Protein AF-A0A413FL90-F1 (afdb_monomer)

Mean predicted aligned error: 11.98 Å

Foldseek 3Di:
DPPVVVVLVVVVVLVPPDDDDDDDDDDDDDDDDDDDDDDPDDDDDDDDDDDDDDDAPDDDDQAQDPQGDTWADDHPPFPKTKDKAKAWFDPLCVVQVVCVPPPNLVVLVVVLCVLQPPQWPDKDWDWAAAADQGIWTKMWTWGDDDPWIKIWIWTWTRGPTIIMIMIIIGRPDNVVNCCVHVVCVRCCVVVPRNVNHDPDQDQQAQPNVVDSRRRYHPSSSVVVVVCCVVPNDPDDPVVVVVKDFQDDPFPLVVVLVCVQLVNPDDTDILRSLAPFQEWAWADPPPQWIWIDTDHDIDIGGCVPHDDADPLSVLSNLNHAEYHYHDPNHADPLSLLSVLNYQYYHDADDLPDEEDVSCQSNLNHQYYHYHYPHHHQYADPVSLLSNLNHQEYAGEHAAYQEPLSLLNRLRHQYDHYEYHPNHDCPSVVPRPNHNFDHYNNDTPD

Secondary structure (DSSP, 8-state):
---HHHHHHHHHHTTS--S-------------PPPP--TT-------SS--SS---SS----EE-TTSSEE---BTTB--EEEEEEEE--STTHHHHHTIIIIIHHHHHHHHHHHHGGGEEEEEEEEE--SSS-PEEEEEEEEEETTEEEEEEEEEEE-SSEEEEEEEEESS-HHHHHHHHHHHHHHTTTTTGGGG--S---SS-TT-TT-S-TTS--HHHHHHHHHHHHSPPPPPHHHHHT--B---S-HHHHHHHHHHTT--SSPPBGGGGTT--EEEEE-SSSSEEEEEETTEEEEEE-TT------GGGGG-TT--EEEEE-TT----GGGGG-TT-SEEEEE--TT----GGGTT-TT--EEEEE-SS-------GGGGG-TT--EEEEE-TT--B-HHHHT-TT--EEEEE--TT-B-HHHHH-TT--EEEETTEE--

Sequence (444 aa):
MVNFKFMALLAGLMISGIYSADGTGGNDPGSQAEPSQNPQTAYYDLLDDGAYGLNIEGLWTIGPGPDAIPWAIWFEDSEAFLLADVQPTDGDSGGFHDTWESGTSSLLRQLAEENLGEELAAFTPFTENSGAGGPIYGMEYTYRRGDTTFYVTVCYRFCDAYTLELISIDPDSQARSRRVAVNTADSFTDLGGPRHITTARPEVMLGGENWPWKYLHNPFAVSAYYMDIESPPPPSEERRLTDYEIRWIDAGMEILVRAVIDKPEGTVMSSDLDRIEEFAVIGWLGDFYRVRTNDRTVELPREGITVRSIEDLLEFQNLRALDVELTELEDVRPIASMTGLESLSLMVSPELKDLEFLRPLERLKTLMMWGGAYPNVTDISVFQNLTQLKSVMIILPEIRDLSVFAALPNLEQLWINCHEDVNLDAVIQAEQIQDLMVNAQTIR

Radius of gyration: 26.99 Å; Cα contacts (8 Å, |Δi|>4): 782; chains: 1; bounding box: 59×62×69 Å

Organism: NCBI:txid333367

InterPro domains:
  IPR032675 Leucine-rich repeat domain superfamily [G3DSA:3.80.10.10] (245-440)

Nearest PDB structures (foldseek):
  4fho-assembly1_A  TM=6.331E-01  e=6.295E-08  Listeria monocytogenes serotype 4b str. F2365
  2wqu-assembly1_A  TM=7.026E-01  e=2.545E-07  Listeria monocytogenes EGD-e
  1oto-assembly1_A  TM=6.710E-01  e=1.945E-07  Listeria monocytogenes
  1d0b-assembly1_A  TM=6.855E-01  e=1.209E-06  Listeria monocytogenes
  2omz-assembly1_A  TM=5.981E-01  e=1.409E-07  Listeria monocytogenes EGD-e

Solvent-accessible surface area (backbone atoms only — not comparable to full-atom values): 25546 Å² total; per-residue (Å²): 133,81,69,62,74,63,58,54,52,54,64,59,55,70,75,64,81,80,79,85,86,88,79,90,84,87,83,89,87,80,92,77,83,85,82,90,80,76,100,80,75,87,80,89,82,90,87,86,85,90,72,94,70,84,86,55,75,68,74,88,62,77,40,67,43,104,75,65,49,72,27,50,45,50,45,76,93,44,84,35,40,33,42,63,50,38,37,65,52,56,76,80,60,48,57,52,67,80,28,32,93,82,43,42,55,61,48,52,50,52,50,42,46,71,69,45,44,91,29,52,75,45,77,47,71,48,76,45,88,46,66,91,49,52,53,36,44,30,38,36,37,31,36,46,52,95,92,51,46,39,17,34,16,36,33,37,30,74,36,94,63,25,30,38,41,26,44,11,43,8,68,85,36,55,70,56,14,38,49,57,23,52,53,49,62,41,48,36,55,85,76,49,42,67,79,63,45,58,93,69,83,72,94,69,45,60,50,49,79,94,43,92,50,79,92,52,71,31,65,60,47,54,49,50,52,52,44,44,70,80,48,58,74,77,72,50,79,72,52,54,76,75,48,46,75,65,80,74,79,34,72,25,43,46,54,55,50,28,62,68,67,74,44,92,67,83,85,56,40,44,65,78,36,60,82,37,36,30,44,35,41,39,41,74,87,56,72,33,34,41,35,36,36,75,92,48,73,44,78,43,69,34,81,96,50,60,62,67,56,59,61,64,59,71,63,38,83,49,35,29,33,43,34,43,33,38,88,69,43,77,69,65,61,60,58,36,75,49,46,62,23,32,32,42,36,34,38,46,43,47,80,43,70,67,54,69,45,56,47,56,30,46,52,24,27,35,43,38,41,45,64,99,46,62,22,76,33,72,70,64,72,48,57,69,58,32,51,48,25,29,36,41,36,39,53,31,57,63,33,45,74,44,53,59,61,40,68,35,79,48,28,31,32,41,37,39,36,44,30,91,84,41,52,53,67,46,51,73,66,25,82,57,45,60,42,35,30,51,68,93,37,78,77,78

Structure (mmCIF, N/CA/C/O backbone):
data_AF-A0A413FL90-F1
#
_entry.id   AF-A0A413FL90-F1
#
loop_
_atom_site.group_PDB
_atom_site.id
_atom_site.type_symbol
_atom_site.label_atom_id
_atom_site.label_alt_id
_atom_site.label_comp_id
_atom_site.label_asym_id
_atom_site.label_entity_id
_atom_site.label_seq_id
_atom_site.pdbx_PDB_ins_code
_atom_site.Cartn_x
_atom_site.Cartn_y
_atom_site.Cartn_z
_atom_site.occupancy
_atom_site.B_iso_or_equiv
_atom_site.auth_seq_id
_atom_site.auth_comp_id
_atom_site.auth_asym_id
_atom_site.auth_atom_id
_atom_site.pdbx_PDB_model_num
ATOM 1 N N . MET A 1 1 ? 9.623 -1.660 4.134 1.00 24.17 1 MET A N 1
ATOM 2 C CA . MET A 1 1 ? 11.008 -1.891 3.658 1.00 24.17 1 MET A CA 1
ATOM 3 C C . MET A 1 1 ? 11.051 -3.301 3.076 1.00 24.17 1 MET A C 1
ATOM 5 O O . MET A 1 1 ? 11.156 -4.264 3.823 1.00 24.17 1 MET A O 1
ATOM 9 N N . VAL A 1 2 ? 10.802 -3.437 1.771 1.00 23.81 2 VAL A N 1
ATOM 10 C CA . VAL A 1 2 ? 10.728 -4.744 1.094 1.00 23.81 2 VAL A CA 1
ATOM 11 C C . VAL A 1 2 ? 12.111 -5.392 1.145 1.00 23.81 2 VAL A C 1
ATOM 13 O O . VAL A 1 2 ? 13.112 -4.754 0.824 1.00 23.81 2 VAL A O 1
ATOM 16 N N . ASN A 1 3 ? 12.195 -6.634 1.616 1.00 25.75 3 ASN A N 1
ATOM 17 C CA . ASN A 1 3 ? 13.462 -7.333 1.812 1.00 25.75 3 ASN A CA 1
ATOM 18 C C . ASN A 1 3 ? 14.003 -7.841 0.459 1.00 25.75 3 ASN A C 1
ATOM 20 O O . ASN A 1 3 ? 13.850 -9.009 0.103 1.00 25.75 3 ASN A O 1
ATOM 24 N N . PHE A 1 4 ? 14.631 -6.940 -0.304 1.00 36.12 4 PHE A N 1
ATOM 25 C CA . PHE A 1 4 ? 15.180 -7.168 -1.651 1.00 36.12 4 PHE A CA 1
ATOM 26 C C . PHE A 1 4 ? 16.180 -8.339 -1.744 1.00 36.12 4 PHE A C 1
ATOM 28 O O . PHE A 1 4 ? 16.342 -8.930 -2.813 1.00 36.12 4 PHE A O 1
ATOM 35 N N . LYS A 1 5 ? 16.794 -8.761 -0.626 1.00 27.73 5 LYS A N 1
ATOM 36 C CA . LYS A 1 5 ? 17.667 -9.951 -0.591 1.00 27.73 5 LYS A CA 1
ATOM 37 C C . LYS A 1 5 ? 16.935 -11.250 -0.950 1.00 27.73 5 LYS A C 1
ATOM 39 O O . LYS A 1 5 ? 17.574 -12.167 -1.459 1.00 27.73 5 LYS A O 1
ATOM 44 N N . PHE A 1 6 ? 15.622 -11.336 -0.722 1.00 26.36 6 PHE A N 1
ATOM 45 C CA . PHE A 1 6 ? 14.845 -12.548 -1.008 1.00 26.36 6 PHE A CA 1
ATOM 46 C C . PHE A 1 6 ? 14.509 -12.694 -2.506 1.00 26.36 6 PHE A C 1
ATOM 48 O O . PHE A 1 6 ? 14.558 -13.801 -3.038 1.00 26.36 6 PHE A O 1
ATOM 55 N N . MET A 1 7 ? 14.270 -11.585 -3.221 1.00 34.38 7 MET A N 1
ATOM 56 C CA . MET A 1 7 ? 14.060 -11.603 -4.680 1.00 34.38 7 MET A CA 1
ATOM 57 C C . MET A 1 7 ? 15.363 -11.778 -5.468 1.00 34.38 7 MET A C 1
ATOM 59 O O . MET A 1 7 ? 15.359 -12.404 -6.530 1.00 34.38 7 MET A O 1
ATOM 63 N N . ALA A 1 8 ? 16.500 -11.333 -4.920 1.00 31.31 8 ALA A N 1
ATOM 64 C CA . ALA A 1 8 ? 17.789 -11.560 -5.562 1.00 31.31 8 ALA A CA 1
ATOM 65 C C . ALA A 1 8 ? 18.153 -13.052 -5.688 1.00 31.31 8 ALA A C 1
ATOM 67 O O . ALA A 1 8 ? 18.766 -13.482 -6.668 1.00 31.31 8 ALA A O 1
ATOM 68 N N . LEU A 1 9 ? 17.709 -13.853 -4.715 1.00 27.92 9 LEU A N 1
ATOM 69 C CA . LEU A 1 9 ? 17.879 -15.302 -4.703 1.00 27.92 9 LEU A CA 1
ATOM 70 C C . LEU A 1 9 ? 17.071 -15.991 -5.822 1.00 27.92 9 LEU A C 1
ATOM 72 O O . LEU A 1 9 ? 17.554 -16.947 -6.427 1.00 27.92 9 LEU A O 1
ATOM 76 N N . LEU A 1 10 ? 15.871 -15.482 -6.133 1.00 27.89 10 LEU A N 1
ATOM 77 C CA . LEU A 1 10 ? 14.984 -16.007 -7.182 1.00 27.89 10 LEU A CA 1
ATOM 78 C C . LEU A 1 10 ? 15.553 -15.783 -8.591 1.00 27.89 10 LEU A C 1
ATOM 80 O O . LEU A 1 10 ? 15.544 -16.708 -9.403 1.00 27.89 10 LEU A O 1
ATOM 84 N N . ALA A 1 11 ? 16.134 -14.610 -8.864 1.00 31.78 11 ALA A N 1
ATOM 85 C CA . ALA A 1 11 ? 16.800 -14.342 -10.142 1.00 31.78 11 ALA A CA 1
ATOM 86 C C . ALA A 1 11 ? 18.068 -15.202 -10.337 1.00 31.78 11 ALA A C 1
ATOM 88 O O . ALA A 1 11 ? 18.347 -15.657 -11.446 1.00 31.78 11 ALA A O 1
ATOM 89 N N . GLY A 1 12 ? 18.811 -15.484 -9.258 1.00 28.34 12 GLY A N 1
ATOM 90 C CA . GLY A 1 12 ? 19.988 -16.363 -9.295 1.00 28.34 12 GLY A CA 1
ATOM 91 C C . GLY A 1 12 ? 19.657 -17.848 -9.500 1.00 28.34 12 GLY A C 1
ATOM 92 O O . GLY A 1 12 ? 20.384 -18.552 -10.201 1.00 28.34 12 GLY A O 1
ATOM 93 N N . LEU A 1 13 ? 18.544 -18.334 -8.940 1.00 28.48 13 LEU A N 1
ATOM 94 C CA . LEU A 1 13 ? 18.123 -19.736 -9.059 1.00 28.48 13 LEU A CA 1
ATOM 95 C C . LEU A 1 13 ? 17.664 -20.101 -10.483 1.00 28.48 13 LEU A C 1
ATOM 97 O O . LEU A 1 13 ? 17.949 -21.208 -10.948 1.00 28.48 13 LEU A O 1
ATOM 101 N N . MET A 1 14 ? 17.051 -19.164 -11.214 1.00 30.81 14 MET A N 1
ATOM 102 C CA . MET A 1 14 ? 16.485 -19.401 -12.554 1.00 30.81 14 MET A CA 1
ATOM 103 C C . MET A 1 14 ? 17.536 -19.583 -13.667 1.00 30.81 14 MET A C 1
ATOM 105 O O . MET A 1 14 ? 17.223 -20.141 -14.715 1.00 30.81 14 MET A O 1
ATOM 109 N N . ILE A 1 15 ? 18.798 -19.197 -13.438 1.00 35.22 15 ILE A N 1
ATOM 110 C CA . ILE A 1 15 ? 19.902 -19.383 -14.404 1.00 35.22 15 ILE A CA 1
ATOM 111 C C . ILE A 1 15 ? 20.577 -20.765 -14.240 1.00 35.22 15 ILE A C 1
ATOM 113 O O . ILE A 1 15 ? 21.275 -21.238 -15.135 1.00 35.22 15 ILE A O 1
ATOM 117 N N . SER A 1 16 ? 20.332 -21.472 -13.129 1.00 26.41 16 SER A N 1
ATOM 118 C CA . SER A 1 16 ? 20.993 -22.755 -12.817 1.00 26.41 16 SER A CA 1
ATOM 119 C C . SER A 1 16 ? 20.237 -24.019 -13.270 1.00 26.41 16 SER A C 1
ATOM 121 O O . SER A 1 16 ? 20.733 -25.134 -13.118 1.00 26.41 16 SER A O 1
ATOM 123 N N . GLY A 1 17 ? 19.056 -23.872 -13.876 1.00 26.80 17 GLY A N 1
ATOM 124 C CA . GLY A 1 17 ? 18.147 -24.972 -14.220 1.00 26.80 17 GLY A CA 1
ATOM 125 C C . GLY A 1 17 ? 18.423 -25.690 -15.546 1.00 26.80 17 GLY A C 1
ATOM 126 O O . GLY A 1 17 ? 17.499 -25.888 -16.328 1.00 26.80 17 GLY A O 1
ATOM 127 N N . ILE A 1 18 ? 19.661 -26.107 -15.815 1.00 29.75 18 ILE A N 1
ATOM 128 C CA . ILE A 1 18 ? 19.960 -27.112 -16.850 1.00 29.75 18 ILE A CA 1
ATOM 129 C C . ILE A 1 18 ? 20.909 -28.137 -16.229 1.00 29.75 18 ILE A C 1
ATOM 131 O O . ILE A 1 18 ? 22.109 -27.930 -16.283 1.00 29.75 18 ILE A O 1
ATOM 135 N N . TYR A 1 19 ? 20.383 -29.209 -15.620 1.00 24.67 19 TYR A N 1
ATOM 136 C CA . TYR A 1 19 ? 20.929 -30.579 -15.682 1.00 24.67 19 TYR A CA 1
ATOM 137 C C . TYR A 1 19 ? 20.028 -31.589 -14.932 1.00 24.67 19 TYR A C 1
ATOM 139 O O . TYR A 1 19 ? 19.870 -31.523 -13.721 1.00 24.67 19 TYR A O 1
ATOM 147 N N . SER A 1 20 ? 19.488 -32.529 -15.720 1.00 24.22 20 SER A N 1
ATOM 148 C CA . SER A 1 20 ? 19.121 -33.939 -15.459 1.00 24.22 20 SER A CA 1
ATOM 149 C C . SER A 1 20 ? 18.270 -34.387 -14.256 1.00 24.22 20 SER A C 1
ATOM 151 O O . SER A 1 20 ? 18.542 -34.102 -13.097 1.00 24.22 20 SER A O 1
ATOM 153 N N . ALA A 1 21 ? 17.311 -35.244 -14.621 1.00 25.27 21 ALA A N 1
ATOM 154 C CA . ALA A 1 21 ? 16.402 -36.060 -13.828 1.00 25.27 21 ALA A CA 1
ATOM 155 C C . ALA A 1 21 ? 17.045 -37.285 -13.126 1.00 25.27 21 ALA A C 1
ATOM 157 O O . ALA A 1 21 ? 18.234 -37.553 -13.291 1.00 25.27 21 ALA A O 1
ATOM 158 N N . ASP A 1 22 ? 16.160 -38.044 -12.456 1.00 23.55 22 ASP A N 1
ATOM 159 C CA . ASP A 1 22 ? 16.289 -39.316 -11.709 1.00 23.55 22 ASP A CA 1
ATOM 160 C C . ASP A 1 22 ? 16.588 -39.146 -10.201 1.00 23.55 22 ASP A C 1
ATOM 162 O O . ASP A 1 22 ? 17.525 -38.462 -9.822 1.00 23.55 22 ASP A O 1
ATOM 166 N N . GLY A 1 23 ? 15.883 -39.737 -9.228 1.00 23.00 23 GLY A N 1
ATOM 167 C CA . GLY A 1 23 ? 14.743 -40.655 -9.176 1.00 23.00 23 GLY A CA 1
ATOM 168 C C . GLY A 1 23 ? 14.681 -41.318 -7.777 1.00 23.00 23 GLY A C 1
ATOM 169 O O . GLY A 1 23 ? 15.725 -41.536 -7.170 1.00 23.00 23 GLY A O 1
ATOM 170 N N . THR A 1 24 ? 13.475 -41.704 -7.315 1.00 24.59 24 THR A N 1
ATOM 171 C CA . THR A 1 24 ? 13.158 -42.606 -6.159 1.00 24.59 24 THR A CA 1
ATOM 172 C C . THR A 1 24 ? 13.502 -42.068 -4.748 1.00 24.59 24 THR A C 1
ATOM 174 O O . THR A 1 24 ? 14.514 -41.415 -4.577 1.00 24.59 24 THR A O 1
ATOM 177 N N . GLY A 1 25 ? 12.774 -42.254 -3.642 1.00 22.70 25 GLY A N 1
ATOM 178 C CA . GLY A 1 25 ? 11.634 -43.077 -3.234 1.00 22.70 25 GLY A CA 1
ATOM 179 C C . GLY A 1 25 ? 11.822 -43.441 -1.742 1.00 22.70 25 GLY A C 1
ATOM 180 O O . GLY A 1 25 ? 12.914 -43.861 -1.375 1.00 22.70 25 GLY A O 1
ATOM 181 N N . GLY A 1 26 ? 10.783 -43.329 -0.899 1.00 22.55 26 GLY A N 1
ATOM 182 C CA . GLY A 1 26 ? 10.660 -44.143 0.328 1.00 22.55 26 GLY A CA 1
ATOM 183 C C . GLY A 1 26 ? 10.578 -43.454 1.707 1.00 22.55 26 GLY A C 1
ATOM 184 O O . GLY A 1 26 ? 11.582 -43.008 2.244 1.00 22.55 26 GLY A O 1
ATOM 185 N N . ASN A 1 27 ? 9.384 -43.591 2.299 1.00 26.30 27 ASN A N 1
ATOM 186 C CA . ASN A 1 27 ? 9.047 -43.959 3.689 1.00 26.30 27 ASN A CA 1
ATOM 187 C C . ASN A 1 27 ? 9.242 -43.004 4.886 1.00 26.30 27 ASN A C 1
ATOM 189 O O . ASN A 1 27 ? 10.327 -42.833 5.434 1.00 26.30 27 ASN A O 1
ATOM 193 N N . ASP A 1 28 ? 8.070 -42.594 5.378 1.00 34.12 28 ASP A N 1
ATOM 194 C CA . ASP A 1 28 ? 7.662 -42.307 6.758 1.00 34.12 28 ASP A CA 1
ATOM 195 C C . ASP A 1 28 ? 7.919 -43.492 7.720 1.00 34.12 28 ASP A C 1
ATOM 197 O O . ASP A 1 28 ? 7.711 -44.658 7.347 1.00 34.12 28 ASP A O 1
ATOM 201 N N . PRO A 1 29 ? 8.395 -43.224 8.949 1.00 25.81 29 PRO A N 1
ATOM 202 C CA . PRO A 1 29 ? 7.734 -43.834 10.105 1.00 25.81 29 PRO A CA 1
ATOM 203 C C . PRO A 1 29 ? 7.727 -42.939 11.360 1.00 25.81 29 PRO A C 1
ATOM 205 O O . PRO A 1 29 ? 8.786 -42.521 11.833 1.00 25.81 29 PRO A O 1
ATOM 208 N N . GLY A 1 30 ? 6.572 -42.784 12.023 1.00 26.23 30 GLY A N 1
ATOM 209 C CA . GLY A 1 30 ? 6.593 -42.211 13.374 1.00 26.23 30 GLY A CA 1
ATOM 210 C C . GLY A 1 30 ? 5.286 -41.932 14.110 1.00 26.23 30 GLY A C 1
ATOM 211 O O . GLY A 1 30 ? 5.246 -40.975 14.871 1.00 26.23 30 GLY A O 1
ATOM 212 N N . SER A 1 31 ? 4.231 -42.736 13.955 1.00 28.58 31 SER A N 1
ATOM 213 C CA . SER A 1 31 ? 3.029 -42.632 14.798 1.00 28.58 31 SER A CA 1
ATOM 214 C C . SER A 1 31 ? 3.336 -42.941 16.274 1.00 28.58 31 SER A C 1
ATOM 216 O O . SER A 1 31 ? 3.695 -44.080 16.594 1.00 28.58 31 SER A O 1
ATOM 218 N N . GLN A 1 32 ? 3.107 -41.989 17.183 1.00 26.25 32 GLN A N 1
ATOM 219 C CA . GLN A 1 32 ? 2.857 -42.276 18.599 1.00 26.25 32 GLN A CA 1
ATOM 220 C C . GLN A 1 32 ? 1.638 -41.508 19.114 1.00 26.25 32 GLN A C 1
ATOM 222 O O . GLN A 1 32 ? 1.380 -40.377 18.724 1.00 26.25 32 GLN A O 1
ATOM 227 N N . ALA A 1 33 ? 0.864 -42.213 19.937 1.00 25.22 33 ALA A N 1
ATOM 228 C CA . ALA A 1 33 ? -0.476 -41.875 20.387 1.00 25.22 33 ALA A CA 1
ATOM 229 C C . ALA A 1 33 ? -0.507 -40.746 21.429 1.00 25.22 33 ALA A C 1
ATOM 231 O O . ALA A 1 33 ? 0.315 -40.715 22.345 1.00 25.22 33 ALA A O 1
ATOM 232 N N . GLU A 1 34 ? -1.523 -39.890 21.326 1.00 24.20 34 GLU A N 1
ATOM 233 C CA . GLU A 1 34 ? -1.849 -38.857 22.311 1.00 24.20 34 GLU A CA 1
ATOM 234 C C . GLU A 1 34 ? -2.423 -39.455 23.609 1.00 24.20 34 GLU A C 1
ATOM 236 O O . GLU A 1 34 ? -3.282 -40.346 23.558 1.00 24.20 34 GLU A O 1
ATOM 241 N N . PRO A 1 35 ? -2.022 -38.957 24.794 1.00 25.77 35 PRO A N 1
ATOM 242 C CA . PRO A 1 35 ? -2.732 -39.232 26.028 1.00 25.77 35 PRO A CA 1
ATOM 243 C C . PRO A 1 35 ? -3.891 -38.243 26.217 1.00 25.77 35 PRO A C 1
ATOM 245 O O . PRO A 1 35 ? -3.715 -37.029 26.225 1.00 25.77 35 PRO A O 1
ATOM 248 N N . SER A 1 36 ? -5.078 -38.803 26.445 1.00 33.47 36 SER A N 1
ATOM 249 C CA . SER A 1 36 ? -6.316 -38.107 26.801 1.00 33.47 36 SER A CA 1
ATOM 250 C C . SER A 1 36 ? -6.130 -37.091 27.936 1.00 33.47 36 SER A C 1
ATOM 252 O O . SER A 1 36 ? -5.760 -37.484 29.048 1.00 33.47 36 SER A O 1
ATOM 254 N N . GLN A 1 37 ? -6.481 -35.824 27.698 1.00 29.30 37 GLN A N 1
ATOM 255 C CA . GLN A 1 37 ? -6.633 -34.814 28.747 1.00 29.30 37 GLN A CA 1
ATOM 256 C C . GLN A 1 37 ? -8.085 -34.331 28.881 1.00 29.30 37 GLN A C 1
ATOM 258 O O . GLN A 1 37 ? -8.891 -34.360 27.958 1.00 29.30 37 GLN A O 1
ATOM 263 N N . ASN A 1 38 ? -8.418 -34.002 30.123 1.00 26.06 38 ASN A N 1
ATOM 264 C CA . ASN A 1 38 ? -9.743 -33.894 30.720 1.00 26.06 38 ASN A CA 1
ATOM 265 C C . ASN A 1 38 ? -10.352 -32.483 30.489 1.00 26.06 38 ASN A C 1
ATOM 267 O O . ASN A 1 38 ? -9.627 -31.510 30.688 1.00 26.06 38 ASN A O 1
ATOM 271 N N . PRO A 1 39 ? -11.647 -32.299 30.151 1.00 28.20 39 PRO A N 1
ATOM 272 C CA . PRO A 1 39 ? -12.150 -31.036 29.576 1.00 28.20 39 PRO A CA 1
ATOM 273 C C . PRO A 1 39 ? -12.405 -29.851 30.537 1.00 28.20 39 PRO A C 1
ATOM 275 O O . PRO A 1 39 ? -13.257 -29.024 30.225 1.00 28.20 39 PRO A O 1
ATOM 278 N N . GLN A 1 40 ? -11.780 -29.748 31.720 1.00 29.38 40 GLN A N 1
ATOM 279 C CA . GLN A 1 40 ? -12.249 -28.779 32.739 1.00 29.38 40 GLN A CA 1
ATOM 280 C C . GLN A 1 40 ? -11.245 -27.847 33.430 1.00 29.38 40 GLN A C 1
ATOM 282 O O . GLN A 1 40 ? -11.663 -27.094 34.303 1.00 29.38 40 GLN A O 1
ATOM 287 N N . THR A 1 41 ? -9.984 -27.759 33.017 1.00 28.53 41 THR A N 1
ATOM 288 C CA . THR A 1 41 ? -9.080 -26.710 33.539 1.00 28.53 41 THR A CA 1
ATOM 289 C C . THR A 1 41 ? -7.965 -26.425 32.538 1.00 28.53 41 THR A C 1
ATOM 291 O O . THR A 1 41 ? -6.964 -27.137 32.541 1.00 28.53 41 THR A O 1
ATOM 294 N N . ALA A 1 42 ? -8.120 -25.405 31.693 1.00 24.41 42 ALA A N 1
ATOM 295 C CA . ALA A 1 42 ? -7.015 -24.873 30.899 1.00 24.41 42 ALA A CA 1
ATOM 296 C C . ALA A 1 42 ? -6.375 -23.713 31.677 1.00 24.41 42 ALA A C 1
ATOM 298 O O . ALA A 1 42 ? -6.956 -22.637 31.798 1.00 24.41 42 ALA A O 1
ATOM 299 N N . TYR A 1 43 ? -5.212 -23.978 32.272 1.00 23.28 43 TYR A N 1
ATOM 300 C CA . TYR A 1 43 ? -4.281 -22.948 32.724 1.00 23.28 43 TYR A CA 1
ATOM 301 C C . TYR A 1 43 ? -3.493 -22.479 31.496 1.00 23.28 43 TYR A C 1
ATOM 303 O O . TYR A 1 43 ? -2.909 -23.310 30.806 1.00 23.28 43 TYR A O 1
ATOM 311 N N . TYR A 1 44 ? -3.503 -21.175 31.217 1.00 27.73 44 TYR A N 1
ATOM 312 C CA . TYR A 1 44 ? -2.664 -20.571 30.183 1.00 27.73 44 TYR A CA 1
ATOM 313 C C . TYR A 1 44 ? -1.251 -20.396 30.750 1.00 27.73 44 TYR A C 1
ATOM 315 O O . TYR A 1 44 ? -1.070 -19.655 31.716 1.00 27.73 44 TYR A O 1
ATOM 323 N N . ASP A 1 45 ? -0.282 -21.116 30.185 1.00 25.16 45 ASP A N 1
ATOM 324 C CA . ASP A 1 45 ? 1.136 -21.038 30.544 1.00 25.16 45 ASP A CA 1
ATOM 325 C C . ASP A 1 45 ? 1.910 -20.441 29.361 1.00 25.16 45 ASP A C 1
ATOM 327 O O . ASP A 1 45 ? 1.789 -20.902 28.225 1.00 25.16 45 ASP A O 1
ATOM 331 N N . LEU A 1 46 ? 2.647 -19.367 29.632 1.00 33.47 46 LEU A N 1
ATOM 332 C CA . LEU A 1 46 ? 3.383 -18.561 28.666 1.00 33.47 46 LEU A CA 1
ATOM 333 C C . LEU A 1 46 ? 4.862 -18.645 29.041 1.00 33.47 46 LEU A C 1
ATOM 335 O O . LEU A 1 46 ? 5.242 -18.077 30.065 1.00 33.47 46 LEU A O 1
ATOM 339 N N . LEU A 1 47 ? 5.655 -19.342 28.211 1.00 26.91 47 LEU A N 1
ATOM 340 C CA . LEU A 1 47 ? 7.025 -19.022 27.754 1.00 26.91 47 LEU A CA 1
ATOM 341 C C . LEU A 1 47 ? 7.826 -20.295 27.399 1.00 26.91 47 LEU A C 1
ATOM 343 O O . LEU A 1 47 ? 8.011 -21.161 28.248 1.00 26.91 47 LEU A O 1
ATOM 347 N N . ASP A 1 48 ? 8.421 -20.322 26.199 1.00 25.86 48 ASP A N 1
ATOM 348 C CA . ASP A 1 48 ? 9.861 -20.595 26.071 1.00 25.86 48 ASP A CA 1
ATOM 349 C C . ASP A 1 48 ? 10.438 -19.898 24.818 1.00 25.86 48 ASP A C 1
ATOM 351 O O . ASP A 1 48 ? 9.859 -19.936 23.734 1.00 25.86 48 ASP A O 1
ATOM 355 N N . ASP A 1 49 ? 11.570 -19.223 25.030 1.00 25.52 49 ASP A N 1
ATOM 356 C CA . ASP A 1 49 ? 12.498 -18.605 24.071 1.00 25.52 49 ASP A CA 1
ATOM 357 C C . ASP A 1 49 ? 12.045 -17.420 23.184 1.00 25.52 49 ASP A C 1
ATOM 359 O O . ASP A 1 49 ? 11.998 -17.473 21.959 1.00 25.52 49 ASP A O 1
ATOM 363 N N . GLY A 1 50 ? 11.909 -16.257 23.835 1.00 30.66 50 GLY A N 1
ATOM 364 C CA . GLY A 1 50 ? 12.564 -15.020 23.382 1.00 30.66 50 GLY A CA 1
ATOM 365 C C . GLY A 1 50 ? 12.106 -14.361 22.072 1.00 30.66 50 GLY A C 1
ATOM 366 O O . GLY A 1 50 ? 12.889 -14.302 21.131 1.00 30.66 50 GLY A O 1
ATOM 367 N N . ALA A 1 51 ? 10.930 -13.720 22.066 1.00 24.09 51 ALA A N 1
ATOM 368 C CA . ALA A 1 51 ? 10.636 -12.495 21.302 1.00 24.09 51 ALA A CA 1
ATOM 369 C C . ALA A 1 51 ? 9.307 -11.855 21.757 1.00 24.09 51 ALA A C 1
ATOM 371 O O . ALA A 1 51 ? 8.437 -12.528 22.300 1.00 24.09 51 ALA A O 1
ATOM 372 N N . TYR A 1 52 ? 9.179 -10.544 21.527 1.00 37.75 52 TYR A N 1
ATOM 373 C CA . TYR A 1 52 ? 7.960 -9.749 21.689 1.00 37.75 52 TYR A CA 1
ATOM 374 C C . TYR A 1 52 ? 6.864 -10.233 20.726 1.00 37.75 52 TYR A C 1
ATOM 376 O O . TYR A 1 52 ? 7.137 -10.465 19.550 1.00 37.75 52 TY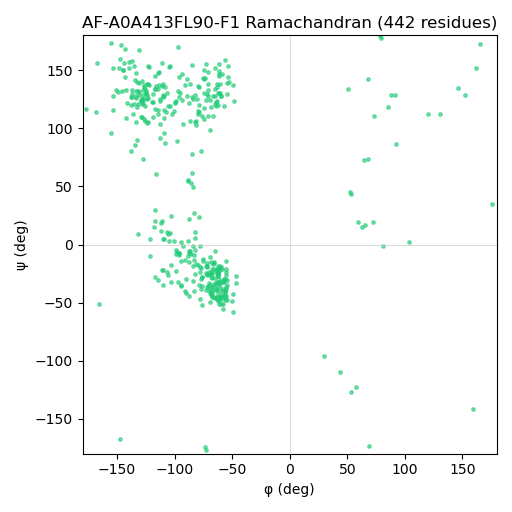R A O 1
ATOM 384 N N . GLY A 1 53 ? 5.638 -10.353 21.238 1.00 29.44 53 GLY A N 1
ATOM 385 C CA . GLY A 1 53 ? 4.491 -10.950 20.551 1.00 29.44 53 GLY A CA 1
ATOM 386 C C . GLY A 1 53 ? 3.819 -11.966 21.469 1.00 29.44 53 GLY A C 1
ATOM 387 O O . GLY A 1 53 ? 4.417 -12.977 21.824 1.00 29.44 53 GLY A O 1
ATOM 388 N N . LEU A 1 54 ? 2.599 -11.672 21.918 1.00 33.53 54 LEU A N 1
ATOM 389 C CA . LEU A 1 54 ? 1.803 -12.612 22.706 1.00 33.53 54 LEU A CA 1
ATOM 390 C C . LEU A 1 54 ? 1.447 -13.804 21.799 1.00 33.53 54 LEU A C 1
ATOM 392 O O . LEU A 1 54 ? 0.714 -13.646 20.828 1.00 33.53 54 LEU A O 1
ATOM 396 N N . ASN A 1 55 ? 2.034 -14.968 22.086 1.00 28.72 55 ASN A N 1
ATOM 397 C CA . ASN A 1 55 ? 1.855 -16.214 21.342 1.00 28.72 55 ASN A CA 1
ATOM 398 C C . ASN A 1 55 ? 0.475 -16.821 21.645 1.00 28.72 55 ASN A C 1
ATOM 400 O O . ASN A 1 55 ? 0.192 -17.180 22.790 1.00 28.72 55 ASN A O 1
ATOM 404 N N . ILE A 1 56 ? -0.359 -16.931 20.616 1.00 30.25 56 ILE A N 1
ATOM 405 C CA . ILE A 1 56 ? -1.549 -17.781 20.559 1.00 30.25 56 ILE A CA 1
ATOM 406 C C . ILE A 1 56 ? -1.333 -18.641 19.316 1.00 30.25 56 ILE A C 1
ATOM 408 O O . ILE A 1 56 ? -0.919 -18.118 18.280 1.00 30.25 56 ILE A O 1
ATOM 412 N N . GLU A 1 57 ? -1.497 -19.956 19.450 1.00 27.38 57 GLU A N 1
ATOM 413 C CA . GLU A 1 57 ? -1.283 -20.898 18.352 1.00 27.38 57 GLU A CA 1
ATOM 414 C C . GLU A 1 57 ? -2.102 -20.479 17.117 1.00 27.38 57 GLU A C 1
ATOM 416 O O . GLU A 1 57 ? -3.218 -19.985 17.250 1.00 27.38 57 GLU A O 1
ATOM 421 N N . GLY A 1 58 ? -1.493 -20.624 15.933 1.00 29.81 58 GLY A N 1
ATOM 422 C CA . GLY A 1 58 ? -2.175 -20.536 14.639 1.00 29.81 58 GLY A CA 1
ATOM 423 C C . GLY A 1 58 ? -2.216 -19.159 13.957 1.00 29.81 58 GLY A C 1
ATOM 424 O O . GLY A 1 58 ? -3.238 -18.489 13.976 1.00 29.81 58 GLY A O 1
ATOM 425 N N . LEU A 1 59 ? -1.152 -18.858 13.191 1.00 28.23 59 LEU A N 1
ATOM 426 C CA . LEU A 1 59 ? -1.017 -17.828 12.131 1.00 28.23 59 LEU A CA 1
ATOM 427 C C . LEU A 1 59 ? -0.580 -16.406 12.560 1.00 28.23 59 LEU A C 1
ATOM 429 O O . LEU A 1 59 ? -1.118 -15.766 13.453 1.00 28.23 59 LEU A O 1
ATOM 433 N N . TRP A 1 60 ? 0.458 -15.921 11.871 1.00 35.72 60 TRP A N 1
ATOM 434 C CA . TRP A 1 60 ? 1.204 -14.684 12.128 1.00 35.72 60 TRP A CA 1
ATOM 435 C C . TRP A 1 60 ? 0.676 -13.486 11.327 1.00 35.72 60 TRP A C 1
ATOM 437 O O . TRP A 1 60 ? 0.407 -13.662 10.145 1.00 35.72 60 TRP A O 1
ATOM 447 N N . THR A 1 61 ? 0.751 -12.276 11.910 1.00 36.56 61 THR A N 1
ATOM 448 C CA . THR A 1 61 ? 1.560 -11.130 11.413 1.00 36.56 61 THR A CA 1
ATOM 449 C C . THR A 1 61 ? 1.632 -10.031 12.484 1.00 36.56 61 THR A C 1
ATOM 451 O O . THR A 1 61 ? 0.619 -9.398 12.753 1.00 36.56 61 THR A O 1
ATOM 454 N N . ILE A 1 62 ? 2.818 -9.753 13.044 1.00 39.25 62 ILE A N 1
ATOM 455 C CA . ILE A 1 62 ? 3.093 -8.466 13.706 1.00 39.25 62 ILE A CA 1
ATOM 456 C C . ILE A 1 62 ? 3.456 -7.484 12.588 1.00 39.25 62 ILE A C 1
ATOM 458 O O . ILE A 1 62 ? 4.530 -7.603 11.994 1.00 39.25 62 ILE A O 1
ATOM 462 N N . GLY A 1 63 ? 2.548 -6.575 12.245 1.00 38.25 63 GLY A N 1
ATOM 463 C CA . GLY A 1 63 ? 2.766 -5.543 11.224 1.00 38.25 63 GLY A CA 1
ATOM 464 C C . GLY A 1 63 ? 2.997 -4.171 11.860 1.00 38.25 63 GLY A C 1
ATOM 465 O O . GLY A 1 63 ? 2.514 -3.948 12.970 1.00 38.25 63 GLY A O 1
ATOM 466 N N . PRO A 1 64 ? 3.725 -3.241 11.214 1.00 42.09 64 PRO A N 1
ATOM 467 C CA . PRO A 1 64 ? 3.662 -1.846 11.624 1.00 42.09 64 PRO A CA 1
ATOM 468 C C . PRO A 1 64 ? 2.228 -1.357 11.408 1.00 42.09 64 PRO A C 1
ATOM 470 O O . PRO A 1 64 ? 1.710 -1.454 10.297 1.00 42.09 64 PRO A O 1
ATOM 473 N N . GLY A 1 65 ? 1.582 -0.849 12.452 1.00 46.06 65 GLY A N 1
ATOM 474 C CA . GLY A 1 65 ? 0.344 -0.105 12.257 1.00 46.06 65 GLY A CA 1
ATOM 475 C C . GLY A 1 65 ? 0.592 1.280 11.657 1.00 46.06 65 GLY A C 1
ATOM 476 O O . GLY A 1 65 ? 1.731 1.613 11.315 1.00 46.06 65 GLY A O 1
ATOM 477 N N . PRO A 1 66 ? -0.452 2.116 11.542 1.00 47.72 66 PRO A N 1
ATOM 478 C CA . PRO A 1 66 ? -0.384 3.451 10.935 1.00 47.72 66 PRO A CA 1
ATOM 479 C C . PRO A 1 66 ? 0.671 4.406 11.538 1.00 47.72 66 PRO A C 1
ATOM 481 O O . PRO A 1 66 ? 1.010 5.407 10.913 1.00 47.72 66 PRO A O 1
ATOM 484 N N . ASP A 1 67 ? 1.228 4.100 12.711 1.00 53.28 67 ASP A N 1
ATOM 485 C CA . ASP A 1 67 ? 2.295 4.842 13.397 1.00 53.28 67 ASP A CA 1
ATOM 486 C C . ASP A 1 67 ? 3.598 4.038 13.607 1.00 53.28 67 ASP A C 1
ATOM 488 O O . ASP A 1 67 ? 4.474 4.444 14.372 1.00 53.28 67 ASP A O 1
ATOM 492 N N . ALA A 1 68 ? 3.756 2.912 12.904 1.00 50.00 68 ALA A N 1
ATOM 493 C CA . ALA A 1 68 ? 4.909 2.011 12.975 1.00 50.00 68 ALA A CA 1
ATOM 494 C C . ALA A 1 68 ? 5.159 1.334 14.342 1.00 50.00 68 ALA A C 1
ATOM 496 O O . ALA A 1 68 ? 6.224 0.743 14.548 1.00 50.00 68 ALA A O 1
ATOM 497 N N . ILE A 1 69 ? 4.181 1.355 15.253 1.00 51.59 69 ILE A N 1
ATOM 498 C CA . ILE A 1 69 ? 4.159 0.497 16.450 1.00 51.59 69 ILE A CA 1
ATOM 499 C C . ILE A 1 69 ? 3.849 -0.956 16.010 1.00 51.59 69 ILE A C 1
ATOM 501 O O . ILE A 1 69 ? 3.291 -1.138 14.926 1.00 51.59 69 ILE A O 1
ATOM 505 N N . PRO A 1 70 ? 4.232 -2.015 16.756 1.00 46.81 70 PRO A N 1
ATOM 506 C CA . PRO A 1 70 ? 3.849 -3.401 16.453 1.00 46.81 70 PRO A CA 1
ATOM 507 C C . PRO A 1 70 ? 2.350 -3.660 16.684 1.00 46.81 70 PRO A C 1
ATOM 509 O O . PRO A 1 70 ? 1.846 -3.408 17.775 1.00 46.81 70 PRO A O 1
ATOM 512 N N . TRP A 1 71 ? 1.636 -4.151 15.668 1.00 48.19 71 TRP A N 1
ATOM 513 C CA . TRP A 1 71 ? 0.188 -4.397 15.693 1.00 48.19 71 TRP A CA 1
ATOM 514 C C . TRP A 1 71 ? -0.134 -5.868 15.395 1.00 48.19 71 TRP A C 1
ATOM 516 O O . TRP A 1 71 ? 0.585 -6.520 14.641 1.00 48.19 71 TRP A O 1
ATOM 526 N N . ALA A 1 72 ? -1.276 -6.312 15.931 1.00 46.97 72 ALA A N 1
ATOM 527 C CA . ALA A 1 72 ? -2.002 -7.561 15.690 1.00 46.97 72 ALA A CA 1
ATOM 528 C C . ALA A 1 72 ? -1.581 -8.806 16.498 1.00 46.97 72 ALA A C 1
ATOM 530 O O . ALA A 1 72 ? -0.489 -9.358 16.372 1.00 46.97 72 ALA A O 1
ATOM 531 N N . ILE A 1 73 ? -2.551 -9.283 17.285 1.00 46.72 73 ILE A N 1
ATOM 532 C CA . ILE A 1 73 ? -2.673 -10.653 17.787 1.00 46.72 73 ILE A CA 1
ATOM 533 C C . ILE A 1 73 ? -3.940 -11.205 17.141 1.00 46.72 73 ILE A C 1
ATOM 535 O O . ILE A 1 73 ? -5.025 -10.672 17.377 1.00 46.72 73 ILE A O 1
ATOM 539 N N . TRP A 1 74 ? -3.785 -12.231 16.310 1.00 42.72 74 TRP A N 1
ATOM 540 C CA . TRP A 1 74 ? -4.896 -13.001 15.761 1.00 42.72 74 TRP A CA 1
ATOM 541 C C . TRP A 1 74 ? -5.208 -14.149 16.720 1.00 42.72 74 TRP A C 1
ATOM 543 O O . TRP A 1 74 ? -4.300 -14.718 17.327 1.00 42.72 74 TRP A O 1
ATOM 553 N N . PHE A 1 75 ? -6.488 -14.471 16.891 1.00 50.38 75 PHE A N 1
ATOM 554 C CA . PHE A 1 75 ? -6.908 -15.634 17.673 1.00 50.38 75 PHE A CA 1
ATOM 555 C C . PHE A 1 75 ? -7.467 -16.670 16.697 1.00 50.38 75 PHE A C 1
ATOM 557 O O . PHE A 1 75 ? -8.223 -16.296 15.807 1.00 50.38 75 PHE A O 1
ATOM 564 N N . GLU A 1 76 ? -7.144 -17.951 16.893 1.00 46.31 76 GLU A N 1
ATOM 565 C CA . GLU A 1 76 ? -7.493 -19.078 16.000 1.00 46.31 76 GLU A CA 1
ATOM 566 C C . GLU A 1 76 ? -8.967 -19.114 15.529 1.00 46.31 76 GLU A C 1
ATOM 568 O O . GLU A 1 76 ? -9.248 -19.578 14.428 1.00 46.31 76 GLU A O 1
ATOM 573 N N . ASP A 1 77 ? -9.895 -18.556 16.318 1.00 55.84 77 ASP A N 1
ATOM 574 C CA . ASP A 1 77 ? -11.339 -18.490 16.035 1.00 55.84 77 ASP A CA 1
ATOM 575 C C . ASP A 1 77 ? -11.879 -17.044 15.890 1.00 55.84 77 ASP A C 1
ATOM 577 O O . ASP A 1 77 ? -13.013 -16.735 16.300 1.00 55.84 77 ASP A O 1
ATOM 581 N N . SER A 1 78 ? -11.052 -16.103 15.426 1.00 53.97 78 SER A N 1
ATOM 582 C CA . SER A 1 78 ? -11.376 -14.676 15.478 1.00 53.97 78 SER A CA 1
ATOM 583 C C . SER A 1 78 ? -10.698 -13.840 14.398 1.00 53.97 78 SER A C 1
ATOM 585 O O . SER A 1 78 ? -9.474 -13.784 14.335 1.00 53.97 78 SER A O 1
ATOM 587 N N . GLU A 1 79 ? -11.496 -13.054 13.673 1.00 60.75 79 GLU A N 1
ATOM 588 C CA . GLU A 1 79 ? -10.990 -11.915 12.893 1.00 60.75 79 GLU A CA 1
ATOM 589 C C . GLU A 1 79 ? -10.799 -10.649 13.743 1.00 60.75 79 GLU A C 1
ATOM 591 O O . GLU A 1 79 ? -10.474 -9.581 13.230 1.00 60.75 79 GLU A O 1
ATOM 596 N N . ALA A 1 80 ? -10.994 -10.747 15.065 1.00 63.94 80 ALA A N 1
ATOM 597 C CA . ALA A 1 80 ? -10.662 -9.652 15.964 1.00 63.94 80 ALA A CA 1
ATOM 598 C C . ALA A 1 80 ? -9.175 -9.316 15.894 1.00 63.94 80 ALA A C 1
ATOM 600 O O . ALA A 1 80 ? -8.311 -10.168 16.106 1.00 63.94 80 ALA A O 1
ATOM 601 N N . PHE A 1 81 ? -8.916 -8.033 15.720 1.00 71.06 81 PHE A N 1
ATOM 602 C CA . PHE A 1 81 ? -7.608 -7.432 15.848 1.00 71.06 81 PHE A CA 1
ATOM 603 C C . PHE A 1 81 ? -7.456 -6.845 17.264 1.00 71.06 81 PHE A C 1
ATOM 605 O O . PHE A 1 81 ? -8.416 -6.330 17.846 1.00 71.06 81 PHE A O 1
ATOM 612 N N . LEU A 1 82 ? -6.248 -6.925 17.831 1.00 75.25 82 LEU A N 1
ATOM 613 C CA . LEU A 1 82 ? -5.879 -6.294 19.100 1.00 75.25 82 LEU A CA 1
ATOM 614 C C . LEU A 1 82 ? -4.632 -5.420 18.920 1.00 75.25 82 LEU A C 1
ATOM 616 O O . LEU A 1 82 ? -3.553 -5.921 18.595 1.00 75.25 82 LEU A O 1
ATOM 620 N N . LEU A 1 83 ? -4.783 -4.126 19.195 1.00 77.75 83 LEU A N 1
ATOM 621 C CA . LEU A 1 83 ? -3.678 -3.220 19.488 1.00 77.75 83 LEU A CA 1
ATOM 622 C C . LEU A 1 83 ? -3.236 -3.430 20.929 1.00 77.75 83 LEU A C 1
ATOM 624 O O . LEU A 1 83 ? -4.089 -3.449 21.817 1.00 77.75 83 LEU A O 1
ATOM 628 N N . ALA A 1 84 ? -1.930 -3.501 21.165 1.00 78.88 84 ALA A N 1
ATOM 629 C CA . ALA A 1 84 ? -1.361 -3.427 22.502 1.00 78.88 84 ALA A CA 1
ATOM 630 C C . ALA A 1 84 ? -0.208 -2.424 22.520 1.00 78.88 84 ALA A C 1
ATOM 632 O O . ALA A 1 84 ? 0.774 -2.611 21.805 1.00 78.88 84 ALA A O 1
ATOM 633 N N . ASP A 1 85 ? -0.316 -1.394 23.357 1.00 79.69 85 ASP A N 1
ATOM 634 C CA . ASP A 1 85 ? 0.774 -0.457 23.615 1.00 79.69 85 ASP A CA 1
ATOM 635 C C . ASP A 1 85 ? 1.107 -0.405 25.107 1.00 79.69 85 ASP A C 1
ATOM 637 O O . ASP A 1 85 ? 0.237 -0.432 25.982 1.00 79.69 85 ASP A O 1
ATOM 641 N N . VAL A 1 86 ? 2.405 -0.381 25.392 1.00 80.69 86 VAL A N 1
ATOM 642 C CA . VAL A 1 86 ? 2.961 -0.471 26.738 1.00 80.69 86 VAL A CA 1
ATOM 643 C C . VAL A 1 86 ? 4.018 0.603 26.874 1.00 80.69 86 VAL A C 1
ATOM 645 O O . VAL A 1 86 ? 5.138 0.488 26.370 1.00 80.69 86 VAL A O 1
ATOM 648 N N . GLN A 1 87 ? 3.656 1.644 27.605 1.00 80.31 87 GLN A N 1
ATOM 649 C CA . GLN A 1 87 ? 4.483 2.823 27.793 1.00 80.31 87 GLN A CA 1
ATOM 650 C C . GLN A 1 87 ? 4.983 2.891 29.235 1.00 80.31 87 GLN A C 1
ATOM 652 O O . GLN A 1 87 ? 4.337 2.353 30.135 1.00 80.31 87 GLN A O 1
ATOM 657 N N . PRO A 1 88 ? 6.102 3.585 29.517 1.00 83.00 88 PRO A N 1
ATOM 658 C CA . PRO A 1 88 ? 6.424 3.972 30.889 1.00 83.00 88 PRO A CA 1
ATOM 659 C C . PRO A 1 88 ? 5.246 4.729 31.512 1.00 83.00 88 PRO A C 1
ATOM 661 O O . PRO A 1 88 ? 4.502 5.383 30.790 1.00 83.00 88 PRO A O 1
ATOM 664 N N . THR A 1 89 ? 5.071 4.711 32.827 1.00 84.38 89 THR A N 1
ATOM 665 C CA . THR A 1 89 ? 4.068 5.585 33.461 1.00 84.38 89 THR A CA 1
ATOM 666 C C . THR A 1 89 ? 4.451 7.057 33.284 1.00 84.38 89 THR A C 1
ATOM 668 O O . THR A 1 89 ? 5.601 7.432 33.522 1.00 84.38 89 THR A O 1
ATOM 671 N N . ASP A 1 90 ? 3.497 7.908 32.901 1.00 79.44 90 ASP A N 1
ATOM 672 C CA . ASP A 1 90 ? 3.660 9.365 32.924 1.00 79.4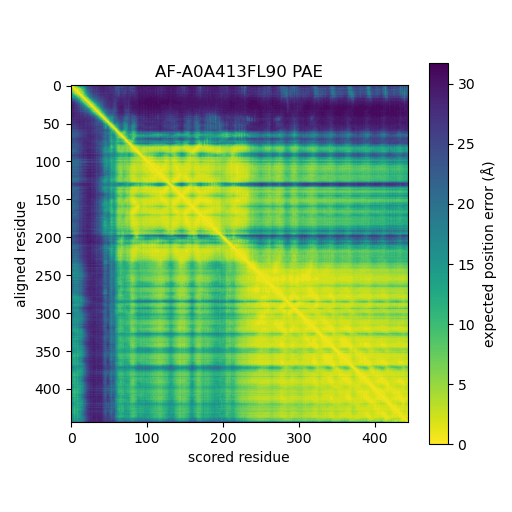4 90 ASP A CA 1
ATOM 673 C C . ASP A 1 90 ? 2.596 10.059 33.771 1.00 79.44 90 ASP A C 1
ATOM 675 O O . ASP A 1 90 ? 1.496 9.554 33.985 1.00 79.44 90 ASP A O 1
ATOM 679 N N . GLY A 1 91 ? 2.962 11.238 34.278 1.00 70.25 91 GLY A N 1
ATOM 680 C CA . GLY A 1 91 ? 2.094 12.034 35.140 1.00 70.25 91 GLY A CA 1
ATOM 681 C C . GLY A 1 91 ? 0.925 12.694 34.405 1.00 70.25 91 GLY A C 1
ATOM 682 O O . GLY A 1 91 ? -0.096 12.947 35.039 1.00 70.25 91 GLY A O 1
ATOM 683 N N . ASP A 1 92 ? 1.043 12.938 33.095 1.00 71.06 92 ASP A N 1
ATOM 684 C CA . ASP A 1 92 ? -0.018 13.572 32.297 1.00 71.06 92 ASP A CA 1
ATOM 685 C C . ASP A 1 92 ? -1.224 12.626 32.147 1.00 71.06 92 ASP A C 1
ATOM 687 O O . ASP A 1 92 ? -2.378 13.050 32.213 1.00 71.06 92 ASP A O 1
ATOM 691 N N . SER A 1 93 ? -0.958 11.323 32.053 1.00 69.38 93 SER A N 1
ATOM 692 C CA . SER A 1 93 ? -1.965 10.259 32.013 1.00 69.38 93 SER A CA 1
ATOM 693 C C . SER A 1 93 ? -2.601 9.969 33.380 1.00 69.38 93 SER A C 1
ATOM 695 O O . SER A 1 93 ? -3.669 9.361 33.446 1.00 69.38 93 SER A O 1
ATOM 697 N N . GLY A 1 94 ? -2.012 10.456 34.481 1.00 67.19 94 GLY A N 1
ATOM 698 C CA . GLY A 1 94 ? -2.580 10.326 35.830 1.00 67.19 94 GLY A CA 1
ATOM 699 C C . GLY A 1 94 ? -3.983 10.934 35.946 1.00 67.19 94 GLY A C 1
ATOM 700 O O . GLY A 1 94 ? -4.889 10.323 36.510 1.00 67.19 94 GLY A O 1
ATOM 701 N N . GLY A 1 95 ? -4.212 12.072 35.280 1.00 76.75 95 GLY A N 1
ATOM 702 C CA . GLY A 1 95 ? -5.519 12.734 35.265 1.00 76.75 95 GLY A CA 1
ATOM 703 C C . GLY A 1 95 ? -6.645 11.900 34.637 1.00 76.75 95 GLY A C 1
ATOM 704 O O . GLY A 1 95 ? -7.812 12.111 34.981 1.00 76.75 95 GLY A O 1
ATOM 705 N N . PHE A 1 96 ? -6.316 10.945 33.753 1.00 87.00 96 PHE A N 1
ATOM 706 C CA . PHE A 1 96 ? -7.298 10.082 33.088 1.00 87.00 96 PHE A CA 1
ATOM 707 C C . PHE A 1 96 ? -8.130 9.307 34.111 1.00 87.00 96 PHE A C 1
ATOM 709 O O . PHE A 1 96 ? -9.361 9.397 34.109 1.00 87.00 96 PHE A O 1
ATOM 716 N N . HIS A 1 97 ? -7.464 8.564 34.998 1.00 85.38 97 HIS A N 1
ATOM 717 C CA . HIS A 1 97 ? -8.142 7.695 35.954 1.00 85.38 97 HIS A CA 1
ATOM 718 C C . HIS A 1 97 ? -8.594 8.442 37.212 1.00 85.38 97 HIS A C 1
ATOM 720 O O . HIS A 1 97 ? -9.659 8.130 37.745 1.00 85.38 97 HIS A O 1
ATOM 726 N N . ASP A 1 98 ? -7.864 9.481 37.635 1.00 86.56 98 ASP A N 1
ATOM 727 C CA . ASP A 1 98 ? -8.239 10.334 38.773 1.00 86.56 98 ASP A CA 1
ATOM 728 C C . ASP A 1 98 ? -9.628 10.969 38.604 1.00 86.56 98 ASP A C 1
ATOM 730 O O . ASP A 1 98 ? -10.352 11.200 39.576 1.00 86.56 98 ASP A O 1
ATOM 734 N N . THR A 1 99 ? -10.010 11.254 37.356 1.00 90.31 99 THR A N 1
ATOM 735 C CA . THR A 1 99 ? -11.288 11.889 37.014 1.00 90.31 99 THR A CA 1
ATOM 736 C C . THR A 1 99 ? -12.250 10.959 36.277 1.00 90.31 99 THR A C 1
ATOM 738 O O . THR A 1 99 ? -13.224 11.426 35.688 1.00 90.31 99 THR A O 1
ATOM 741 N N . TRP A 1 100 ? -12.033 9.637 36.348 1.00 92.75 100 TRP A N 1
ATOM 742 C CA . TRP A 1 100 ? -12.831 8.640 35.625 1.00 92.75 100 TRP A CA 1
ATOM 743 C C . TRP A 1 100 ? -14.348 8.821 35.791 1.00 92.75 100 TRP A C 1
ATOM 745 O O . TRP A 1 100 ? -15.074 9.041 34.817 1.00 92.75 100 TRP A O 1
ATOM 755 N N . GLU A 1 101 ? -14.810 8.791 37.042 1.00 90.12 101 GLU A N 1
ATOM 756 C CA . GLU A 1 101 ? -16.228 8.916 37.404 1.00 90.12 101 GLU A CA 1
ATOM 757 C C . GLU A 1 101 ? -16.745 10.360 37.302 1.00 90.12 101 GLU A C 1
ATOM 759 O O . GLU A 1 101 ? -17.934 10.591 37.095 1.00 90.12 101 GLU A O 1
ATOM 764 N N . SER A 1 102 ? -15.868 11.354 37.477 1.00 90.25 102 SER A N 1
ATOM 765 C CA . SER A 1 102 ? -16.254 12.768 37.575 1.00 90.25 102 SER A CA 1
ATOM 766 C C . SER A 1 102 ? -16.193 13.531 36.250 1.00 90.25 102 SER A C 1
ATOM 768 O O . SER A 1 102 ? -16.746 14.630 36.175 1.00 90.25 102 SER A O 1
ATOM 770 N N . GLY A 1 103 ? -15.554 12.978 35.213 1.00 92.38 103 GLY A N 1
ATOM 771 C CA . GLY A 1 103 ? -15.397 13.657 33.928 1.00 92.38 103 GLY A CA 1
ATOM 772 C C . GLY A 1 103 ? -14.954 12.768 32.766 1.00 92.38 103 GLY A C 1
ATOM 773 O O . GLY A 1 103 ? -15.618 12.781 31.730 1.00 92.38 103 GLY A O 1
ATOM 774 N N . THR A 1 104 ? -13.878 11.985 32.912 1.00 93.56 104 THR A N 1
ATOM 775 C CA . THR A 1 104 ? -13.234 11.277 31.785 1.00 93.56 104 THR A CA 1
ATOM 776 C C . THR A 1 104 ? -14.196 10.371 31.023 1.00 93.56 104 THR A C 1
ATOM 778 O O . THR A 1 104 ? -14.263 10.454 29.801 1.00 93.56 104 THR A O 1
ATOM 781 N N . SER A 1 105 ? -14.991 9.547 31.714 1.00 93.38 105 SER A N 1
ATOM 782 C CA . SER A 1 105 ? -15.933 8.624 31.059 1.00 93.38 105 SER A CA 1
ATOM 783 C C . SER A 1 105 ? -17.008 9.341 30.228 1.00 93.38 105 SER A C 1
ATOM 785 O O . SER A 1 105 ? -17.415 8.852 29.173 1.00 93.38 105 SER A O 1
ATOM 787 N N . SER A 1 106 ? -17.447 10.524 30.669 1.00 93.62 106 SER A N 1
ATOM 788 C CA . SER A 1 106 ? -18.404 11.357 29.929 1.00 93.62 106 SER A CA 1
ATOM 789 C C . SER A 1 106 ? -17.738 12.084 28.762 1.00 93.62 106 SER A C 1
ATOM 791 O O . SER A 1 106 ? -18.324 12.166 27.685 1.00 93.62 106 SER A O 1
ATOM 793 N N . LEU A 1 107 ? -16.501 12.557 28.947 1.00 94.19 107 LEU A N 1
ATOM 794 C CA . LEU A 1 107 ? -15.707 13.161 27.879 1.00 94.19 107 LEU A CA 1
ATOM 795 C C . LEU A 1 107 ? -15.415 12.154 26.761 1.00 94.19 107 LEU A C 1
ATOM 797 O O . LEU A 1 107 ? -15.548 12.497 25.595 1.00 94.19 107 LEU A O 1
ATOM 801 N N . LEU A 1 108 ? -15.092 10.900 27.092 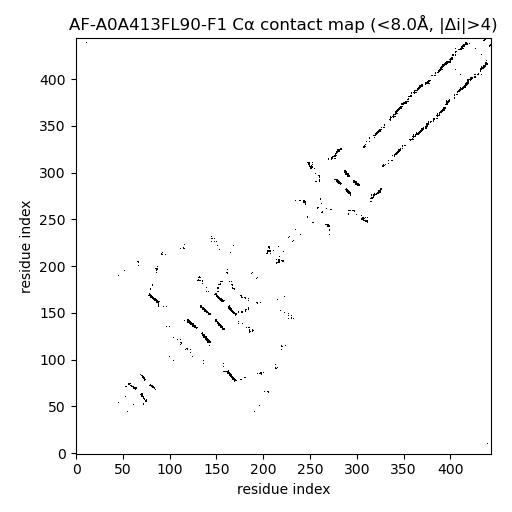1.00 94.94 108 LEU A N 1
ATOM 802 C CA . LEU A 1 108 ? -14.881 9.848 26.093 1.00 94.94 108 LEU A CA 1
ATOM 803 C C . LEU A 1 108 ? -16.131 9.591 25.246 1.00 94.94 108 LEU A C 1
ATOM 805 O O . LEU A 1 108 ? -16.007 9.391 24.043 1.00 94.94 108 LEU A O 1
ATOM 809 N N . ARG A 1 109 ? -17.333 9.655 25.837 1.00 95.38 109 ARG A N 1
ATOM 810 C CA . ARG A 1 109 ? -18.584 9.587 25.066 1.00 95.38 109 ARG A CA 1
ATOM 811 C C . ARG A 1 109 ? -18.711 10.766 24.102 1.00 95.38 109 ARG A C 1
ATOM 813 O O . ARG A 1 109 ? -19.024 10.548 22.939 1.00 95.38 109 ARG A O 1
ATOM 820 N N . GLN A 1 110 ? -18.461 11.988 24.574 1.00 94.88 110 GLN A N 1
ATOM 821 C CA . GLN A 1 110 ? -18.511 13.180 23.724 1.00 94.88 110 GLN A CA 1
ATOM 822 C C . GLN A 1 110 ? -17.507 13.073 22.566 1.00 94.88 110 GLN A C 1
ATOM 824 O O . GLN A 1 110 ? -17.862 13.317 21.420 1.00 94.88 110 GLN A O 1
ATOM 829 N N . LEU A 1 111 ? -16.273 12.651 22.849 1.00 94.00 111 LEU A N 1
ATOM 830 C CA . LEU A 1 111 ? -15.245 12.455 21.828 1.00 94.00 111 LEU A CA 1
ATOM 831 C C . LEU A 1 111 ? -15.637 11.356 20.832 1.00 94.00 111 LEU A C 1
ATOM 833 O O . LEU A 1 111 ? -15.388 11.519 19.640 1.00 94.00 111 LEU A O 1
ATOM 837 N N . ALA A 1 112 ? -16.287 10.276 21.279 1.00 94.50 112 ALA A N 1
ATOM 838 C CA . ALA A 1 112 ? -16.825 9.252 20.383 1.00 94.50 112 ALA A CA 1
ATOM 839 C C . ALA A 1 112 ? -17.867 9.843 19.420 1.00 94.50 112 ALA A C 1
ATOM 841 O O . ALA A 1 112 ? -17.815 9.580 18.222 1.00 94.50 112 ALA A O 1
ATOM 842 N N . GLU A 1 113 ? -18.789 10.664 19.931 1.00 94.06 113 GLU A N 1
ATOM 843 C CA . GLU A 1 113 ? -19.814 11.348 19.132 1.00 94.06 113 GLU A CA 1
ATOM 844 C C . GLU A 1 113 ? -19.193 12.348 18.143 1.00 94.06 113 GLU A C 1
ATOM 846 O O . GLU A 1 113 ? -19.631 12.432 16.999 1.00 94.06 113 GLU A O 1
ATOM 851 N N . GLU A 1 114 ? -18.146 13.071 18.544 1.00 91.81 114 GLU A N 1
ATOM 852 C CA . GLU A 1 114 ? -17.435 14.024 17.683 1.00 91.81 114 GLU A CA 1
ATOM 853 C C . GLU A 1 114 ? -16.616 13.337 16.578 1.00 91.81 114 GLU A C 1
ATOM 855 O O . GLU A 1 114 ? -16.578 13.837 15.455 1.00 91.81 114 GLU A O 1
ATOM 860 N N . ASN A 1 115 ? -15.967 12.205 16.879 1.00 89.69 115 ASN A N 1
ATOM 861 C CA . ASN A 1 115 ? -15.099 11.499 15.928 1.00 89.69 115 ASN A CA 1
ATOM 862 C C . ASN A 1 115 ? -15.886 10.584 14.979 1.00 89.69 115 ASN A C 1
ATOM 864 O O . ASN A 1 115 ? -15.551 10.504 13.801 1.00 89.69 115 ASN A O 1
ATOM 868 N N . LEU A 1 116 ? -16.903 9.878 15.483 1.00 90.88 116 LEU A N 1
ATOM 869 C CA . LEU A 1 116 ? -17.637 8.858 14.721 1.00 90.88 116 LEU A CA 1
ATOM 870 C C . LEU A 1 116 ? -19.010 9.347 14.238 1.00 90.88 116 LEU A C 1
ATOM 872 O O . LEU A 1 116 ? -19.583 8.763 13.321 1.00 90.88 116 LEU A O 1
ATOM 876 N N . GLY A 1 117 ? -19.553 10.420 14.821 1.00 92.06 117 GLY A N 1
ATOM 877 C CA . GLY A 1 117 ? -20.799 11.039 14.369 1.00 92.06 117 GLY A CA 1
ATOM 878 C C . GLY A 1 117 ? -21.963 10.050 14.270 1.00 92.06 117 GLY A C 1
ATOM 879 O O . GLY A 1 117 ? -22.277 9.333 15.220 1.00 92.06 117 GLY A O 1
ATOM 880 N N . GLU A 1 118 ? -22.604 10.013 13.100 1.00 92.50 118 GLU A N 1
ATOM 881 C CA . GLU A 1 118 ? -23.744 9.127 12.818 1.00 92.50 118 GLU A CA 1
ATOM 882 C C . GLU A 1 118 ? -23.370 7.636 12.762 1.00 92.50 118 GLU A C 1
ATOM 884 O O . GLU A 1 118 ? -24.257 6.784 12.824 1.00 92.50 118 GLU A O 1
ATOM 889 N N . GLU A 1 119 ? -22.079 7.304 12.665 1.00 94.44 119 GLU A N 1
ATOM 890 C CA . GLU A 1 119 ? -21.603 5.918 12.636 1.00 94.44 119 GLU A CA 1
ATOM 891 C C . GLU A 1 119 ? -21.584 5.297 14.036 1.00 94.44 119 GLU A C 1
ATOM 893 O O . GLU A 1 119 ? -21.604 4.073 14.154 1.00 94.44 119 GLU A O 1
ATOM 898 N N . LEU A 1 120 ? -21.591 6.102 15.107 1.00 96.50 120 LEU A N 1
ATOM 899 C CA . LEU A 1 120 ? -21.633 5.607 16.483 1.00 96.50 120 LEU A CA 1
ATOM 900 C C . LEU A 1 120 ? -23.009 5.002 16.807 1.00 96.50 120 LEU A C 1
ATOM 902 O O . LEU A 1 120 ? -24.005 5.706 16.966 1.00 96.50 120 LEU A O 1
ATOM 906 N N . ALA A 1 121 ? -23.056 3.683 16.980 1.00 96.12 121 ALA A N 1
ATOM 907 C CA . ALA A 1 121 ? -24.285 2.949 17.274 1.00 96.12 121 ALA A CA 1
ATOM 908 C C . ALA A 1 121 ? -24.511 2.733 18.779 1.00 96.12 121 ALA A C 1
ATOM 910 O O . ALA A 1 121 ? -25.647 2.748 19.255 1.00 96.12 121 ALA A O 1
ATOM 911 N N . ALA A 1 122 ? -23.439 2.511 19.540 1.00 97.06 122 ALA A N 1
ATOM 912 C CA . ALA A 1 122 ? -23.501 2.306 20.983 1.00 97.06 122 ALA A CA 1
ATOM 913 C C . ALA A 1 122 ? -22.189 2.725 21.646 1.00 97.06 122 ALA A C 1
ATOM 915 O O . ALA A 1 122 ? -21.130 2.625 21.037 1.00 97.06 122 ALA A O 1
ATOM 916 N N . PHE A 1 123 ? -22.262 3.149 22.908 1.00 97.94 123 PHE A N 1
ATOM 917 C CA . PHE A 1 123 ? -21.092 3.463 23.728 1.00 97.94 123 PHE A CA 1
ATOM 918 C C . PHE A 1 123 ? -21.394 3.178 25.200 1.00 97.94 123 PHE A C 1
ATOM 920 O O . PHE A 1 123 ? -22.403 3.667 25.727 1.00 97.94 123 PHE A O 1
ATOM 927 N N . THR A 1 124 ? -20.502 2.457 25.873 1.00 97.62 124 THR A N 1
ATOM 928 C CA . THR A 1 124 ? -20.623 2.044 27.273 1.00 97.62 124 THR A CA 1
ATOM 929 C C . THR A 1 124 ? -19.255 2.114 27.961 1.00 97.62 124 THR A C 1
ATOM 931 O O . THR A 1 124 ? -18.398 1.276 27.685 1.00 97.62 124 THR A O 1
ATOM 934 N N . PRO A 1 125 ? -19.018 3.070 28.877 1.00 97.00 125 PRO A N 1
ATOM 935 C CA . PRO A 1 125 ? -17.830 3.038 29.724 1.00 97.00 125 PRO A CA 1
ATOM 936 C C . PRO A 1 125 ? -17.980 1.961 30.808 1.00 97.00 125 PRO A C 1
ATOM 938 O O . PRO A 1 125 ? -19.091 1.681 31.266 1.00 97.00 125 PRO A O 1
ATOM 941 N N . PHE A 1 126 ? -16.869 1.379 31.252 1.00 95.88 126 PHE A N 1
ATOM 942 C CA . PHE A 1 126 ? -16.850 0.404 32.337 1.00 95.88 126 PHE A CA 1
ATOM 943 C C . PHE A 1 126 ? -15.566 0.481 33.169 1.00 95.88 126 PHE A C 1
ATOM 945 O O . PHE A 1 126 ? -14.527 0.952 32.713 1.00 95.88 126 PHE A O 1
ATOM 952 N N . THR A 1 127 ? -15.650 -0.048 34.387 1.00 95.50 127 THR A N 1
ATOM 953 C CA . THR A 1 127 ? -14.501 -0.268 35.269 1.00 95.50 127 THR A CA 1
ATOM 954 C C . THR A 1 127 ? -14.524 -1.717 35.724 1.00 95.50 127 THR A C 1
ATOM 956 O O . THR A 1 127 ? -15.568 -2.206 36.161 1.00 95.50 127 THR A O 1
ATOM 959 N N . GLU A 1 128 ? -13.388 -2.401 35.654 1.00 91.88 128 GLU A N 1
ATOM 960 C CA . GLU A 1 128 ? -13.251 -3.779 36.117 1.00 91.88 128 GLU A CA 1
ATOM 961 C C . GLU A 1 128 ? -12.125 -3.881 37.146 1.00 91.88 128 GLU A C 1
ATOM 963 O O . GLU A 1 128 ? -11.000 -3.447 36.918 1.00 91.88 128 GLU A O 1
ATOM 968 N N . ASN A 1 129 ? -12.444 -4.414 38.324 1.00 86.69 129 ASN A N 1
ATOM 969 C CA . ASN A 1 129 ? -11.480 -4.577 39.408 1.00 86.69 129 ASN A CA 1
ATOM 970 C C . ASN A 1 129 ? -10.953 -6.013 39.382 1.00 86.69 129 ASN A C 1
ATOM 972 O O . ASN A 1 129 ? -11.533 -6.887 40.029 1.00 86.69 129 ASN A O 1
ATOM 976 N N . SER A 1 130 ? -9.885 -6.255 38.623 1.00 76.06 130 SER A N 1
ATOM 977 C CA . SER A 1 130 ? -9.309 -7.589 38.436 1.00 76.06 130 SER A CA 1
ATOM 978 C C . SER A 1 130 ? -7.768 -7.574 38.430 1.00 76.06 130 SER A C 1
ATOM 980 O O . SER A 1 130 ? -7.125 -6.571 38.097 1.00 76.06 130 SER A O 1
ATOM 982 N N . GLY A 1 131 ? -7.169 -8.695 38.847 1.00 67.69 131 GLY A N 1
ATOM 983 C CA . GLY A 1 131 ? -5.722 -8.925 38.788 1.00 67.69 131 GLY A CA 1
ATOM 984 C C . GLY A 1 131 ? -4.869 -8.070 39.740 1.00 67.69 131 GLY A C 1
ATOM 985 O O . GLY A 1 131 ? -5.368 -7.346 40.603 1.00 67.69 131 GLY A O 1
ATOM 986 N N . ALA A 1 132 ? -3.544 -8.174 39.596 1.00 66.44 132 ALA A N 1
ATOM 987 C CA . ALA A 1 132 ? -2.562 -7.536 40.484 1.00 66.44 132 ALA A CA 1
ATOM 988 C C . ALA A 1 132 ? -2.199 -6.075 40.117 1.00 66.44 132 ALA A C 1
ATOM 990 O O . ALA A 1 132 ? -1.521 -5.404 40.892 1.00 66.44 132 ALA A O 1
ATOM 991 N N . GLY A 1 133 ? -2.645 -5.566 38.963 1.00 66.38 133 GLY A N 1
ATOM 992 C CA . GLY A 1 133 ? -2.217 -4.285 38.374 1.00 66.38 133 GLY A CA 1
ATOM 993 C C . GLY A 1 133 ? -3.197 -3.108 38.510 1.00 66.38 133 GLY A C 1
ATOM 994 O O . GLY A 1 133 ? -3.173 -2.212 37.671 1.00 66.38 133 GLY A O 1
ATOM 995 N N . GLY A 1 134 ? -4.092 -3.115 39.506 1.00 80.81 134 GLY A N 1
ATOM 996 C CA . GLY A 1 134 ? -5.106 -2.062 39.700 1.00 80.81 134 GLY A CA 1
ATOM 997 C C . GLY A 1 134 ? -6.322 -2.175 38.761 1.00 80.81 134 GLY A C 1
ATOM 998 O O . GLY A 1 134 ? -6.390 -3.113 37.967 1.00 80.81 134 GLY A O 1
ATOM 999 N N . PRO A 1 135 ? -7.308 -1.267 38.861 1.00 90.62 135 PRO A N 1
ATOM 1000 C CA . PRO A 1 135 ? -8.516 -1.313 38.037 1.00 90.62 135 PRO A CA 1
ATOM 1001 C C . PRO A 1 135 ? -8.209 -1.179 36.541 1.00 90.62 135 PRO A C 1
ATOM 1003 O O . PRO A 1 135 ? -7.317 -0.434 36.135 1.00 90.62 135 PRO A O 1
ATOM 1006 N N . ILE A 1 136 ? -8.995 -1.880 35.729 1.00 93.19 136 ILE A N 1
ATOM 1007 C CA . ILE A 1 136 ? -9.089 -1.680 34.287 1.00 93.19 136 ILE A CA 1
ATOM 1008 C C . ILE A 1 136 ? -10.150 -0.610 34.049 1.00 93.19 136 ILE A C 1
ATOM 1010 O O . ILE A 1 136 ? -11.308 -0.786 34.436 1.00 93.19 136 ILE A O 1
ATOM 1014 N N . TYR A 1 137 ? -9.760 0.479 33.395 1.00 94.56 137 TYR A N 1
ATOM 1015 C CA . TYR A 1 137 ? -10.682 1.497 32.903 1.00 94.56 137 TYR A CA 1
ATOM 1016 C C . TYR A 1 137 ? -10.918 1.237 31.431 1.00 94.56 137 TYR A C 1
ATOM 1018 O O . TYR A 1 137 ? -9.966 1.166 30.657 1.00 94.56 137 TYR A O 1
ATOM 1026 N N . GLY A 1 138 ? -12.169 1.068 31.033 1.00 95.12 138 GLY A N 1
ATOM 1027 C CA . GLY A 1 138 ? -12.461 0.683 29.669 1.00 95.12 138 GLY A CA 1
ATOM 1028 C C . GLY A 1 138 ? -13.701 1.332 29.108 1.00 95.12 138 GLY A C 1
ATOM 1029 O O . GLY A 1 138 ? -14.515 1.941 29.804 1.00 95.12 138 GLY A O 1
ATOM 1030 N N . MET A 1 139 ? -13.833 1.186 27.803 1.00 97.00 139 MET A N 1
ATOM 1031 C CA . MET A 1 139 ? -15.039 1.547 27.088 1.00 97.00 139 MET A CA 1
ATOM 1032 C C . MET A 1 139 ? -15.289 0.553 25.975 1.00 97.00 139 MET A C 1
ATOM 1034 O O . MET A 1 139 ? -14.368 0.056 25.331 1.00 97.00 139 MET A O 1
ATOM 1038 N N . GLU A 1 140 ? -16.562 0.286 25.765 1.00 98.06 140 GLU A N 1
ATOM 1039 C CA . GLU A 1 140 ? -17.063 -0.475 24.641 1.00 98.06 140 GLU A CA 1
ATOM 1040 C C . GLU A 1 140 ? -17.823 0.473 23.741 1.00 98.06 140 GLU A C 1
ATOM 1042 O O . GLU A 1 140 ? -18.623 1.280 24.220 1.00 98.06 140 GLU A O 1
ATOM 1047 N N . TYR A 1 141 ? -17.607 0.367 22.443 1.00 97.81 141 TYR A N 1
ATOM 1048 C CA . TYR A 1 141 ? -18.453 1.056 21.492 1.00 97.81 141 TYR A CA 1
ATOM 1049 C C . TYR A 1 141 ? -18.639 0.228 20.239 1.00 97.81 141 TYR A C 1
ATOM 1051 O O . TYR A 1 141 ? -17.796 -0.572 19.845 1.00 97.81 141 TYR A O 1
ATOM 1059 N N . THR A 1 142 ? -19.797 0.422 19.632 1.00 96.88 142 THR A N 1
ATOM 1060 C CA . THR A 1 142 ? -20.145 -0.177 18.356 1.00 96.88 142 THR A CA 1
ATOM 1061 C C . THR A 1 142 ? -20.277 0.949 17.362 1.00 96.88 142 THR A C 1
ATOM 1063 O O . THR A 1 142 ? -20.940 1.948 17.653 1.00 96.88 142 THR A O 1
ATOM 1066 N N . TYR A 1 143 ? -19.678 0.779 16.195 1.00 94.00 143 TYR A N 1
ATOM 1067 C CA . TYR A 1 143 ? -19.825 1.722 15.103 1.00 94.00 143 TYR A CA 1
ATOM 1068 C C . TYR A 1 143 ? -20.105 0.984 13.797 1.00 94.00 143 TYR A C 1
ATOM 1070 O O . TYR A 1 143 ? -19.721 -0.177 13.628 1.00 94.00 143 TYR A O 1
ATOM 1078 N N . ARG A 1 144 ? -20.885 1.618 12.922 1.00 93.81 144 ARG A N 1
ATOM 1079 C CA . ARG A 1 144 ? -21.493 0.978 11.757 1.00 93.81 144 ARG A CA 1
ATOM 1080 C C . ARG A 1 144 ? -21.496 1.915 10.561 1.00 93.81 144 ARG A C 1
ATOM 1082 O O . ARG A 1 144 ? -21.978 3.041 10.661 1.00 93.81 144 ARG A O 1
ATOM 1089 N N . ARG A 1 145 ? -21.072 1.401 9.409 1.00 89.25 145 ARG A N 1
ATOM 1090 C CA . ARG A 1 145 ? -21.142 2.087 8.119 1.00 89.25 145 ARG A CA 1
ATOM 1091 C C . ARG A 1 145 ? -21.591 1.097 7.054 1.00 89.25 145 ARG A C 1
ATOM 1093 O O . ARG A 1 145 ? -21.037 0.012 6.934 1.00 89.25 145 ARG A O 1
ATOM 1100 N N . GLY A 1 146 ? -22.636 1.452 6.306 1.00 86.50 146 GLY A N 1
ATOM 1101 C CA . GLY A 1 146 ? -23.253 0.520 5.361 1.00 86.50 146 GLY A CA 1
ATOM 1102 C C . GLY A 1 146 ? -23.729 -0.752 6.069 1.00 86.50 146 GLY A C 1
ATOM 1103 O O . GLY A 1 146 ? -24.524 -0.670 7.011 1.00 86.50 146 GLY A O 1
ATOM 1104 N N . ASP A 1 147 ? -23.230 -1.902 5.623 1.00 85.69 147 ASP A N 1
ATOM 1105 C CA . ASP A 1 147 ? -23.489 -3.215 6.225 1.00 85.69 147 ASP A CA 1
ATOM 1106 C C . ASP A 1 147 ? -22.364 -3.681 7.166 1.00 85.69 147 ASP A C 1
ATOM 1108 O O . ASP A 1 147 ? -22.536 -4.659 7.894 1.00 85.69 147 ASP A O 1
ATOM 1112 N N . THR A 1 148 ? -21.259 -2.936 7.233 1.00 86.12 148 THR A N 1
ATOM 1113 C CA . THR A 1 148 ? -20.118 -3.230 8.101 1.00 86.12 148 THR A CA 1
ATOM 1114 C C . THR A 1 148 ? -20.384 -2.714 9.508 1.00 86.12 148 THR A C 1
ATOM 1116 O O . THR A 1 148 ? -20.758 -1.556 9.719 1.00 86.12 148 THR A O 1
ATOM 1119 N N . THR A 1 149 ? -20.201 -3.591 10.492 1.00 91.38 149 THR A N 1
ATOM 1120 C CA . THR A 1 149 ? -20.292 -3.267 11.916 1.00 91.38 149 THR A CA 1
ATOM 1121 C C . THR A 1 149 ? -18.990 -3.666 12.572 1.00 91.38 149 THR A C 1
ATOM 1123 O O . THR A 1 149 ? -18.474 -4.742 12.304 1.00 91.38 149 THR A O 1
ATOM 1126 N N . PHE A 1 150 ? -18.491 -2.822 13.463 1.00 90.94 150 PHE A N 1
ATOM 1127 C CA . PHE A 1 150 ? -17.340 -3.146 14.279 1.00 90.94 150 PHE A CA 1
ATOM 1128 C C . PHE A 1 150 ? -17.662 -2.946 15.752 1.00 90.94 150 PHE A C 1
ATOM 1130 O O . PHE A 1 150 ? -18.251 -1.940 16.167 1.00 90.94 150 PHE A O 1
ATOM 1137 N N . TYR A 1 151 ? -17.246 -3.926 16.541 1.00 93.88 151 TYR A N 1
ATOM 1138 C CA . TYR A 1 151 ? -17.344 -3.946 17.984 1.00 93.88 151 TYR A CA 1
ATOM 1139 C C . TYR A 1 151 ? -15.974 -3.669 18.579 1.00 93.88 151 TYR A C 1
ATOM 1141 O O . TYR A 1 151 ? -15.026 -4.425 18.361 1.00 93.88 151 TYR A O 1
ATOM 1149 N N . VAL A 1 152 ? -15.873 -2.587 19.341 1.00 95.44 152 VAL A N 1
ATOM 1150 C CA . VAL A 1 152 ? -14.611 -2.144 19.920 1.00 95.44 152 VAL A CA 1
ATOM 1151 C C . VAL A 1 152 ? -14.659 -2.270 21.429 1.00 95.44 152 VAL A C 1
ATOM 1153 O O . VAL A 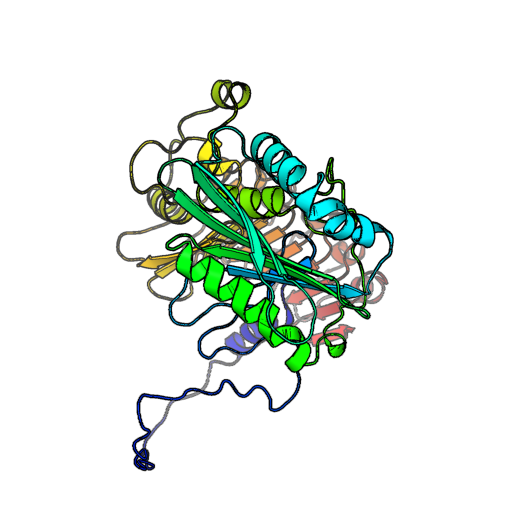1 152 ? -15.649 -1.901 22.064 1.00 95.44 152 VAL A O 1
ATOM 1156 N N . THR A 1 153 ? -13.568 -2.767 22.002 1.00 95.94 153 THR A N 1
ATOM 1157 C CA . THR A 1 153 ? -13.305 -2.723 23.437 1.00 95.94 153 THR A CA 1
ATOM 1158 C C . THR A 1 153 ? -11.933 -2.127 23.658 1.00 95.94 153 THR A C 1
ATOM 1160 O O . THR A 1 153 ? -10.930 -2.654 23.181 1.00 95.94 153 THR A O 1
ATOM 1163 N N . VAL A 1 154 ? -11.898 -1.039 24.416 1.00 95.88 154 VAL A N 1
ATOM 1164 C CA . VAL A 1 154 ? -10.669 -0.374 24.830 1.00 95.88 154 VAL A CA 1
ATOM 1165 C C . VAL A 1 154 ? -10.444 -0.622 26.313 1.00 95.88 154 VAL A C 1
ATOM 1167 O O . VAL A 1 154 ? -11.382 -0.515 27.109 1.00 95.88 154 VAL A O 1
ATOM 1170 N N . CYS A 1 155 ? -9.214 -0.947 26.695 1.00 94.25 155 CYS A N 1
ATOM 1171 C CA . CYS A 1 155 ? -8.805 -1.112 28.083 1.00 94.25 155 CYS A CA 1
ATOM 1172 C C . CYS A 1 155 ? -7.528 -0.325 28.363 1.00 94.25 155 CYS A C 1
ATOM 1174 O O . CYS A 1 155 ? -6.532 -0.461 27.659 1.00 94.25 155 CYS A O 1
ATOM 1176 N N . TYR A 1 156 ? -7.562 0.438 29.449 1.00 92.62 156 TYR A N 1
ATOM 1177 C CA . TYR A 1 156 ? -6.434 1.164 30.003 1.00 92.62 156 TYR A CA 1
ATOM 1178 C C . TYR A 1 156 ? -6.122 0.640 31.401 1.00 92.62 156 TYR A C 1
ATOM 1180 O O . TYR A 1 156 ? -7.017 0.506 32.244 1.00 92.62 156 TYR A O 1
ATOM 1188 N N . ARG A 1 157 ? -4.839 0.390 31.671 1.00 89.88 157 ARG A N 1
ATOM 1189 C CA . ARG A 1 157 ? -4.324 0.192 33.032 1.00 89.88 157 ARG A CA 1
ATOM 1190 C C . ARG A 1 157 ? -3.192 1.163 33.301 1.00 89.88 157 ARG A C 1
ATOM 1192 O O . ARG A 1 157 ? -2.255 1.271 32.516 1.00 89.88 157 ARG A O 1
ATOM 1199 N N . PHE A 1 158 ? -3.268 1.814 34.452 1.00 88.75 158 PHE A N 1
ATOM 1200 C CA . PHE A 1 158 ? -2.244 2.725 34.945 1.00 88.75 158 PHE A CA 1
ATOM 1201 C C . PHE A 1 158 ? -1.557 2.055 36.130 1.00 88.75 158 PHE A C 1
ATOM 1203 O O . PHE A 1 158 ? -2.073 2.064 37.247 1.00 88.75 158 PHE A O 1
ATOM 1210 N N . CYS A 1 159 ? -0.427 1.406 35.866 1.00 85.56 159 CYS A N 1
ATOM 1211 C CA . CYS A 1 159 ? 0.376 0.741 36.883 1.00 85.56 159 CYS A CA 1
ATOM 1212 C C . CYS A 1 159 ? 1.531 1.651 37.335 1.00 85.56 159 CYS A C 1
ATOM 1214 O O . CYS A 1 159 ? 1.834 2.667 36.709 1.00 85.56 159 CYS A O 1
ATOM 1216 N N . ASP A 1 160 ? 2.229 1.266 38.406 1.00 85.06 160 ASP A N 1
ATOM 1217 C CA . ASP A 1 160 ? 3.328 2.073 38.962 1.00 85.06 160 ASP A CA 1
ATOM 1218 C C . ASP A 1 160 ? 4.487 2.296 37.973 1.00 85.06 160 ASP A C 1
ATOM 1220 O O . ASP A 1 160 ? 5.137 3.339 37.998 1.00 85.06 160 ASP A O 1
ATOM 1224 N N . ALA A 1 161 ? 4.769 1.305 37.120 1.00 85.19 161 ALA A N 1
ATOM 1225 C CA . ALA A 1 161 ? 5.919 1.313 36.212 1.00 85.19 161 ALA A CA 1
ATOM 1226 C C . ALA A 1 161 ? 5.550 1.455 34.728 1.00 85.19 161 ALA A C 1
ATOM 1228 O O . ALA A 1 161 ? 6.405 1.839 33.928 1.00 85.19 161 ALA A O 1
ATOM 1229 N N . TYR A 1 162 ? 4.315 1.121 34.358 1.00 85.50 162 TYR A N 1
ATOM 1230 C CA . TYR A 1 162 ? 3.857 1.178 32.979 1.00 85.50 162 TYR A CA 1
ATOM 1231 C C . TYR A 1 162 ? 2.393 1.606 32.879 1.00 85.50 162 TYR A C 1
ATOM 1233 O O . TYR A 1 162 ? 1.598 1.405 33.798 1.00 85.50 162 TYR A O 1
ATOM 1241 N N . THR A 1 163 ? 2.042 2.155 31.724 1.00 86.25 163 THR A N 1
ATOM 1242 C CA . THR A 1 163 ? 0.666 2.303 31.254 1.00 86.25 163 THR A CA 1
ATOM 1243 C C . THR A 1 163 ? 0.440 1.289 30.141 1.00 86.25 163 THR A C 1
ATOM 1245 O O . THR A 1 163 ? 1.275 1.171 29.246 1.00 86.25 163 THR A O 1
ATOM 1248 N N . LEU A 1 164 ? -0.650 0.532 30.233 1.00 86.25 164 LEU A N 1
ATOM 1249 C CA . LEU A 1 164 ? -1.076 -0.429 29.219 1.00 86.25 164 LEU A CA 1
ATOM 1250 C C . LEU A 1 164 ? -2.329 0.095 28.534 1.00 86.25 164 LEU A C 1
ATOM 1252 O O . LEU A 1 164 ? -3.311 0.409 29.209 1.00 86.25 164 LEU A O 1
ATOM 1256 N N . GLU A 1 165 ? -2.288 0.126 27.212 1.00 87.81 165 GLU A N 1
ATOM 1257 C CA . GLU A 1 165 ? -3.410 0.406 26.331 1.00 87.81 165 GLU A CA 1
ATOM 1258 C C . GLU A 1 165 ? -3.684 -0.817 25.460 1.00 87.81 165 GLU A C 1
ATOM 1260 O O . GLU A 1 165 ? -2.775 -1.418 24.888 1.00 87.81 165 GLU A O 1
ATOM 1265 N N . LEU A 1 166 ? -4.958 -1.184 25.367 1.00 87.69 166 LEU A N 1
ATOM 1266 C CA . LEU A 1 166 ? -5.438 -2.278 24.541 1.00 87.69 166 LEU A CA 1
ATOM 1267 C C . LEU A 1 166 ? -6.660 -1.807 23.761 1.00 87.69 166 LEU A C 1
ATOM 1269 O O . LEU A 1 166 ? -7.617 -1.340 24.375 1.00 87.69 166 LEU A O 1
ATOM 1273 N N . ILE A 1 167 ? -6.652 -1.950 22.436 1.00 89.19 167 ILE A N 1
ATOM 1274 C CA . ILE A 1 167 ? -7.795 -1.628 21.565 1.00 89.19 167 ILE A CA 1
ATOM 1275 C C . ILE A 1 167 ? -8.124 -2.877 20.757 1.00 89.19 167 ILE A C 1
ATOM 1277 O O . ILE A 1 167 ? -7.404 -3.222 19.825 1.00 89.19 167 ILE A O 1
ATOM 1281 N N . SER A 1 168 ? -9.198 -3.573 21.124 1.00 87.19 168 SER A N 1
ATOM 1282 C CA . SER A 1 168 ? -9.703 -4.711 20.358 1.00 87.19 168 SER A CA 1
ATOM 1283 C C . SER A 1 168 ? -10.823 -4.274 19.427 1.00 87.19 168 SER A C 1
ATOM 1285 O O . SER A 1 168 ? -11.801 -3.707 19.907 1.00 87.19 168 SER A O 1
ATOM 1287 N N . ILE A 1 169 ? -10.717 -4.585 18.136 1.00 85.94 169 ILE A N 1
ATOM 1288 C CA . ILE A 1 169 ? -11.752 -4.350 17.121 1.00 85.94 169 ILE A CA 1
ATOM 1289 C C . ILE A 1 169 ? -12.161 -5.710 16.556 1.00 85.94 169 ILE A C 1
ATOM 1291 O O . ILE A 1 169 ? -11.311 -6.449 16.072 1.00 85.94 169 ILE A O 1
ATOM 1295 N N . ASP A 1 170 ? -13.445 -6.047 16.635 1.00 83.94 170 ASP A N 1
ATOM 1296 C CA . ASP A 1 170 ? -14.003 -7.318 16.163 1.00 83.94 170 ASP A CA 1
ATOM 1297 C C . ASP A 1 170 ? -15.199 -7.039 15.233 1.00 83.94 170 ASP A C 1
ATOM 1299 O O . ASP A 1 170 ? -16.114 -6.320 15.649 1.00 83.94 170 ASP A O 1
ATOM 1303 N N . PRO A 1 171 ? -15.221 -7.555 13.992 1.00 82.56 171 PRO A N 1
ATOM 1304 C CA . PRO A 1 171 ? -16.344 -7.359 13.065 1.00 82.56 171 PRO A CA 1
ATOM 1305 C C . PRO A 1 171 ? -17.614 -8.139 13.442 1.00 82.56 171 PRO A C 1
ATOM 1307 O O . PRO A 1 171 ? -18.715 -7.790 13.022 1.00 82.56 171 PRO A O 1
ATOM 1310 N N . ASP A 1 172 ? -17.498 -9.167 14.281 1.00 81.81 172 ASP A N 1
ATOM 1311 C CA . ASP A 1 172 ? -18.545 -10.167 14.484 1.00 81.81 172 ASP A CA 1
ATOM 1312 C C . ASP A 1 172 ? -19.152 -10.157 15.890 1.00 81.81 172 ASP A C 1
ATOM 1314 O O . ASP A 1 172 ? -20.299 -10.574 16.083 1.00 81.81 172 ASP A O 1
ATOM 1318 N N . SER A 1 173 ? -18.382 -9.787 16.920 1.00 86.56 173 SER A N 1
ATOM 1319 C CA . SER A 1 173 ? -18.811 -10.002 18.303 1.00 86.56 173 SER A CA 1
ATOM 1320 C C . SER A 1 173 ? -18.227 -9.042 19.339 1.00 86.56 173 SER A C 1
ATOM 1322 O O . SER A 1 173 ? -17.064 -9.135 19.732 1.00 86.56 173 SER A O 1
ATOM 1324 N N . GLN A 1 174 ? -19.109 -8.250 19.959 1.00 92.12 174 GLN A N 1
ATOM 1325 C CA . GLN A 1 174 ? -18.782 -7.461 21.155 1.00 92.12 174 GLN A CA 1
ATOM 1326 C C . GLN A 1 174 ? -18.241 -8.313 22.305 1.00 92.12 174 GLN A C 1
ATOM 1328 O O . GLN A 1 174 ? -17.286 -7.925 22.971 1.00 92.12 174 GLN A O 1
ATOM 1333 N N . ALA A 1 175 ? -18.834 -9.484 22.554 1.00 88.38 175 ALA A N 1
ATOM 1334 C CA . ALA A 1 175 ? -18.415 -10.344 23.659 1.00 88.38 175 ALA A CA 1
ATOM 1335 C C . ALA A 1 175 ? -16.987 -10.873 23.459 1.00 88.38 175 ALA A C 1
ATOM 1337 O O . ALA A 1 175 ? -16.253 -11.077 24.427 1.00 88.38 175 ALA A O 1
ATOM 1338 N N . ARG A 1 176 ? -16.602 -11.104 22.202 1.00 84.00 176 ARG A N 1
ATOM 1339 C CA . ARG A 1 176 ? -15.284 -11.606 21.833 1.00 84.00 176 ARG A CA 1
ATOM 1340 C C . ARG A 1 176 ? -14.243 -10.482 21.881 1.00 84.00 176 ARG A C 1
ATOM 1342 O O . ARG A 1 176 ? -13.249 -10.668 22.579 1.00 84.00 176 ARG A O 1
ATOM 1349 N N . SER A 1 177 ? -14.541 -9.307 21.310 1.00 87.56 177 SER A N 1
ATOM 1350 C CA . SER A 1 177 ? -13.747 -8.075 21.488 1.00 87.56 177 SER A CA 1
ATOM 1351 C C . SER A 1 177 ? -13.473 -7.791 22.971 1.00 87.56 177 SER A C 1
ATOM 1353 O O . SER A 1 177 ? -12.323 -7.623 23.386 1.00 87.56 177 SER A O 1
ATOM 1355 N N . ARG A 1 178 ? -14.520 -7.851 23.813 1.00 90.44 178 ARG A N 1
ATOM 1356 C CA . ARG A 1 178 ? -14.383 -7.635 25.258 1.00 90.44 178 ARG A CA 1
ATOM 1357 C C . ARG A 1 178 ? -13.444 -8.645 25.890 1.00 90.44 178 ARG A C 1
ATOM 1359 O O . ARG A 1 178 ? -12.526 -8.266 26.612 1.00 90.44 178 ARG A O 1
ATOM 1366 N N . ARG A 1 179 ? -13.683 -9.931 25.634 1.00 85.06 179 ARG A N 1
ATOM 1367 C CA . ARG A 1 179 ? -12.882 -11.022 26.194 1.00 85.06 179 ARG A CA 1
ATOM 1368 C C . ARG A 1 179 ? -11.405 -10.861 25.839 1.00 85.06 179 ARG A C 1
ATOM 1370 O O . ARG A 1 179 ? -10.565 -11.028 26.713 1.00 85.06 179 ARG A O 1
ATOM 1377 N N . VAL A 1 180 ? -11.101 -10.525 24.586 1.00 81.44 180 VAL A N 1
ATOM 1378 C CA . VAL A 1 180 ? -9.734 -10.313 24.097 1.00 81.44 180 VAL A CA 1
ATOM 1379 C C . VAL A 1 180 ? -9.048 -9.161 24.836 1.00 81.44 180 VAL A C 1
ATOM 1381 O O . VAL A 1 180 ? -7.957 -9.353 25.374 1.00 81.44 180 VAL A O 1
ATOM 1384 N N . ALA A 1 181 ? -9.682 -7.989 24.915 1.00 87.25 181 ALA A N 1
ATOM 1385 C CA . ALA A 1 181 ? -9.077 -6.825 25.562 1.00 87.25 181 ALA A CA 1
ATOM 1386 C C . ALA A 1 181 ? -8.960 -7.001 27.086 1.00 87.25 181 ALA A C 1
ATOM 1388 O O . ALA A 1 181 ? -7.882 -6.828 27.652 1.00 87.25 181 ALA A O 1
ATOM 1389 N N . VAL A 1 182 ? -10.045 -7.397 27.758 1.00 88.12 182 VAL A N 1
ATOM 1390 C CA . VAL A 1 182 ? -10.096 -7.483 29.227 1.00 88.12 182 VAL A CA 1
ATOM 1391 C C . VAL A 1 182 ? -9.207 -8.605 29.759 1.00 88.12 182 VAL A C 1
ATOM 1393 O O . VAL A 1 182 ? -8.461 -8.375 30.707 1.00 88.12 182 VAL A O 1
ATOM 1396 N N . ASN A 1 183 ? -9.214 -9.797 29.150 1.00 83.69 183 ASN A N 1
ATOM 1397 C CA . ASN A 1 183 ? -8.384 -10.903 29.642 1.00 83.69 183 ASN A CA 1
ATOM 1398 C C . ASN A 1 183 ? -6.888 -10.625 29.433 1.00 83.69 183 ASN A C 1
ATOM 1400 O O . ASN A 1 183 ? -6.068 -10.953 30.296 1.00 83.69 183 ASN A O 1
ATOM 1404 N N . THR A 1 184 ? -6.530 -9.997 28.306 1.00 81.19 184 THR A N 1
ATOM 1405 C CA . THR A 1 184 ? -5.157 -9.534 28.070 1.00 81.19 184 THR A CA 1
ATOM 1406 C C . THR A 1 184 ? -4.774 -8.500 29.123 1.00 81.19 184 THR A C 1
ATOM 1408 O O . THR A 1 184 ? -3.739 -8.650 29.766 1.00 81.19 184 THR A O 1
ATOM 1411 N N . ALA A 1 185 ? -5.633 -7.504 29.377 1.00 85.69 185 ALA A N 1
ATOM 1412 C CA . ALA A 1 185 ? -5.396 -6.488 30.398 1.00 85.69 185 ALA A CA 1
ATOM 1413 C C . ALA A 1 185 ? -5.174 -7.117 31.777 1.00 85.69 185 ALA A C 1
ATOM 1415 O O . ALA A 1 185 ? -4.233 -6.737 32.473 1.00 85.69 185 ALA A O 1
ATOM 1416 N N . ASP A 1 186 ? -6.023 -8.073 32.162 1.00 83.50 186 ASP A N 1
ATOM 1417 C CA . ASP A 1 186 ? -6.018 -8.715 33.475 1.00 83.50 186 ASP A CA 1
ATOM 1418 C C . ASP A 1 186 ? -4.715 -9.476 33.744 1.00 83.50 186 ASP A C 1
ATOM 1420 O O . ASP A 1 186 ? -4.063 -9.250 34.767 1.00 83.50 186 ASP A O 1
ATOM 1424 N N . SER A 1 187 ? -4.297 -10.296 32.777 1.00 79.56 187 SER A N 1
ATOM 1425 C CA . SER A 1 187 ? -3.114 -11.158 32.874 1.00 79.56 187 SER A CA 1
ATOM 1426 C C . SER A 1 187 ? -1.784 -10.435 32.628 1.00 79.56 187 SER A C 1
ATOM 1428 O O . SER A 1 187 ? -0.736 -10.927 33.045 1.00 79.56 187 SER A O 1
ATOM 1430 N N . PHE A 1 188 ? -1.790 -9.247 32.012 1.00 79.81 188 PHE A N 1
ATOM 1431 C CA . PHE A 1 188 ? -0.572 -8.593 31.515 1.00 79.81 188 PHE A CA 1
ATOM 1432 C C . PHE A 1 188 ? 0.530 -8.384 32.567 1.00 79.81 188 PHE A C 1
ATOM 1434 O O . PHE A 1 188 ? 1.721 -8.541 32.285 1.00 79.81 188 PHE A O 1
ATOM 1441 N N . THR A 1 189 ? 0.144 -8.040 33.801 1.00 78.88 189 THR A N 1
ATOM 1442 C CA . THR A 1 189 ? 1.109 -7.824 34.894 1.00 78.88 189 THR A CA 1
ATOM 1443 C C . THR A 1 189 ? 1.878 -9.104 35.207 1.00 78.88 189 THR A C 1
ATOM 1445 O O . THR A 1 189 ? 3.105 -9.076 35.330 1.00 78.88 189 THR A O 1
ATOM 1448 N N . ASP A 1 190 ? 1.165 -10.225 35.288 1.00 76.38 190 ASP A N 1
ATOM 1449 C CA . ASP A 1 190 ? 1.731 -11.525 35.647 1.00 76.38 190 ASP A CA 1
ATOM 1450 C C . ASP A 1 190 ? 2.639 -12.065 34.531 1.00 76.38 190 ASP A C 1
ATOM 1452 O O . ASP A 1 190 ? 3.616 -12.764 34.798 1.00 76.38 190 ASP A O 1
ATOM 1456 N N . LEU A 1 191 ? 2.399 -11.634 33.290 1.00 71.12 191 LEU A N 1
ATOM 1457 C CA . LEU A 1 191 ? 3.192 -11.963 32.101 1.00 71.12 191 LEU A CA 1
ATOM 1458 C C . LEU A 1 191 ? 4.450 -11.102 31.927 1.00 71.12 191 LEU A C 1
ATOM 1460 O O . LEU A 1 191 ? 5.119 -11.145 30.892 1.00 71.12 191 LEU A O 1
ATOM 1464 N N . GLY A 1 192 ? 4.814 -10.329 32.950 1.00 71.94 192 GLY A N 1
ATOM 1465 C CA . GLY A 1 192 ? 6.067 -9.584 32.997 1.00 71.94 192 GLY A CA 1
ATOM 1466 C C . GLY A 1 192 ? 5.938 -8.088 32.740 1.00 71.94 192 GLY A C 1
ATOM 1467 O O . GLY A 1 192 ? 6.977 -7.428 32.771 1.00 71.94 192 GLY A O 1
ATOM 1468 N N . GLY A 1 193 ? 4.717 -7.566 32.547 1.00 77.88 193 GLY A N 1
ATOM 1469 C CA . GLY A 1 193 ? 4.348 -6.144 32.527 1.00 77.88 193 GLY A CA 1
ATOM 1470 C C . GLY A 1 193 ? 5.456 -5.194 32.044 1.00 77.88 193 GLY A C 1
ATOM 1471 O O . GLY A 1 193 ? 5.648 -5.061 30.836 1.00 77.88 193 GLY A O 1
ATOM 1472 N N . PRO A 1 194 ? 6.246 -4.579 32.952 1.00 78.81 194 PRO A N 1
ATOM 1473 C CA . PRO A 1 194 ? 7.303 -3.625 32.595 1.00 78.81 194 PRO A CA 1
ATOM 1474 C C . PRO A 1 194 ? 8.368 -4.127 31.607 1.00 78.81 194 PRO A C 1
ATOM 1476 O O . PRO A 1 194 ? 9.015 -3.315 30.953 1.00 78.81 194 PRO A O 1
ATOM 1479 N N . ARG A 1 195 ? 8.594 -5.444 31.491 1.00 75.00 195 ARG A N 1
ATOM 1480 C CA . ARG A 1 195 ? 9.552 -6.011 30.518 1.00 75.00 195 ARG A CA 1
ATOM 1481 C C . ARG A 1 195 ? 9.148 -5.727 29.071 1.00 75.00 195 ARG A C 1
ATOM 1483 O O . ARG A 1 195 ? 10.002 -5.755 28.192 1.00 75.00 195 ARG A O 1
ATOM 1490 N N . HIS A 1 196 ? 7.871 -5.440 28.846 1.00 72.12 196 HIS A N 1
ATOM 1491 C CA . HIS A 1 196 ? 7.296 -5.230 27.524 1.00 72.12 196 HIS A CA 1
ATOM 1492 C C . HIS A 1 196 ? 7.243 -3.758 27.106 1.00 72.12 196 HIS A C 1
ATOM 1494 O O . HIS A 1 196 ? 6.753 -3.464 26.022 1.00 72.12 196 HIS A O 1
ATOM 1500 N N . ILE A 1 197 ? 7.752 -2.836 27.933 1.00 73.50 197 ILE A N 1
ATOM 1501 C CA . ILE A 1 197 ? 7.793 -1.407 27.605 1.00 73.50 197 ILE A CA 1
ATOM 1502 C C . ILE A 1 197 ? 8.614 -1.186 26.331 1.00 73.50 197 ILE A C 1
ATOM 1504 O O . ILE A 1 197 ? 9.774 -1.602 26.245 1.00 73.50 197 ILE A O 1
ATOM 1508 N N . THR A 1 198 ? 8.030 -0.481 25.366 1.00 61.03 198 THR A N 1
ATOM 1509 C CA . THR A 1 198 ? 8.726 -0.074 24.146 1.00 61.03 198 THR A CA 1
ATOM 1510 C C . THR A 1 198 ? 9.598 1.158 24.436 1.00 61.03 198 THR A C 1
ATOM 1512 O O . THR A 1 198 ? 9.222 2.073 25.167 1.00 61.03 198 THR A O 1
ATOM 1515 N N . THR A 1 199 ? 10.837 1.182 23.934 1.00 54.50 199 THR A N 1
ATOM 1516 C CA . THR A 1 199 ? 11.834 2.205 24.322 1.00 54.50 199 THR A CA 1
ATOM 1517 C C . THR A 1 199 ? 11.651 3.571 23.651 1.00 54.50 199 THR A C 1
ATOM 1519 O O . THR A 1 199 ? 12.431 4.481 23.934 1.00 54.50 199 THR A O 1
ATOM 1522 N N . ALA A 1 200 ? 10.661 3.747 22.772 1.00 58.22 200 ALA A N 1
ATOM 1523 C CA . ALA A 1 200 ? 10.432 5.001 22.060 1.00 58.22 200 ALA A CA 1
ATOM 1524 C C . ALA A 1 200 ? 8.941 5.358 22.046 1.00 58.22 200 ALA A C 1
ATOM 1526 O O . ALA A 1 200 ? 8.147 4.694 21.389 1.00 58.22 200 ALA A O 1
ATOM 1527 N N . ARG A 1 201 ? 8.586 6.440 22.748 1.00 64.12 201 ARG A N 1
ATOM 1528 C CA . ARG A 1 201 ? 7.285 7.103 22.602 1.00 64.12 201 ARG A CA 1
ATOM 1529 C C . ARG A 1 201 ? 7.268 7.844 21.262 1.00 64.12 201 ARG A C 1
ATOM 1531 O O . ARG A 1 201 ? 8.157 8.680 21.068 1.00 64.12 201 ARG A O 1
ATOM 1538 N N . PRO A 1 2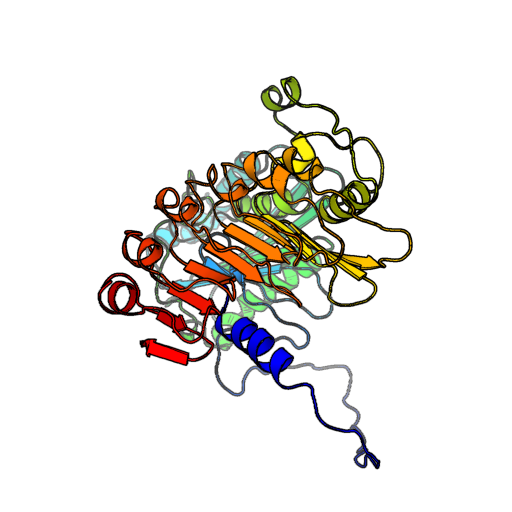02 ? 6.307 7.592 20.361 1.00 61.94 202 PRO A N 1
ATOM 1539 C CA . PRO A 1 202 ? 6.159 8.400 19.157 1.00 61.94 202 PRO A CA 1
ATOM 1540 C C . PRO A 1 202 ? 5.921 9.871 19.516 1.00 61.94 202 PRO A C 1
ATOM 1542 O O . PRO A 1 202 ? 5.296 10.188 20.530 1.00 61.94 202 PRO A O 1
ATOM 1545 N N . GLU A 1 203 ? 6.421 10.793 18.690 1.00 61.19 203 GLU A N 1
ATOM 1546 C CA . GLU A 1 203 ? 6.174 12.229 18.895 1.00 61.19 203 GLU A CA 1
ATOM 1547 C C . GLU A 1 203 ? 4.704 12.605 18.646 1.00 61.19 203 GLU A C 1
ATOM 1549 O O . GLU A 1 203 ? 4.206 13.555 19.256 1.00 61.19 203 GLU A O 1
ATOM 1554 N N . VAL A 1 204 ? 4.016 11.850 17.780 1.00 62.09 204 VAL A N 1
ATOM 1555 C CA . VAL A 1 204 ? 2.603 12.017 17.420 1.00 62.09 204 VAL A CA 1
ATOM 1556 C C . VAL A 1 204 ? 1.968 10.633 17.262 1.00 62.09 204 VAL A C 1
ATOM 1558 O O . VAL A 1 204 ? 2.422 9.848 16.435 1.00 62.09 204 VAL A O 1
ATOM 1561 N N . MET A 1 205 ? 0.923 10.352 18.044 1.00 67.62 205 MET A N 1
ATOM 1562 C CA . MET A 1 205 ? 0.094 9.147 17.910 1.00 67.62 205 MET A CA 1
ATOM 1563 C C . MET A 1 205 ? -0.995 9.371 16.851 1.00 67.62 205 MET A C 1
ATOM 1565 O O . MET A 1 205 ? -1.428 10.513 16.641 1.00 67.62 205 MET A O 1
ATOM 1569 N N . LEU A 1 206 ? -1.488 8.300 16.219 1.00 67.12 206 LEU A N 1
ATOM 1570 C CA . LEU A 1 206 ? -2.616 8.402 15.288 1.00 67.12 206 LEU A CA 1
ATOM 1571 C C . LEU A 1 206 ? -3.824 9.078 15.965 1.00 67.12 206 LEU A C 1
ATOM 1573 O O . LEU A 1 206 ? -4.248 8.691 17.055 1.00 67.12 206 LEU A O 1
ATOM 1577 N N . GLY A 1 207 ? -4.385 10.092 15.300 1.00 70.94 207 GLY A N 1
ATOM 1578 C CA . GLY A 1 207 ? -5.554 10.821 15.798 1.00 70.94 207 GLY A CA 1
ATOM 1579 C C . GLY A 1 207 ? -5.280 11.738 16.991 1.00 70.94 207 GLY A C 1
ATOM 1580 O O . GLY A 1 207 ? -6.221 12.092 17.698 1.00 70.94 207 GLY A O 1
ATOM 1581 N N . GLY A 1 208 ? -4.018 12.120 17.225 1.00 69.12 208 GLY A N 1
ATOM 1582 C CA . GLY A 1 208 ? -3.627 13.025 18.312 1.00 69.12 208 GLY A CA 1
ATOM 1583 C C . GLY A 1 208 ? -4.159 14.462 18.183 1.00 69.12 208 GLY A C 1
ATOM 1584 O O . GLY A 1 208 ? -4.159 15.211 19.161 1.00 69.12 208 GLY A O 1
ATOM 1585 N N . GLU A 1 209 ? -4.636 14.868 17.002 1.00 70.12 209 GLU A N 1
ATOM 1586 C CA . GLU A 1 209 ? -5.304 16.159 16.815 1.00 70.12 209 GLU A CA 1
ATOM 1587 C C . GLU A 1 209 ? -6.621 16.186 17.610 1.00 70.12 209 GLU A C 1
ATOM 1589 O O . GLU A 1 209 ? -7.503 15.362 17.397 1.00 70.12 209 GLU A O 1
ATOM 1594 N N . ASN A 1 210 ? -6.762 17.137 18.540 1.00 71.81 210 ASN A N 1
ATOM 1595 C CA . ASN A 1 210 ? -7.909 17.258 19.460 1.00 71.81 210 ASN A CA 1
ATOM 1596 C C . ASN A 1 210 ? -8.070 16.111 20.480 1.00 71.81 210 ASN A C 1
ATOM 1598 O O . ASN A 1 210 ? -9.117 15.996 21.117 1.00 71.81 210 ASN A O 1
ATOM 1602 N N . TRP A 1 211 ? -7.025 15.310 20.704 1.00 86.44 211 TRP A N 1
ATOM 1603 C CA . TRP A 1 211 ? -7.009 14.276 21.738 1.00 86.44 211 TRP A CA 1
ATOM 1604 C C . TRP A 1 211 ? -6.388 14.796 23.053 1.00 86.44 211 TRP A C 1
ATOM 1606 O O . TRP A 1 211 ? -5.250 15.274 23.038 1.00 86.44 211 TRP A O 1
ATOM 1616 N N . PRO A 1 212 ? -7.082 14.722 24.210 1.00 86.88 212 PRO A N 1
ATOM 1617 C CA . PRO A 1 212 ? -6.572 15.285 25.468 1.00 86.88 212 PRO A CA 1
ATOM 1618 C C . PRO A 1 212 ? -5.356 14.557 26.058 1.00 86.88 212 PRO A C 1
ATOM 1620 O O . PRO A 1 212 ? -4.593 15.157 26.818 1.00 86.88 212 PRO A O 1
ATOM 1623 N N . TRP A 1 213 ? -5.175 13.272 25.738 1.00 86.44 213 TRP A N 1
ATOM 1624 C CA . TRP A 1 213 ? -4.169 12.412 26.365 1.00 86.44 213 TRP A CA 1
ATOM 1625 C C . TRP A 1 213 ? -3.034 12.105 25.397 1.00 86.44 213 TRP A C 1
ATOM 1627 O O . TRP A 1 213 ? -3.037 11.092 24.711 1.00 86.44 213 TRP A O 1
ATOM 1637 N N . LYS A 1 214 ? -2.031 12.987 25.372 1.00 78.62 214 LYS A N 1
ATOM 1638 C CA . LYS A 1 214 ? -0.901 12.961 24.427 1.00 78.62 214 LYS A CA 1
ATOM 1639 C C . LYS A 1 214 ? -0.230 11.588 24.239 1.00 78.62 214 LYS A C 1
ATOM 1641 O O . LYS A 1 214 ? 0.294 11.328 23.162 1.00 78.62 214 LYS A O 1
ATOM 1646 N N . TYR A 1 215 ? -0.189 10.761 25.283 1.00 78.75 215 TYR A N 1
ATOM 1647 C CA . TYR A 1 215 ? 0.528 9.481 25.291 1.00 78.75 215 TYR A CA 1
ATOM 1648 C C . TYR A 1 215 ? -0.383 8.251 25.219 1.00 78.75 215 TYR A C 1
ATOM 1650 O O . TYR A 1 215 ? 0.095 7.143 25.432 1.00 78.75 215 TYR A O 1
ATOM 1658 N N . LEU A 1 216 ? -1.673 8.446 24.945 1.00 82.12 216 LEU A N 1
ATOM 1659 C CA . LEU A 1 216 ? -2.618 7.377 24.629 1.00 82.12 216 LEU A CA 1
ATOM 1660 C C . LEU A 1 216 ? -3.049 7.538 23.171 1.00 82.12 216 LEU A C 1
ATOM 1662 O O . LEU A 1 216 ? -3.149 8.672 22.691 1.00 82.12 216 LEU A O 1
ATOM 1666 N N . HIS A 1 217 ? -3.346 6.443 22.477 1.00 83.81 217 HIS A N 1
ATOM 1667 C CA . HIS A 1 217 ? -3.957 6.541 21.155 1.00 83.81 217 HIS A CA 1
ATOM 1668 C C . HIS A 1 217 ? -5.352 7.164 21.268 1.00 83.81 217 HIS A C 1
ATOM 1670 O O . HIS A 1 217 ? -6.031 7.018 22.282 1.00 83.81 217 HIS A O 1
ATOM 1676 N N . ASN A 1 218 ? -5.804 7.843 20.210 1.00 88.56 218 ASN A N 1
ATOM 1677 C CA . ASN A 1 218 ? -7.221 8.145 20.044 1.00 88.56 218 ASN A CA 1
ATOM 1678 C C . ASN A 1 218 ? -7.895 6.894 19.451 1.00 88.56 218 ASN A C 1
ATOM 1680 O O . ASN A 1 218 ? -7.775 6.648 18.246 1.00 88.56 218 ASN A O 1
ATOM 1684 N N . PRO A 1 219 ? -8.616 6.089 20.252 1.00 90.56 219 PRO A N 1
ATOM 1685 C CA . PRO A 1 219 ? -9.145 4.817 19.779 1.00 90.56 219 PRO A CA 1
ATOM 1686 C C . PRO A 1 219 ? -10.229 4.997 18.713 1.00 90.56 219 PRO A C 1
ATOM 1688 O O . PRO A 1 219 ? -10.440 4.089 17.912 1.00 90.56 219 PRO A O 1
ATOM 1691 N N . PHE A 1 220 ? -10.896 6.155 18.669 1.00 91.75 220 PHE A N 1
ATOM 1692 C CA . PHE A 1 220 ? -11.905 6.458 17.656 1.00 91.75 220 PHE A CA 1
ATOM 1693 C C . PHE A 1 220 ? -11.266 6.709 16.294 1.00 91.75 220 PHE A C 1
ATOM 1695 O O . PHE A 1 220 ? -11.778 6.217 15.296 1.00 91.75 220 PHE A O 1
ATOM 1702 N N . ALA A 1 221 ? -10.123 7.398 16.252 1.00 85.38 221 ALA A N 1
ATOM 1703 C CA . ALA A 1 221 ? -9.352 7.575 15.023 1.00 85.38 221 ALA A CA 1
ATOM 1704 C C . ALA A 1 221 ? -8.752 6.249 14.533 1.00 85.38 221 ALA A C 1
ATOM 1706 O O . ALA A 1 221 ? -8.811 5.953 13.342 1.00 85.38 221 ALA A O 1
ATOM 1707 N N . VAL A 1 222 ? -8.235 5.431 15.459 1.00 81.31 222 VAL A N 1
ATOM 1708 C CA . VAL A 1 222 ? -7.763 4.070 15.159 1.00 81.31 222 VAL A CA 1
ATOM 1709 C C . VAL A 1 222 ? -8.885 3.239 14.547 1.00 81.31 222 VAL A C 1
ATOM 1711 O O . VAL A 1 222 ? -8.709 2.661 13.484 1.00 81.31 222 VAL A O 1
ATOM 1714 N N . SER A 1 223 ? -10.058 3.204 15.175 1.00 85.56 223 SER A N 1
ATOM 1715 C CA . SER A 1 223 ? -11.176 2.404 14.671 1.00 85.56 223 SER A CA 1
ATOM 1716 C C . SER A 1 223 ? -11.721 2.954 13.350 1.00 85.56 223 SER A C 1
ATOM 1718 O O . SER A 1 223 ? -11.927 2.195 12.408 1.00 85.56 223 SER A O 1
ATOM 1720 N N . ALA A 1 224 ? -11.862 4.277 13.221 1.00 81.81 224 ALA A N 1
ATOM 1721 C CA . ALA A 1 224 ? -12.272 4.910 11.970 1.00 81.81 224 ALA A CA 1
ATOM 1722 C C . ALA A 1 224 ? -11.349 4.532 10.803 1.00 81.81 224 ALA A C 1
ATOM 1724 O O . ALA A 1 224 ? -11.856 4.236 9.729 1.00 81.81 224 ALA A O 1
ATOM 1725 N N . TYR A 1 225 ? -10.030 4.456 11.021 1.00 78.44 225 TYR A N 1
ATOM 1726 C CA . TYR A 1 225 ? -9.071 3.995 10.011 1.00 78.44 225 TYR A CA 1
ATOM 1727 C C . TYR A 1 225 ? -9.402 2.589 9.475 1.00 78.44 225 TYR A C 1
ATOM 1729 O O . TYR A 1 225 ? -9.410 2.391 8.262 1.00 78.44 225 TYR A O 1
ATOM 1737 N N . TYR A 1 226 ? -9.758 1.631 10.339 1.00 76.81 226 TYR A N 1
ATOM 1738 C CA . TYR A 1 226 ? -10.149 0.282 9.895 1.00 76.81 226 TYR A CA 1
ATOM 1739 C C . TYR A 1 226 ? -11.482 0.254 9.167 1.00 76.81 226 TYR A C 1
ATOM 1741 O O . TYR A 1 226 ? -11.613 -0.410 8.143 1.00 76.81 226 TYR A O 1
ATOM 1749 N N . MET A 1 227 ? -12.471 0.999 9.654 1.00 81.00 227 MET A N 1
ATOM 1750 C CA . MET A 1 227 ? -13.737 1.131 8.932 1.00 81.00 227 MET A CA 1
ATOM 1751 C C . MET A 1 227 ? -13.552 1.796 7.578 1.00 81.00 227 MET A C 1
ATOM 1753 O O . MET A 1 227 ? -14.243 1.453 6.633 1.00 81.00 227 MET A O 1
ATOM 1757 N N . ASP A 1 228 ? -12.603 2.710 7.453 1.00 77.06 228 ASP A N 1
ATOM 1758 C CA . ASP A 1 228 ? -12.230 3.336 6.195 1.00 77.06 228 ASP A CA 1
ATOM 1759 C C . ASP A 1 228 ? -11.576 2.368 5.199 1.00 77.06 228 ASP A C 1
ATOM 1761 O O . ASP A 1 228 ? -11.708 2.577 3.989 1.00 77.06 228 ASP A O 1
ATOM 1765 N N . ILE A 1 229 ? -10.897 1.329 5.685 1.00 72.12 229 ILE A N 1
ATOM 1766 C CA . ILE A 1 229 ? -10.358 0.242 4.860 1.00 72.12 229 ILE A CA 1
ATOM 1767 C C . ILE A 1 229 ? -11.482 -0.709 4.439 1.00 72.12 229 ILE A C 1
ATOM 1769 O O . ILE A 1 229 ? -11.650 -0.953 3.247 1.00 72.12 229 ILE A O 1
ATOM 1773 N N . GLU A 1 230 ? -12.271 -1.205 5.396 1.00 76.31 230 GLU A N 1
ATOM 1774 C CA . GLU A 1 230 ? -13.290 -2.231 5.129 1.00 76.31 230 GLU A CA 1
ATOM 1775 C C . GLU A 1 230 ? -14.551 -1.687 4.452 1.00 76.31 230 GLU A C 1
ATOM 1777 O O . GLU A 1 230 ? -15.179 -2.349 3.632 1.00 76.31 230 GLU A O 1
ATOM 1782 N N . SER A 1 231 ? -14.954 -0.469 4.797 1.00 78.31 231 SER A N 1
ATOM 1783 C CA . SER A 1 231 ? -16.120 0.204 4.236 1.00 78.31 231 SER A CA 1
ATOM 1784 C C . SER A 1 231 ? -15.772 1.665 3.968 1.00 78.31 231 SER A C 1
ATOM 1786 O O . SER A 1 231 ? -16.153 2.534 4.751 1.00 78.31 231 SER A O 1
ATOM 1788 N N . PRO A 1 232 ? -15.090 1.995 2.864 1.00 78.69 232 PRO A N 1
ATOM 1789 C CA . PRO A 1 232 ? -14.743 3.374 2.545 1.00 78.69 232 PRO A CA 1
ATOM 1790 C C . PRO A 1 232 ? -15.953 4.326 2.643 1.00 78.69 232 PRO A C 1
ATOM 1792 O O . PRO A 1 232 ? -17.053 3.981 2.194 1.00 78.69 232 PRO A O 1
ATOM 1795 N N . PRO A 1 233 ? -15.795 5.525 3.232 1.00 76.38 233 PRO A N 1
ATOM 1796 C CA . PRO A 1 233 ? -16.846 6.524 3.226 1.00 76.38 233 PRO A CA 1
ATOM 1797 C C . PRO A 1 233 ? -17.158 6.902 1.773 1.00 76.38 233 PRO A C 1
ATOM 1799 O O . PRO A 1 233 ? -16.257 6.932 0.927 1.00 76.38 233 PRO A O 1
ATOM 1802 N N . PRO A 1 234 ? -18.424 7.218 1.460 1.00 77.75 234 PRO A N 1
ATOM 1803 C CA . PRO A 1 234 ? -18.771 7.646 0.118 1.00 77.75 234 PRO A CA 1
ATOM 1804 C C . PRO A 1 234 ? -18.013 8.936 -0.233 1.00 77.75 234 PRO A C 1
ATOM 1806 O O . PRO A 1 234 ? -17.694 9.724 0.665 1.00 77.75 234 PRO A O 1
ATOM 1809 N N . PRO A 1 235 ? -17.789 9.217 -1.529 1.00 81.81 235 PRO A N 1
ATOM 1810 C CA . PRO A 1 235 ? -17.140 10.452 -1.945 1.00 81.81 235 PRO A CA 1
ATOM 1811 C C . PRO A 1 235 ? -17.860 11.672 -1.360 1.00 81.81 235 PRO A C 1
ATOM 1813 O O . PRO A 1 235 ? -19.099 11.691 -1.253 1.00 81.81 235 PRO A O 1
ATOM 1816 N N . SER A 1 236 ? -17.077 12.694 -1.002 1.00 79.88 236 SER A N 1
ATOM 1817 C CA . SER A 1 236 ? -17.595 13.985 -0.541 1.00 79.88 236 SER A CA 1
ATOM 1818 C C . SER A 1 236 ? -18.534 14.600 -1.583 1.00 79.88 236 SER A C 1
ATOM 1820 O O . SER A 1 236 ? -18.479 14.258 -2.765 1.00 79.88 236 SER A O 1
ATOM 1822 N N . GLU A 1 237 ? -19.402 15.526 -1.171 1.00 81.75 237 GLU A N 1
ATOM 1823 C CA . GLU A 1 237 ? -20.312 16.196 -2.111 1.00 81.75 237 GLU A CA 1
ATOM 1824 C C . GLU A 1 237 ? -19.548 16.875 -3.256 1.00 81.75 237 GLU A C 1
ATOM 1826 O O . GLU A 1 237 ? -19.942 16.753 -4.412 1.00 81.75 237 GLU A O 1
ATOM 1831 N N . GLU A 1 238 ? -18.407 17.497 -2.955 1.00 83.19 238 GLU A N 1
ATOM 1832 C CA . GLU A 1 238 ? -17.519 18.082 -3.960 1.00 83.19 238 GLU A CA 1
ATOM 1833 C C . GLU A 1 238 ? -16.930 17.019 -4.896 1.00 83.19 238 GLU A C 1
ATOM 1835 O O . GLU A 1 238 ? -16.988 17.179 -6.116 1.00 83.19 238 GLU A O 1
ATOM 1840 N N . ARG A 1 239 ? -16.432 15.897 -4.353 1.00 87.69 239 ARG A N 1
ATOM 1841 C CA . ARG A 1 239 ? -15.860 14.809 -5.160 1.00 87.69 239 ARG A CA 1
ATOM 1842 C C . ARG A 1 239 ? -16.898 14.157 -6.074 1.00 87.69 239 ARG A C 1
ATOM 1844 O O . ARG A 1 239 ? -16.559 13.791 -7.197 1.00 87.69 239 ARG A O 1
ATOM 1851 N N . ARG A 1 240 ? -18.164 14.069 -5.645 1.00 84.75 240 ARG A N 1
ATOM 1852 C CA . ARG A 1 240 ? -19.281 13.559 -6.466 1.00 84.75 240 ARG A CA 1
ATOM 1853 C C . ARG A 1 240 ? -19.549 14.406 -7.707 1.00 84.75 240 ARG A C 1
ATOM 1855 O O . ARG A 1 240 ? -20.046 13.873 -8.692 1.00 84.75 240 ARG A O 1
ATOM 1862 N N . LEU A 1 241 ? -19.231 15.704 -7.687 1.00 90.25 241 LEU A N 1
ATOM 1863 C CA . LEU A 1 241 ? -19.425 16.583 -8.849 1.00 90.25 241 LEU A CA 1
ATOM 1864 C C . LEU A 1 241 ? -18.455 16.270 -9.994 1.00 90.25 241 LEU A C 1
ATOM 1866 O O . LEU A 1 241 ? -18.752 16.591 -11.144 1.00 90.25 241 LEU A O 1
ATOM 1870 N N . THR A 1 242 ? -17.308 15.664 -9.684 1.00 89.00 242 THR A N 1
ATOM 1871 C CA . THR A 1 242 ? -16.277 15.262 -10.651 1.00 89.00 242 THR A CA 1
ATOM 1872 C C . THR A 1 242 ? -16.181 13.747 -10.814 1.00 89.00 242 THR A C 1
ATOM 1874 O O . THR A 1 242 ? -15.289 13.260 -11.505 1.00 89.00 242 THR A O 1
ATOM 1877 N N . ASP A 1 243 ? -17.072 12.990 -10.174 1.00 92.94 243 ASP A N 1
ATOM 1878 C CA . ASP A 1 243 ? -17.117 11.535 -10.266 1.00 92.94 243 ASP A CA 1
ATOM 1879 C C . ASP A 1 243 ? -17.699 11.089 -11.610 1.00 92.94 243 ASP A C 1
ATOM 1881 O O . ASP A 1 243 ? -18.586 11.734 -12.176 1.00 92.94 243 ASP A O 1
ATOM 1885 N N . TYR A 1 244 ? -17.170 9.999 -12.152 1.00 96.69 244 TYR A N 1
ATOM 1886 C CA . TYR A 1 244 ? -17.541 9.513 -13.476 1.00 96.69 244 TYR A CA 1
ATOM 1887 C C . TYR A 1 244 ? -17.455 7.995 -13.548 1.00 96.69 244 TYR A C 1
ATOM 1889 O O . TYR A 1 244 ? -16.689 7.365 -12.830 1.00 96.69 244 TYR A O 1
ATOM 1897 N N . GLU A 1 245 ? -18.269 7.406 -14.419 1.00 97.75 245 GLU A N 1
ATOM 1898 C CA . GLU A 1 245 ? -18.258 5.966 -14.666 1.00 97.75 245 GLU A CA 1
ATOM 1899 C C . GLU A 1 245 ? -16.995 5.562 -15.430 1.00 97.75 245 GLU A C 1
ATOM 1901 O O . GLU A 1 245 ? -16.722 6.100 -16.509 1.00 97.75 245 GLU A O 1
ATOM 1906 N N . ILE A 1 246 ? -16.276 4.574 -14.896 1.00 97.88 246 ILE A N 1
ATOM 1907 C CA . ILE A 1 246 ? -15.135 3.955 -15.565 1.00 97.88 246 ILE A CA 1
ATOM 1908 C C . ILE A 1 246 ? -15.629 3.116 -16.745 1.00 97.88 246 ILE A C 1
ATOM 1910 O O . ILE A 1 246 ? -16.578 2.333 -16.637 1.00 97.88 246 ILE A O 1
ATOM 1914 N N . ARG A 1 247 ? -14.981 3.290 -17.899 1.00 97.38 247 ARG A N 1
ATOM 1915 C CA . ARG A 1 247 ? -15.276 2.558 -19.135 1.00 97.38 247 ARG A CA 1
ATOM 1916 C C . ARG A 1 247 ? -14.106 1.645 -19.476 1.00 97.38 247 ARG A C 1
ATOM 1918 O O . ARG A 1 247 ? -13.201 2.058 -20.189 1.00 97.38 247 ARG A O 1
ATOM 1925 N N . TRP A 1 248 ? -14.177 0.411 -18.989 1.00 97.06 248 TRP A N 1
ATOM 1926 C CA . TRP A 1 248 ? -13.122 -0.585 -19.150 1.00 97.06 248 TRP A CA 1
ATOM 1927 C C . TRP A 1 248 ? -12.844 -0.932 -20.616 1.00 97.06 248 TRP A C 1
ATOM 1929 O O . TRP A 1 248 ? -13.757 -1.234 -21.392 1.00 97.06 248 TRP A O 1
ATOM 1939 N N . ILE A 1 249 ? -11.566 -0.904 -20.975 1.00 96.88 249 ILE A N 1
ATOM 1940 C CA . ILE A 1 249 ? -11.017 -1.281 -22.274 1.00 96.88 249 ILE A CA 1
ATOM 1941 C C . ILE A 1 249 ? -10.725 -2.785 -22.285 1.00 96.88 249 ILE A C 1
ATOM 1943 O O . ILE A 1 249 ? -11.060 -3.478 -23.251 1.00 96.88 249 ILE A O 1
ATOM 1947 N N . ASP A 1 250 ? -10.128 -3.300 -21.210 1.00 96.94 250 ASP A N 1
ATOM 1948 C CA . ASP A 1 250 ? -9.781 -4.702 -21.027 1.00 96.94 250 ASP A CA 1
ATOM 1949 C C . ASP A 1 250 ? -10.706 -5.375 -20.000 1.00 96.94 250 ASP A C 1
ATOM 1951 O O . ASP A 1 250 ? -10.692 -5.083 -18.805 1.00 96.94 250 ASP A O 1
ATOM 1955 N N . ALA A 1 251 ? -11.514 -6.329 -20.471 1.00 96.56 251 ALA A N 1
ATOM 1956 C CA . ALA A 1 251 ? -12.454 -7.054 -19.616 1.00 96.56 251 ALA A CA 1
ATOM 1957 C C . ALA A 1 251 ? -11.758 -7.914 -18.545 1.00 96.56 251 ALA A C 1
ATOM 1959 O O . ALA A 1 251 ? -12.330 -8.149 -17.483 1.00 96.56 251 ALA A O 1
ATOM 1960 N N . GLY A 1 252 ? -10.540 -8.401 -18.809 1.00 96.81 252 GLY A N 1
ATOM 1961 C CA . GLY A 1 252 ? -9.751 -9.107 -17.808 1.00 96.81 252 GLY A CA 1
ATOM 1962 C C . GLY A 1 252 ? -9.318 -8.158 -16.700 1.00 96.81 252 GLY A C 1
ATOM 1963 O O . GLY A 1 252 ? -9.494 -8.483 -15.528 1.00 96.81 252 GLY A O 1
ATOM 1964 N N . MET A 1 253 ? -8.829 -6.969 -17.063 1.00 97.44 253 MET A N 1
ATOM 1965 C CA . MET A 1 253 ? -8.469 -5.936 -16.091 1.00 97.44 253 MET A CA 1
ATOM 1966 C C . MET A 1 253 ? -9.670 -5.513 -15.240 1.00 97.44 253 MET A C 1
ATOM 1968 O O . MET A 1 253 ? -9.538 -5.449 -14.021 1.00 97.44 253 MET A O 1
ATOM 1972 N N . GLU A 1 254 ? -10.854 -5.324 -15.835 1.00 97.94 254 GLU A N 1
ATOM 1973 C CA . GLU A 1 254 ? -12.079 -5.039 -15.071 1.00 97.94 254 GLU A CA 1
ATOM 1974 C C . GLU A 1 254 ? -12.344 -6.104 -13.996 1.00 97.94 254 GLU A C 1
ATOM 1976 O O . GLU A 1 254 ? -12.604 -5.762 -12.842 1.00 97.94 254 GLU A O 1
ATOM 1981 N N . ILE A 1 255 ? -12.262 -7.392 -14.351 1.00 97.75 255 ILE A N 1
ATOM 1982 C CA . ILE A 1 255 ? -12.486 -8.498 -13.405 1.00 97.75 255 ILE A CA 1
ATOM 1983 C C . ILE A 1 255 ? -11.482 -8.432 -12.250 1.00 97.75 255 ILE A C 1
ATOM 1985 O O . ILE A 1 255 ? -11.873 -8.550 -11.087 1.00 97.75 255 ILE A O 1
ATOM 1989 N N . LEU A 1 256 ? -10.200 -8.230 -12.566 1.00 97.56 256 LEU A N 1
ATOM 1990 C CA . LEU A 1 256 ? -9.138 -8.150 -11.565 1.00 97.56 256 LEU A CA 1
ATOM 1991 C C . LEU A 1 256 ? -9.334 -6.955 -10.627 1.00 97.56 256 LEU A C 1
ATOM 1993 O O . LEU A 1 256 ? -9.226 -7.119 -9.412 1.00 97.56 256 LEU A O 1
ATOM 1997 N N . VAL A 1 257 ? -9.672 -5.778 -11.164 1.00 97.50 257 VAL A N 1
ATOM 1998 C CA . VAL A 1 257 ? -9.905 -4.578 -10.351 1.00 97.50 257 VAL A CA 1
ATOM 1999 C C . VAL A 1 257 ? -11.146 -4.741 -9.479 1.00 97.50 257 VAL A C 1
ATOM 2001 O O . VAL A 1 257 ? -11.073 -4.486 -8.280 1.00 97.50 257 VAL A O 1
ATOM 2004 N N . ARG A 1 258 ? -12.264 -5.240 -10.025 1.00 96.88 258 ARG A N 1
ATOM 2005 C CA . ARG A 1 258 ? -13.495 -5.498 -9.253 1.00 96.88 258 ARG A CA 1
ATOM 2006 C C . ARG A 1 258 ? -13.268 -6.403 -8.050 1.00 96.88 258 ARG A C 1
ATOM 2008 O O . ARG A 1 258 ? -13.893 -6.192 -7.015 1.00 96.88 258 ARG A O 1
ATOM 2015 N N . ALA A 1 259 ? -12.386 -7.390 -8.186 1.00 94.94 259 ALA A N 1
ATOM 2016 C CA . ALA A 1 259 ? -12.063 -8.317 -7.112 1.00 94.94 259 ALA A CA 1
ATOM 2017 C C . ALA A 1 259 ? -11.332 -7.636 -5.944 1.00 94.94 259 ALA A C 1
ATOM 2019 O O . ALA A 1 259 ? -11.617 -7.929 -4.783 1.00 94.94 259 ALA A O 1
ATOM 2020 N N . VAL A 1 260 ? -10.416 -6.707 -6.234 1.00 91.19 260 VAL A N 1
ATOM 2021 C CA . VAL A 1 260 ? -9.668 -5.981 -5.194 1.00 91.19 260 VAL A CA 1
ATOM 2022 C C . VAL A 1 260 ? -10.433 -4.799 -4.604 1.00 91.19 260 VAL A C 1
ATOM 2024 O O . VAL A 1 260 ? -10.204 -4.484 -3.446 1.00 91.19 260 VAL A O 1
ATOM 2027 N N . ILE A 1 261 ? -11.385 -4.199 -5.327 1.00 89.19 261 ILE A N 1
ATOM 2028 C CA . ILE A 1 261 ? -12.286 -3.169 -4.763 1.00 89.19 261 ILE A CA 1
ATOM 2029 C C . ILE A 1 261 ? -13.564 -3.747 -4.130 1.00 89.19 261 ILE A C 1
ATOM 2031 O O . ILE A 1 261 ? -14.441 -2.990 -3.728 1.00 89.19 261 ILE A O 1
ATOM 2035 N N . ASP A 1 262 ? -13.696 -5.076 -4.099 1.00 87.56 262 ASP A N 1
ATOM 2036 C CA . ASP A 1 262 ? -14.852 -5.811 -3.565 1.00 87.56 262 ASP A CA 1
ATOM 2037 C C . ASP A 1 262 ? -16.215 -5.378 -4.138 1.00 87.56 262 ASP A C 1
ATOM 2039 O O . ASP A 1 262 ? -17.214 -5.202 -3.438 1.00 87.56 262 ASP A O 1
ATOM 2043 N N . LYS A 1 263 ? -16.258 -5.173 -5.459 1.00 91.62 263 LYS A N 1
ATOM 2044 C CA . LYS A 1 263 ? -17.441 -4.660 -6.167 1.00 91.62 263 LYS A CA 1
ATOM 2045 C C . LYS A 1 263 ? -17.827 -5.569 -7.339 1.00 91.62 263 LYS A C 1
ATOM 2047 O O . LYS A 1 263 ? -17.608 -5.212 -8.506 1.00 91.62 263 LYS A O 1
ATOM 2052 N N . PRO A 1 264 ? -18.407 -6.754 -7.059 1.00 92.50 264 PRO A N 1
ATOM 2053 C CA . PRO A 1 264 ? -18.699 -7.760 -8.082 1.00 92.50 264 PRO A CA 1
ATOM 2054 C C . PRO A 1 264 ? -19.786 -7.321 -9.073 1.00 92.50 264 PRO A C 1
ATOM 2056 O O . PRO A 1 264 ? -19.800 -7.776 -10.214 1.00 92.50 264 PRO A O 1
ATOM 2059 N N . GLU A 1 265 ? -20.679 -6.418 -8.663 1.00 92.19 265 GLU A N 1
ATOM 2060 C CA . GLU A 1 265 ? -21.789 -5.926 -9.479 1.00 92.19 265 GLU A CA 1
ATOM 2061 C C . GLU A 1 265 ? -21.875 -4.394 -9.466 1.00 92.19 265 GLU A C 1
ATOM 2063 O O . GLU A 1 265 ? -21.254 -3.705 -8.657 1.00 92.19 265 GLU A O 1
ATOM 2068 N N . GLY A 1 266 ? -22.676 -3.847 -10.382 1.00 95.00 266 GLY A N 1
ATOM 2069 C CA . GLY A 1 266 ? -22.914 -2.411 -10.487 1.00 95.00 266 GLY A CA 1
ATOM 2070 C C . GLY A 1 266 ? -21.794 -1.639 -11.188 1.00 95.00 266 GLY A C 1
ATOM 2071 O O . GLY A 1 266 ? -20.782 -2.187 -11.636 1.00 95.00 266 GLY A O 1
ATOM 2072 N N . THR A 1 267 ? -22.017 -0.336 -11.327 1.00 95.31 267 THR A N 1
ATOM 2073 C CA . THR A 1 267 ? -21.100 0.580 -12.009 1.00 95.31 267 THR A CA 1
ATOM 2074 C C . THR A 1 267 ? -19.875 0.863 -11.145 1.00 95.31 267 THR A C 1
ATOM 2076 O O . THR A 1 267 ? -20.027 1.220 -9.976 1.00 95.31 267 THR A O 1
ATOM 2079 N N . VAL A 1 268 ? -18.677 0.735 -11.727 1.00 96.44 268 VAL A N 1
ATOM 2080 C CA . VAL A 1 268 ? -17.445 1.250 -11.114 1.00 96.44 268 VAL A CA 1
ATOM 2081 C C . VAL A 1 268 ? -17.312 2.727 -11.469 1.00 96.44 268 VAL A C 1
ATOM 2083 O O . VAL A 1 268 ? -17.386 3.109 -12.638 1.00 96.44 268 VAL A O 1
ATOM 2086 N N . MET A 1 269 ? -17.165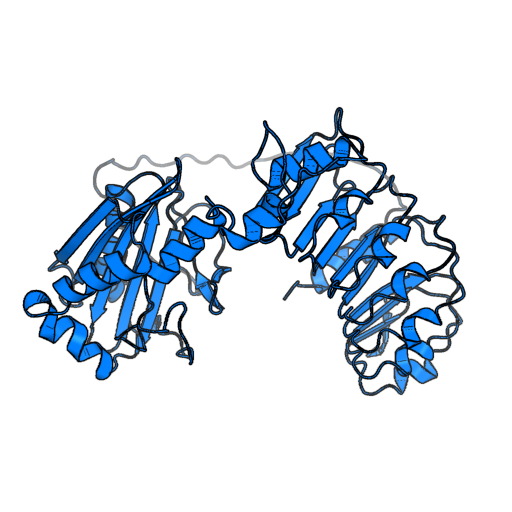 3.548 -10.444 1.00 95.06 269 MET A N 1
ATOM 2087 C CA . MET A 1 269 ? -16.997 4.991 -10.496 1.00 95.06 269 MET A CA 1
ATOM 2088 C C . MET A 1 269 ? -15.528 5.332 -10.237 1.00 95.06 269 MET A C 1
ATOM 2090 O O . MET A 1 269 ? -14.834 4.579 -9.559 1.00 95.06 269 MET A O 1
ATOM 2094 N N . SER A 1 270 ? -15.041 6.469 -10.735 1.00 95.06 270 SER A N 1
ATOM 2095 C CA . SER A 1 270 ? -13.653 6.885 -10.496 1.00 95.06 270 SER A CA 1
ATOM 2096 C C . SER A 1 270 ? -13.355 7.080 -9.012 1.00 95.06 270 SER A C 1
ATOM 2098 O O . SER A 1 270 ? -12.248 6.788 -8.572 1.00 95.06 270 SER A O 1
ATOM 2100 N N . SER A 1 271 ? -14.355 7.477 -8.222 1.00 89.25 271 SER A N 1
ATOM 2101 C CA . SER A 1 271 ? -14.233 7.553 -6.764 1.00 89.25 271 SER A CA 1
ATOM 2102 C C . SER A 1 271 ? -13.957 6.209 -6.076 1.00 89.25 271 SER A C 1
ATOM 2104 O O . SER A 1 271 ? -13.334 6.206 -5.015 1.00 89.25 271 SER A O 1
ATOM 2106 N N . ASP A 1 272 ? -14.332 5.068 -6.675 1.00 90.12 272 ASP A N 1
ATOM 2107 C CA . ASP A 1 272 ? -14.010 3.740 -6.125 1.00 90.12 272 ASP A CA 1
ATOM 2108 C C . ASP A 1 272 ? -12.488 3.472 -6.144 1.00 90.12 272 ASP A C 1
ATOM 2110 O O . ASP A 1 272 ? -11.996 2.636 -5.389 1.00 90.12 272 ASP A O 1
ATOM 2114 N N . LEU A 1 273 ? -11.733 4.183 -6.994 1.00 93.12 273 LEU A N 1
ATOM 2115 C CA . LEU A 1 273 ? -10.284 4.022 -7.156 1.00 93.12 273 LEU A CA 1
ATOM 2116 C C . LEU A 1 273 ? -9.469 5.066 -6.376 1.00 93.12 273 LEU A C 1
ATOM 2118 O O . LEU A 1 273 ? -8.248 4.941 -6.295 1.00 93.12 273 LEU A O 1
ATOM 2122 N N . ASP A 1 274 ? -10.112 6.080 -5.780 1.00 86.56 274 ASP A N 1
ATOM 2123 C CA . ASP A 1 274 ? -9.437 7.235 -5.162 1.00 86.56 274 ASP A CA 1
ATOM 2124 C C . ASP A 1 274 ? -8.441 6.824 -4.060 1.00 86.56 274 ASP A C 1
ATOM 2126 O O . ASP A 1 274 ? -7.445 7.509 -3.841 1.00 86.56 274 ASP A O 1
ATOM 2130 N N . ARG A 1 275 ? -8.693 5.715 -3.357 1.00 84.12 275 ARG A N 1
ATOM 2131 C CA . ARG A 1 275 ? -7.858 5.247 -2.236 1.00 84.12 275 ARG A CA 1
ATOM 2132 C C . ARG A 1 275 ? -6.696 4.354 -2.659 1.00 84.12 275 ARG A C 1
ATOM 2134 O O . ARG A 1 275 ? -5.886 3.983 -1.814 1.00 84.12 275 ARG A O 1
ATOM 2141 N N . ILE A 1 276 ? -6.621 3.966 -3.928 1.00 88.81 276 ILE A N 1
ATOM 2142 C CA . ILE A 1 276 ? -5.620 3.012 -4.398 1.00 88.81 276 ILE A CA 1
ATOM 2143 C C . ILE A 1 276 ? -4.343 3.773 -4.754 1.00 88.81 276 ILE A C 1
ATOM 2145 O O . ILE A 1 276 ? -4.270 4.448 -5.780 1.00 88.81 276 ILE A O 1
ATOM 2149 N N . GLU A 1 277 ? -3.327 3.647 -3.901 1.00 91.69 277 GLU A N 1
ATOM 2150 C CA . GLU A 1 277 ? -1.995 4.213 -4.142 1.00 91.69 277 GLU A CA 1
ATOM 2151 C C . GLU A 1 277 ? -1.021 3.163 -4.686 1.00 91.69 277 GLU A C 1
ATOM 2153 O O . GLU A 1 277 ? -0.048 3.500 -5.363 1.00 91.69 277 GLU A O 1
ATOM 2158 N N . GLU A 1 278 ? -1.293 1.884 -4.445 1.00 94.62 278 GLU A N 1
ATOM 2159 C CA . GLU A 1 278 ? -0.501 0.778 -4.968 1.00 94.62 278 GLU A CA 1
ATOM 2160 C C . GLU A 1 278 ? -1.382 -0.216 -5.710 1.00 94.62 278 GLU A C 1
ATOM 2162 O O . GLU A 1 278 ? -2.443 -0.583 -5.211 1.00 94.62 278 GLU A O 1
ATOM 2167 N N . PHE A 1 279 ? -0.923 -0.698 -6.863 1.00 98.00 279 PHE A N 1
ATOM 2168 C CA . PHE A 1 279 ? -1.597 -1.745 -7.624 1.00 98.00 279 PHE A CA 1
ATOM 2169 C C . PHE A 1 279 ? -0.569 -2.746 -8.139 1.00 98.00 279 PHE A C 1
ATOM 2171 O O . PHE A 1 279 ? 0.429 -2.366 -8.756 1.00 98.00 279 PHE A O 1
ATOM 2178 N N . ALA A 1 280 ? -0.825 -4.029 -7.898 1.00 97.44 280 ALA A N 1
ATOM 2179 C CA . ALA A 1 280 ? -0.028 -5.114 -8.441 1.00 97.44 280 ALA A CA 1
ATOM 2180 C C . ALA A 1 280 ? -0.904 -6.149 -9.140 1.00 97.44 280 ALA A C 1
ATOM 2182 O O . ALA A 1 280 ? -1.954 -6.526 -8.621 1.00 97.44 280 ALA A O 1
ATOM 2183 N N . VAL A 1 281 ? -0.428 -6.668 -10.268 1.00 96.81 281 VAL A N 1
ATOM 2184 C CA . VAL A 1 281 ? -0.991 -7.843 -10.932 1.00 96.81 281 VAL A CA 1
ATOM 2185 C C . VAL A 1 281 ? 0.124 -8.807 -11.315 1.00 96.81 281 VAL A C 1
ATOM 2187 O O . VAL A 1 281 ? 1.003 -8.498 -12.117 1.00 96.81 281 VAL A O 1
ATOM 2190 N N . ILE A 1 282 ? 0.062 -10.008 -10.749 1.00 94.69 282 ILE A N 1
ATOM 2191 C CA . ILE A 1 282 ? 1.068 -11.052 -10.907 1.00 94.69 282 ILE A CA 1
ATOM 2192 C C . ILE A 1 282 ? 0.422 -12.249 -11.595 1.00 94.69 282 ILE A C 1
ATOM 2194 O O . ILE A 1 282 ? -0.493 -12.867 -11.053 1.00 94.69 282 ILE A O 1
ATOM 2198 N N . GLY A 1 283 ? 0.900 -12.578 -12.796 1.00 92.31 283 GLY A N 1
ATOM 2199 C CA . GLY A 1 283 ? 0.329 -13.629 -13.644 1.00 92.31 283 GLY A CA 1
ATOM 2200 C C . GLY A 1 283 ? 1.289 -14.758 -14.018 1.00 92.31 283 GLY A C 1
ATOM 2201 O O . GLY A 1 283 ? 0.922 -15.611 -14.821 1.00 92.31 283 GLY A O 1
ATOM 2202 N N . TRP A 1 284 ? 2.517 -14.778 -13.497 1.00 88.88 284 TRP A N 1
ATOM 2203 C CA . TRP A 1 284 ? 3.515 -15.812 -13.822 1.00 88.88 284 TRP A CA 1
ATOM 2204 C C . TRP A 1 284 ? 3.585 -16.962 -12.803 1.00 88.88 284 TRP A C 1
ATOM 2206 O O . TRP A 1 284 ? 4.275 -17.947 -13.054 1.00 88.88 284 TRP A O 1
ATOM 2216 N N . LEU A 1 285 ? 2.881 -16.856 -11.668 1.00 85.88 285 LEU A N 1
ATOM 2217 C CA . LEU A 1 285 ? 2.961 -17.811 -10.553 1.00 85.88 285 LEU A CA 1
ATOM 2218 C C . LEU A 1 285 ? 2.281 -19.162 -10.825 1.00 85.88 285 LEU A C 1
ATOM 2220 O O . LEU A 1 285 ? 2.564 -20.133 -10.124 1.00 85.88 285 LEU A O 1
ATOM 2224 N N . GLY A 1 286 ? 1.393 -19.241 -11.816 1.00 86.50 286 GLY A N 1
ATOM 2225 C CA . GLY A 1 286 ? 0.657 -20.464 -12.121 1.00 86.50 286 GLY A CA 1
ATOM 2226 C C . GLY A 1 286 ? -0.614 -20.212 -12.923 1.00 86.50 286 GLY A C 1
ATOM 2227 O O . GLY A 1 286 ? -0.656 -19.369 -13.819 1.00 86.50 286 GLY A O 1
ATOM 2228 N N . ASP A 1 287 ? -1.658 -20.965 -12.594 1.00 93.12 287 ASP A N 1
ATOM 2229 C CA . ASP A 1 287 ? -2.994 -20.920 -13.191 1.00 93.12 287 ASP A CA 1
ATOM 2230 C C . ASP A 1 287 ? -3.929 -19.898 -12.519 1.00 93.12 287 ASP A C 1
ATOM 2232 O O . ASP A 1 287 ? -5.149 -19.977 -12.666 1.00 93.12 287 ASP A O 1
ATOM 2236 N N . PHE A 1 288 ? -3.364 -18.903 -11.835 1.00 95.19 288 PHE A N 1
ATOM 2237 C CA . PHE A 1 288 ? -4.084 -17.812 -11.184 1.00 95.19 288 PHE A CA 1
ATOM 2238 C C . PHE A 1 288 ? -3.399 -16.460 -11.418 1.00 95.19 288 PHE A C 1
ATOM 2240 O O . PHE A 1 288 ? -2.199 -16.385 -11.694 1.00 95.19 288 PHE A O 1
ATOM 2247 N N . TYR A 1 289 ? -4.177 -15.389 -11.286 1.00 96.06 289 TYR A N 1
ATOM 2248 C CA . TYR A 1 289 ? -3.681 -14.034 -11.090 1.00 96.06 289 TYR A CA 1
ATOM 2249 C C . TYR A 1 289 ? -3.700 -13.713 -9.602 1.00 96.06 289 TYR A C 1
ATOM 2251 O O . TYR A 1 289 ? -4.719 -13.917 -8.944 1.00 96.06 289 TYR A O 1
ATOM 2259 N N . ARG A 1 290 ? -2.603 -13.169 -9.078 1.00 96.75 290 ARG A N 1
ATOM 2260 C CA . ARG A 1 290 ? -2.601 -12.491 -7.781 1.00 96.75 290 ARG A CA 1
ATOM 2261 C C . ARG A 1 290 ? -2.674 -10.994 -8.028 1.00 96.75 290 ARG A C 1
ATOM 2263 O O . ARG A 1 290 ? -1.808 -10.444 -8.702 1.00 96.75 290 ARG A O 1
ATOM 2270 N N . VAL A 1 291 ? -3.699 -10.350 -7.490 1.00 96.38 291 VAL A N 1
ATOM 2271 C CA . VAL A 1 291 ? -3.923 -8.909 -7.609 1.00 96.38 291 VAL A CA 1
ATOM 2272 C C . VAL A 1 291 ? -3.843 -8.302 -6.220 1.00 96.38 291 VAL A C 1
ATOM 2274 O O . VAL A 1 291 ? -4.373 -8.874 -5.268 1.00 96.38 291 VAL A O 1
ATOM 2277 N N . ARG A 1 292 ? -3.171 -7.163 -6.086 1.00 93.38 292 ARG A N 1
ATOM 2278 C CA . ARG A 1 292 ? -3.018 -6.474 -4.805 1.00 93.38 292 ARG A CA 1
ATOM 2279 C C . ARG A 1 292 ? -3.276 -4.986 -4.957 1.00 93.38 292 ARG A C 1
ATOM 2281 O O . ARG A 1 292 ? -2.825 -4.386 -5.928 1.00 93.38 292 ARG A O 1
ATOM 2288 N N . THR A 1 293 ? -3.932 -4.403 -3.963 1.00 88.56 293 THR A N 1
ATOM 2289 C CA . THR A 1 293 ? -4.059 -2.954 -3.785 1.00 88.56 293 THR A CA 1
ATOM 2290 C C . THR A 1 293 ? -3.764 -2.586 -2.351 1.00 88.56 293 THR A C 1
ATOM 2292 O O . THR A 1 293 ? -4.409 -3.151 -1.473 1.00 88.56 293 THR A O 1
ATOM 2295 N N . ASN A 1 294 ? -2.865 -1.632 -2.103 1.00 83.56 294 ASN A N 1
ATOM 2296 C CA . ASN A 1 294 ? -2.448 -1.255 -0.746 1.00 83.56 294 ASN A CA 1
ATOM 2297 C C . ASN A 1 294 ? -2.211 -2.530 0.112 1.00 83.56 294 ASN A C 1
ATOM 2299 O O . ASN A 1 294 ? -1.312 -3.319 -0.205 1.00 83.56 294 ASN A O 1
ATOM 2303 N N . ASP A 1 295 ? -3.099 -2.784 1.083 1.00 73.75 295 ASP A N 1
ATOM 2304 C CA . ASP A 1 295 ? -3.070 -3.912 2.024 1.00 73.75 295 ASP A CA 1
ATOM 2305 C C . ASP A 1 295 ? -3.930 -5.131 1.616 1.00 73.75 295 ASP A C 1
ATOM 2307 O O . ASP A 1 295 ? -3.845 -6.190 2.236 1.00 73.75 295 ASP A O 1
ATOM 2311 N N . ARG A 1 296 ? -4.745 -5.034 0.557 1.00 77.94 296 ARG A N 1
ATOM 2312 C CA . ARG A 1 296 ? -5.637 -6.113 0.099 1.00 77.94 296 ARG A CA 1
ATOM 2313 C C . ARG A 1 296 ? -4.993 -6.939 -1.003 1.00 77.94 296 ARG A C 1
ATOM 2315 O O . ARG A 1 296 ? -4.536 -6.392 -2.000 1.00 77.94 296 ARG A O 1
ATOM 2322 N N . THR A 1 297 ? -5.013 -8.263 -0.857 1.00 86.75 297 THR A N 1
ATOM 2323 C CA . THR A 1 297 ? -4.543 -9.219 -1.874 1.00 86.75 297 THR A CA 1
ATOM 2324 C C . THR A 1 297 ? -5.636 -10.233 -2.187 1.00 86.75 297 THR A C 1
ATOM 2326 O O . THR A 1 297 ? -6.232 -10.796 -1.275 1.00 86.75 297 THR A O 1
ATOM 2329 N N . VAL A 1 298 ? -5.876 -10.489 -3.473 1.00 90.06 298 VAL A N 1
ATOM 2330 C CA . VAL A 1 298 ? -6.852 -11.471 -3.960 1.00 90.06 298 VAL A CA 1
ATOM 2331 C C . VAL A 1 298 ? -6.200 -12.366 -5.009 1.00 90.06 298 VAL A C 1
ATOM 2333 O O . VAL A 1 298 ? -5.450 -11.895 -5.865 1.00 90.06 298 VAL A O 1
ATOM 2336 N N . GLU A 1 299 ? -6.499 -13.662 -4.962 1.00 96.19 299 GLU A N 1
ATOM 2337 C CA . GLU A 1 299 ? -6.108 -14.627 -5.991 1.00 96.19 299 GLU A CA 1
ATOM 2338 C C . GLU A 1 299 ? -7.336 -15.072 -6.786 1.00 96.19 299 GLU A C 1
ATOM 2340 O O . GLU A 1 299 ? -8.344 -15.481 -6.209 1.00 96.19 299 GLU A O 1
ATOM 2345 N N . LEU A 1 300 ? -7.259 -14.985 -8.115 1.00 96.06 300 LEU A N 1
ATOM 2346 C CA . LEU A 1 300 ? -8.327 -15.393 -9.027 1.00 96.06 300 LEU A CA 1
ATOM 2347 C C . LEU A 1 300 ? -7.822 -16.449 -10.010 1.00 96.06 300 LEU A C 1
ATOM 2349 O O . LEU A 1 300 ? -6.740 -16.268 -10.571 1.00 96.06 300 LEU A O 1
ATOM 2353 N N . PRO A 1 301 ? -8.597 -17.511 -10.294 1.00 95.94 301 PRO A N 1
ATOM 2354 C CA . PRO A 1 301 ? -8.227 -18.473 -11.324 1.00 95.94 301 PRO A CA 1
ATOM 2355 C C . PRO A 1 301 ? -8.112 -17.773 -12.682 1.00 95.94 301 PRO A C 1
ATOM 2357 O O . PRO A 1 301 ? -8.941 -16.942 -13.046 1.00 95.94 301 PRO A O 1
ATOM 2360 N N . ARG A 1 302 ? -7.089 -18.128 -13.460 1.00 93.44 302 ARG A N 1
ATOM 2361 C CA . ARG A 1 302 ? -6.824 -17.549 -14.785 1.00 93.44 302 ARG A CA 1
ATOM 2362 C C . ARG A 1 302 ? -7.828 -18.013 -15.839 1.00 93.44 302 ARG A C 1
ATOM 2364 O O . ARG A 1 302 ? -7.956 -17.384 -16.886 1.00 93.44 302 ARG A O 1
ATOM 2371 N N . GLU A 1 303 ? -8.533 -19.118 -15.596 1.00 94.19 303 GLU A N 1
ATOM 2372 C CA . GLU A 1 303 ? -9.525 -19.647 -16.531 1.00 94.19 303 GLU A CA 1
ATOM 2373 C C . GLU A 1 303 ? -10.603 -18.595 -16.841 1.00 94.19 303 GLU A C 1
ATOM 2375 O O . GLU A 1 303 ? -11.318 -18.124 -15.962 1.00 94.19 303 GLU A O 1
ATOM 2380 N N . GLY A 1 304 ? -10.712 -18.212 -18.116 1.00 93.19 304 GLY A N 1
ATOM 2381 C CA . GLY A 1 304 ? -11.674 -17.204 -18.571 1.00 93.19 304 GLY A CA 1
ATOM 2382 C C . GLY A 1 304 ? -11.254 -15.746 -18.348 1.00 93.19 304 GLY A C 1
ATOM 2383 O O . GLY A 1 304 ? -11.985 -14.857 -18.780 1.00 93.19 304 GLY A O 1
ATOM 2384 N N . ILE A 1 305 ? -10.084 -15.487 -17.754 1.00 95.25 305 ILE A N 1
ATOM 2385 C CA . ILE A 1 305 ? -9.530 -14.142 -17.556 1.00 95.25 305 ILE A CA 1
ATOM 2386 C C . ILE A 1 305 ? -8.317 -13.966 -18.472 1.00 95.25 305 ILE A C 1
ATOM 2388 O O . ILE A 1 305 ? -7.391 -14.774 -18.487 1.00 95.25 305 ILE A O 1
ATOM 2392 N N . THR A 1 306 ? -8.306 -12.899 -19.265 1.00 92.75 306 THR A N 1
ATOM 2393 C CA . THR A 1 306 ? -7.161 -12.547 -20.113 1.00 92.75 306 THR A CA 1
ATOM 2394 C C . THR A 1 306 ? -6.941 -11.051 -20.043 1.00 92.75 306 THR A C 1
ATOM 2396 O O . THR A 1 306 ? -7.829 -10.303 -20.439 1.00 92.75 306 THR A O 1
ATOM 2399 N N . VAL A 1 307 ? -5.757 -10.648 -19.587 1.00 94.25 307 VAL A N 1
ATOM 2400 C CA . VAL A 1 307 ? -5.332 -9.246 -19.522 1.00 94.25 307 VAL A CA 1
ATOM 2401 C C . VAL A 1 307 ? -4.390 -8.967 -20.686 1.00 94.25 307 VAL A C 1
ATOM 2403 O O . VAL A 1 307 ? -3.293 -9.518 -20.739 1.00 94.25 307 VAL A O 1
ATOM 2406 N N . ARG A 1 308 ? -4.827 -8.137 -21.633 1.00 90.88 308 ARG A N 1
ATOM 2407 C CA . ARG A 1 308 ? -4.071 -7.759 -22.839 1.00 90.88 308 ARG A CA 1
ATOM 2408 C C . ARG A 1 308 ? -3.536 -6.336 -22.779 1.00 90.88 308 ARG A C 1
ATOM 2410 O O . ARG A 1 308 ? -2.586 -6.020 -23.489 1.00 90.88 308 ARG A O 1
ATOM 2417 N N . SER A 1 309 ? -4.165 -5.480 -21.980 1.00 93.56 309 SER A N 1
ATOM 2418 C CA . SER A 1 309 ? -3.797 -4.075 -21.838 1.00 93.56 309 SER A CA 1
ATOM 2419 C C . SER A 1 309 ? -3.780 -3.645 -20.376 1.00 93.56 309 SER A C 1
ATOM 2421 O O . SER A 1 309 ? -4.495 -4.191 -19.538 1.00 93.56 309 SER A O 1
ATOM 2423 N N . ILE A 1 310 ? -2.966 -2.628 -20.101 1.00 96.19 310 ILE A N 1
ATOM 2424 C CA . ILE A 1 310 ? -2.920 -1.895 -18.831 1.00 96.19 310 ILE A CA 1
ATOM 2425 C C . ILE A 1 310 ? -3.414 -0.450 -18.982 1.00 96.19 310 ILE A C 1
ATOM 2427 O O . ILE A 1 310 ? -3.218 0.362 -18.086 1.00 96.19 310 ILE A O 1
ATOM 2431 N N . GLU A 1 311 ? -4.028 -0.097 -20.114 1.00 97.25 311 GLU A N 1
ATOM 2432 C CA . GLU A 1 311 ? -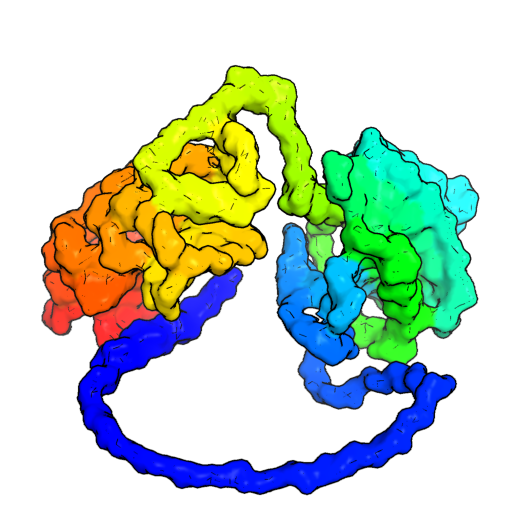4.529 1.263 -20.364 1.00 97.25 311 GLU A CA 1
ATOM 2433 C C . GLU A 1 311 ? -5.588 1.693 -19.338 1.00 97.25 311 GLU A C 1
ATOM 2435 O O . GLU A 1 311 ? -5.599 2.848 -18.923 1.00 97.25 311 GLU A O 1
ATOM 2440 N N . ASP A 1 312 ? -6.390 0.753 -18.833 1.00 97.81 312 ASP A N 1
ATOM 2441 C CA . ASP A 1 312 ? -7.356 1.008 -17.757 1.00 97.81 312 ASP A CA 1
ATOM 2442 C C . ASP A 1 312 ? -6.700 1.458 -16.440 1.00 97.81 312 ASP A C 1
ATOM 2444 O O . ASP A 1 312 ? -7.343 2.104 -15.615 1.00 97.81 312 ASP A O 1
ATOM 2448 N N . LEU A 1 313 ? -5.404 1.179 -16.235 1.00 97.69 313 LEU A N 1
ATOM 2449 C CA . LEU A 1 313 ? -4.685 1.644 -15.045 1.00 97.69 313 LEU A CA 1
ATOM 2450 C C . LEU A 1 313 ? -4.478 3.168 -15.037 1.00 97.69 313 LEU A C 1
ATOM 2452 O O . LEU A 1 313 ? -4.121 3.729 -14.003 1.00 97.69 313 LEU A O 1
ATOM 2456 N N . LEU A 1 314 ? -4.746 3.861 -16.152 1.00 97.38 314 LEU A N 1
ATOM 2457 C CA . LEU A 1 314 ? -4.760 5.327 -16.210 1.00 97.38 314 LEU A CA 1
ATOM 2458 C C . LEU A 1 314 ? -5.896 5.954 -15.392 1.00 97.38 314 LEU A C 1
ATOM 2460 O O . LEU A 1 314 ? -5.824 7.138 -15.066 1.00 97.38 314 LEU A O 1
ATOM 2464 N N . GLU A 1 315 ? -6.913 5.174 -15.027 1.00 97.81 315 GLU A N 1
ATOM 2465 C CA . GLU A 1 315 ? -8.014 5.627 -14.174 1.00 97.81 315 GLU A CA 1
ATOM 2466 C C . GLU A 1 315 ? -7.609 5.744 -12.689 1.00 97.81 315 GLU A C 1
ATOM 2468 O O . GLU A 1 315 ? -8.309 6.375 -11.898 1.00 97.81 315 GLU A O 1
ATOM 2473 N N . PHE A 1 316 ? -6.449 5.200 -12.298 1.00 96.69 316 PHE A N 1
ATOM 2474 C CA . PHE A 1 316 ? -5.933 5.227 -10.927 1.00 96.69 316 PHE A CA 1
ATOM 2475 C C . PHE A 1 316 ? -5.166 6.531 -10.667 1.00 96.69 316 PHE A C 1
ATOM 2477 O O . PHE A 1 316 ? -3.935 6.579 -10.672 1.00 96.69 316 PHE A O 1
ATOM 2484 N N . GLN A 1 317 ? -5.903 7.619 -10.439 1.00 91.81 317 GLN A N 1
ATOM 2485 C CA . GLN A 1 317 ? -5.341 8.978 -10.365 1.00 91.81 317 GLN A CA 1
ATOM 2486 C C . GLN A 1 317 ? -4.336 9.194 -9.220 1.00 91.81 317 GLN A C 1
ATOM 2488 O O . GLN A 1 317 ? -3.488 10.083 -9.315 1.00 91.81 317 GLN A O 1
ATOM 2493 N N . ASN A 1 318 ? -4.414 8.384 -8.160 1.00 92.75 318 ASN A N 1
ATOM 2494 C CA . ASN A 1 318 ? -3.556 8.485 -6.978 1.00 92.75 318 ASN A CA 1
ATOM 2495 C C . ASN A 1 318 ? -2.456 7.411 -6.926 1.00 92.75 318 ASN A C 1
ATOM 2497 O O . ASN A 1 318 ? -1.760 7.302 -5.917 1.00 92.75 318 ASN A O 1
ATOM 2501 N N . LEU A 1 319 ? -2.257 6.647 -8.008 1.00 96.81 319 LEU A N 1
ATOM 2502 C CA . LEU A 1 319 ? -1.279 5.563 -8.031 1.00 96.81 319 LEU A CA 1
ATOM 2503 C C . LEU A 1 319 ? 0.164 6.078 -7.917 1.00 96.81 319 LEU A C 1
ATOM 2505 O O . LEU A 1 319 ? 0.622 6.917 -8.698 1.00 96.81 319 LEU A O 1
ATOM 2509 N N . ARG A 1 320 ? 0.900 5.515 -6.960 1.00 97.06 320 ARG A N 1
ATOM 2510 C CA . ARG A 1 320 ? 2.316 5.775 -6.671 1.00 97.06 320 ARG A CA 1
ATOM 2511 C C . ARG A 1 320 ? 3.188 4.543 -6.865 1.00 97.06 320 ARG A C 1
ATOM 2513 O O . ARG A 1 320 ? 4.364 4.697 -7.193 1.00 97.06 320 ARG A O 1
ATOM 2520 N N . ALA A 1 321 ? 2.644 3.342 -6.691 1.00 98.25 321 ALA A N 1
ATOM 2521 C CA . ALA A 1 321 ? 3.368 2.101 -6.931 1.00 98.25 321 ALA A CA 1
ATOM 2522 C C . ALA A 1 321 ? 2.618 1.205 -7.917 1.00 98.25 321 ALA A C 1
ATOM 2524 O O . ALA A 1 321 ? 1.435 0.918 -7.736 1.00 98.25 321 ALA A O 1
ATOM 2525 N N . LEU A 1 322 ? 3.334 0.743 -8.939 1.00 98.56 322 LEU A N 1
ATOM 2526 C CA . LEU A 1 322 ? 2.809 -0.173 -9.942 1.00 98.56 322 LEU A CA 1
ATOM 2527 C C . LEU A 1 322 ? 3.719 -1.393 -10.078 1.00 98.56 322 LEU A C 1
ATOM 2529 O O . LEU A 1 322 ? 4.922 -1.247 -10.293 1.00 98.56 322 LEU A O 1
ATOM 2533 N N . ASP A 1 323 ? 3.129 -2.581 -9.997 1.00 97.75 323 ASP A N 1
ATOM 2534 C CA . ASP A 1 323 ? 3.809 -3.854 -10.224 1.00 97.75 323 ASP A CA 1
ATOM 2535 C C . ASP A 1 323 ? 3.023 -4.712 -11.223 1.00 97.75 323 ASP A C 1
ATOM 2537 O O . ASP A 1 323 ? 1.919 -5.176 -10.941 1.00 97.75 323 ASP A O 1
ATOM 2541 N N . VAL A 1 324 ? 3.554 -4.881 -12.433 1.00 96.06 324 VAL A N 1
ATOM 2542 C CA . VAL A 1 324 ? 2.874 -5.625 -13.500 1.00 96.06 324 VAL A CA 1
ATOM 2543 C C . VAL A 1 324 ? 3.756 -6.761 -13.978 1.00 96.06 324 VAL A C 1
ATOM 2545 O O . VAL A 1 324 ? 4.707 -6.572 -14.738 1.00 96.06 324 VAL A O 1
ATOM 2548 N N . GLU A 1 325 ? 3.393 -7.972 -13.574 1.00 93.50 325 GLU A N 1
ATOM 2549 C CA . GLU A 1 325 ? 4.147 -9.190 -13.851 1.00 93.50 325 GLU A CA 1
ATOM 2550 C C . GLU A 1 325 ? 3.315 -10.138 -14.722 1.00 93.50 325 GLU A C 1
ATOM 2552 O O . GLU A 1 325 ? 2.939 -11.251 -14.336 1.00 93.50 325 GLU A O 1
ATOM 2557 N N . LEU A 1 326 ? 2.974 -9.645 -15.915 1.00 91.50 326 LEU A N 1
ATOM 2558 C CA . LEU A 1 326 ? 2.140 -10.321 -16.902 1.00 91.50 326 LEU A CA 1
ATOM 2559 C C . LEU A 1 326 ? 2.992 -10.830 -18.066 1.00 91.50 326 LEU A C 1
ATOM 2561 O O . LEU A 1 326 ? 3.578 -10.050 -18.809 1.00 91.50 326 LEU A O 1
ATOM 2565 N N . THR A 1 327 ? 2.988 -12.144 -18.285 1.00 86.62 327 THR A N 1
ATOM 2566 C CA . THR A 1 327 ? 3.778 -12.784 -19.352 1.00 86.62 327 THR A CA 1
ATOM 2567 C C . THR A 1 327 ? 3.315 -12.431 -20.768 1.00 86.62 327 THR A C 1
ATOM 2569 O O . THR A 1 327 ? 4.060 -12.630 -21.719 1.00 86.62 327 THR A O 1
ATOM 2572 N N . GLU A 1 328 ? 2.068 -11.980 -20.917 1.00 82.75 328 GLU A N 1
ATOM 2573 C CA . GLU A 1 328 ? 1.425 -11.683 -22.208 1.00 82.75 328 GLU A CA 1
ATOM 2574 C C . GLU A 1 328 ? 1.326 -10.174 -22.489 1.00 82.75 328 GLU A C 1
ATOM 2576 O O . GLU A 1 328 ? 0.755 -9.777 -23.503 1.00 82.75 328 GLU A O 1
ATOM 2581 N N . LEU A 1 329 ? 1.862 -9.319 -21.608 1.00 88.25 329 LEU A N 1
ATOM 2582 C CA . LEU A 1 329 ? 1.806 -7.875 -21.806 1.00 88.25 329 LEU A CA 1
ATOM 2583 C C . LEU A 1 329 ? 2.886 -7.426 -22.796 1.00 88.25 329 LEU A C 1
ATOM 2585 O O . LEU A 1 329 ? 4.081 -7.464 -22.506 1.00 88.25 329 LEU A O 1
ATOM 2589 N N . GLU A 1 330 ? 2.454 -6.969 -23.968 1.00 82.81 330 GLU A N 1
ATOM 2590 C CA . GLU A 1 330 ? 3.358 -6.479 -25.016 1.00 82.81 330 GLU A CA 1
ATOM 2591 C C . GLU A 1 330 ? 3.555 -4.958 -24.966 1.00 82.81 330 GLU A C 1
ATOM 2593 O O . GLU A 1 330 ? 4.640 -4.462 -25.274 1.00 82.81 330 GLU A O 1
ATOM 2598 N N . ASP A 1 331 ? 2.514 -4.209 -24.590 1.00 89.19 331 ASP A N 1
ATOM 2599 C CA . ASP A 1 331 ? 2.507 -2.749 -24.651 1.00 89.19 331 ASP A CA 1
ATOM 2600 C C . ASP A 1 331 ? 2.549 -2.108 -23.262 1.00 89.19 331 ASP A C 1
ATOM 2602 O O . ASP A 1 331 ? 1.566 -2.100 -22.522 1.00 89.19 331 ASP A O 1
ATOM 2606 N N . VAL A 1 332 ? 3.697 -1.514 -22.939 1.00 92.94 332 VAL A N 1
ATOM 2607 C CA . VAL A 1 332 ? 3.929 -0.773 -21.689 1.00 92.94 332 VAL A CA 1
ATOM 2608 C C . VAL A 1 332 ? 3.827 0.746 -21.866 1.00 92.94 332 VAL A C 1
ATOM 2610 O O . VAL A 1 332 ? 4.041 1.497 -20.916 1.00 92.94 332 VAL A O 1
ATOM 2613 N N . ARG A 1 333 ? 3.483 1.243 -23.064 1.00 93.56 333 ARG A N 1
ATOM 2614 C CA . ARG A 1 333 ? 3.390 2.688 -23.342 1.00 93.56 333 ARG A CA 1
ATOM 2615 C C . ARG A 1 333 ? 2.403 3.451 -22.450 1.00 93.56 333 ARG A C 1
ATOM 2617 O O . ARG A 1 333 ? 2.716 4.609 -22.165 1.00 93.56 333 ARG A O 1
ATOM 2624 N N . PRO A 1 334 ? 1.273 2.880 -21.973 1.00 96.50 334 PRO A N 1
ATOM 2625 C CA . PRO A 1 334 ? 0.384 3.595 -21.054 1.00 96.50 334 PRO A CA 1
ATOM 2626 C C . PRO A 1 334 ? 1.095 4.128 -19.801 1.00 96.50 334 PRO A C 1
ATOM 2628 O O . PRO A 1 334 ? 0.768 5.217 -19.333 1.00 96.50 334 PRO A O 1
ATOM 2631 N N . ILE A 1 335 ? 2.143 3.441 -19.329 1.00 97.56 335 ILE A N 1
ATOM 2632 C CA . ILE A 1 335 ? 2.919 3.829 -18.140 1.00 97.56 335 ILE A CA 1
ATOM 2633 C C . ILE A 1 335 ? 3.498 5.244 -18.271 1.00 97.56 335 ILE A C 1
ATOM 2635 O O . ILE A 1 335 ? 3.586 5.961 -17.280 1.00 97.56 335 ILE A O 1
ATOM 2639 N N . ALA A 1 336 ? 3.801 5.707 -19.488 1.00 97.56 336 ALA A N 1
ATOM 2640 C CA . ALA A 1 336 ? 4.316 7.055 -19.729 1.00 97.56 336 ALA A CA 1
ATOM 2641 C C . ALA A 1 336 ? 3.369 8.177 -19.248 1.00 97.56 336 ALA A C 1
ATOM 2643 O O . ALA A 1 336 ? 3.806 9.302 -19.018 1.00 97.56 336 ALA A O 1
ATOM 2644 N N . SER A 1 337 ? 2.074 7.905 -19.077 1.00 98.19 337 SER A N 1
ATOM 2645 C CA . SER A 1 337 ? 1.124 8.906 -18.566 1.00 98.19 337 SER A CA 1
ATOM 2646 C C . SER A 1 337 ? 1.038 8.922 -17.033 1.00 98.19 337 SER A C 1
ATOM 2648 O O . SER A 1 337 ? 0.482 9.855 -16.453 1.00 98.19 337 SER A O 1
ATOM 2650 N N . MET A 1 338 ? 1.634 7.940 -16.354 1.00 97.81 338 MET A N 1
ATOM 2651 C CA . MET A 1 338 ? 1.541 7.733 -14.906 1.00 97.81 338 MET A CA 1
ATOM 2652 C C . MET A 1 338 ? 2.627 8.521 -14.151 1.00 97.81 338 MET A C 1
ATOM 2654 O O . MET A 1 338 ? 3.404 7.982 -13.368 1.00 97.81 338 MET A O 1
ATOM 2658 N N . THR A 1 339 ? 2.692 9.836 -14.381 1.00 97.44 339 THR A N 1
ATOM 2659 C CA . THR A 1 339 ? 3.751 10.744 -13.867 1.00 97.44 339 THR A CA 1
ATOM 2660 C C . THR A 1 339 ? 3.799 10.900 -12.334 1.00 97.44 339 THR A C 1
ATOM 2662 O O . THR A 1 339 ? 4.678 11.577 -11.787 1.00 97.44 339 THR A O 1
ATOM 2665 N N . GLY A 1 340 ? 2.831 10.310 -11.628 1.00 97.19 340 GLY A N 1
ATOM 2666 C CA . GLY A 1 340 ? 2.791 10.207 -10.170 1.00 97.19 340 GLY A CA 1
ATOM 2667 C C . GLY A 1 340 ? 3.601 9.040 -9.596 1.00 97.19 340 GLY A C 1
ATOM 2668 O O . GLY A 1 340 ? 3.856 9.050 -8.394 1.00 97.19 340 GLY A O 1
ATOM 2669 N N . LEU A 1 341 ? 4.028 8.076 -10.425 1.00 98.56 341 LEU A N 1
ATOM 2670 C CA . LEU A 1 341 ? 4.705 6.867 -9.956 1.00 98.56 341 LEU A CA 1
ATOM 2671 C C . LEU A 1 341 ? 6.031 7.173 -9.252 1.00 98.56 341 LEU A C 1
ATOM 2673 O O . LEU A 1 341 ? 6.910 7.862 -9.773 1.00 98.56 341 LEU A O 1
ATOM 2677 N N . GLU A 1 342 ? 6.178 6.583 -8.073 1.00 98.56 342 GLU A N 1
ATOM 2678 C CA . GLU A 1 342 ? 7.395 6.557 -7.270 1.00 98.56 342 GLU A CA 1
ATOM 2679 C C . GLU A 1 342 ? 8.072 5.180 -7.304 1.00 98.56 342 GLU A C 1
ATOM 2681 O O . GLU A 1 342 ? 9.290 5.091 -7.147 1.00 98.56 342 GLU A O 1
ATOM 2686 N N . SER A 1 343 ? 7.309 4.111 -7.542 1.00 98.62 343 SER A N 1
ATOM 2687 C CA . SER A 1 343 ? 7.817 2.744 -7.656 1.00 98.62 343 SER A CA 1
ATOM 2688 C C . SER A 1 343 ? 7.223 2.044 -8.873 1.00 98.62 343 SER A C 1
ATOM 2690 O O . SER A 1 343 ? 6.010 2.081 -9.086 1.00 98.62 343 SER A O 1
ATOM 2692 N N . LEU A 1 344 ? 8.081 1.404 -9.664 1.00 98.62 344 LEU A N 1
ATOM 2693 C CA . LEU A 1 344 ? 7.692 0.659 -10.854 1.00 98.62 344 LEU A CA 1
ATOM 2694 C C . LEU A 1 344 ? 8.417 -0.686 -10.901 1.00 98.62 344 LEU A C 1
ATOM 2696 O O . LEU A 1 344 ? 9.646 -0.727 -10.957 1.00 98.62 344 LEU A O 1
ATOM 2700 N N . SER A 1 345 ? 7.649 -1.769 -10.927 1.00 97.38 345 SER A N 1
ATOM 2701 C CA . SER A 1 345 ? 8.110 -3.127 -11.199 1.00 97.38 345 SER A CA 1
ATOM 2702 C C . SER A 1 345 ? 7.410 -3.657 -12.443 1.00 97.38 345 SER A C 1
ATOM 2704 O O . SER A 1 345 ? 6.191 -3.546 -12.573 1.00 97.38 345 SER A O 1
ATOM 2706 N N . LEU A 1 346 ? 8.183 -4.191 -13.386 1.00 94.25 346 LEU A N 1
ATOM 2707 C CA . LEU A 1 346 ? 7.659 -4.722 -14.638 1.00 94.25 346 LEU A CA 1
ATOM 2708 C C . LEU A 1 346 ? 8.329 -6.038 -15.005 1.00 94.25 346 LEU A C 1
ATOM 2710 O O . LEU A 1 346 ? 9.560 -6.131 -15.075 1.00 94.25 346 LEU A O 1
ATOM 2714 N N . MET A 1 347 ? 7.503 -7.013 -15.375 1.00 91.50 347 MET A N 1
ATOM 2715 C CA . MET A 1 347 ? 7.947 -8.096 -16.236 1.00 91.50 347 MET A CA 1
ATOM 2716 C C . MET A 1 347 ? 8.041 -7.570 -17.669 1.00 91.50 347 MET A C 1
ATOM 2718 O O . MET A 1 347 ? 7.030 -7.263 -18.297 1.00 91.50 347 MET A O 1
ATOM 2722 N N . VAL A 1 348 ? 9.258 -7.438 -18.189 1.00 86.50 348 VAL A N 1
ATOM 2723 C CA . VAL A 1 348 ? 9.498 -6.878 -19.520 1.00 86.50 348 VAL A CA 1
ATOM 2724 C C . VAL A 1 348 ? 9.518 -7.961 -20.590 1.00 86.50 348 VAL A C 1
ATOM 2726 O O . VAL A 1 348 ? 10.118 -9.023 -20.427 1.00 86.50 348 VAL A O 1
ATOM 2729 N N . SER A 1 349 ? 8.876 -7.660 -21.718 1.00 86.50 349 SER A N 1
ATOM 2730 C CA . SER A 1 349 ? 8.947 -8.484 -22.921 1.00 86.50 349 SER A CA 1
ATOM 2731 C C . SER A 1 349 ? 10.311 -8.319 -23.609 1.00 86.50 349 SER A C 1
ATOM 2733 O O . SER A 1 349 ? 10.829 -7.198 -23.675 1.00 86.50 349 SER A O 1
ATOM 2735 N N . PRO A 1 350 ? 10.882 -9.387 -24.201 1.00 86.75 350 PRO A N 1
ATOM 2736 C CA . PRO A 1 350 ? 12.067 -9.271 -25.052 1.00 86.75 350 PRO A CA 1
ATOM 2737 C C . PRO A 1 350 ? 11.846 -8.383 -26.289 1.00 86.75 350 PRO A C 1
ATOM 2739 O O . PRO A 1 350 ? 12.816 -7.910 -26.877 1.00 86.75 350 PRO A O 1
ATOM 2742 N N . GLU A 1 351 ? 10.591 -8.129 -26.675 1.00 88.06 351 GLU A N 1
ATOM 2743 C CA . GLU A 1 351 ? 10.230 -7.282 -27.820 1.00 88.06 351 GLU A CA 1
ATOM 2744 C C . GLU A 1 351 ? 10.235 -5.776 -27.499 1.00 88.06 351 GLU A C 1
ATOM 2746 O O . GLU A 1 351 ? 10.040 -4.950 -28.397 1.00 88.06 351 GLU A O 1
ATOM 2751 N N . LEU A 1 352 ? 10.457 -5.391 -26.235 1.00 90.12 352 LEU A N 1
ATOM 2752 C CA . LEU A 1 352 ? 10.576 -3.988 -25.841 1.00 90.12 352 LEU A CA 1
ATOM 2753 C C . LEU A 1 352 ? 11.788 -3.351 -26.545 1.00 90.12 352 LEU A C 1
ATOM 2755 O O . LEU A 1 352 ? 12.923 -3.799 -26.398 1.00 90.12 352 LEU A O 1
ATOM 2759 N N . LYS A 1 353 ? 11.542 -2.306 -27.341 1.00 88.81 353 LYS A N 1
ATOM 2760 C CA . LYS A 1 353 ? 12.555 -1.717 -28.239 1.00 88.81 353 LYS A CA 1
ATOM 2761 C C . LYS A 1 353 ? 13.377 -0.606 -27.602 1.00 88.81 353 LYS A C 1
ATOM 2763 O O . LYS A 1 353 ? 14.519 -0.388 -27.994 1.00 88.81 353 LYS A O 1
ATOM 2768 N N . ASP A 1 354 ? 12.778 0.112 -26.665 1.00 93.38 354 ASP A N 1
ATOM 2769 C CA . ASP A 1 354 ? 13.354 1.278 -26.013 1.00 93.38 354 ASP A CA 1
ATOM 2770 C C . ASP A 1 354 ? 12.720 1.482 -24.631 1.00 93.38 354 ASP A C 1
ATOM 2772 O O . ASP A 1 354 ? 11.787 0.777 -24.241 1.00 93.38 354 ASP A O 1
ATOM 2776 N N . LEU A 1 355 ? 13.265 2.438 -23.879 1.00 95.50 355 LEU A N 1
ATOM 2777 C CA . LEU A 1 355 ? 12.818 2.789 -22.532 1.00 95.50 355 LEU A CA 1
ATOM 2778 C C . LEU A 1 355 ? 12.162 4.173 -22.482 1.00 95.50 355 LEU A C 1
ATOM 2780 O O . LEU A 1 355 ? 12.073 4.773 -21.413 1.00 95.50 355 LEU A O 1
ATOM 2784 N N . GLU A 1 356 ? 11.701 4.711 -23.615 1.00 96.19 356 GLU A N 1
ATOM 2785 C CA . GLU A 1 356 ? 11.192 6.087 -23.683 1.00 96.19 356 GLU A CA 1
ATOM 2786 C C . GLU A 1 356 ? 9.947 6.305 -22.816 1.00 96.19 356 GLU A C 1
ATOM 2788 O O . GLU A 1 356 ? 9.711 7.418 -22.346 1.00 96.19 356 GLU A O 1
ATOM 2793 N N . PHE A 1 357 ? 9.193 5.241 -22.523 1.00 96.31 357 PHE A N 1
ATOM 2794 C CA . PHE A 1 357 ? 8.056 5.289 -21.602 1.00 96.31 357 PHE A CA 1
ATOM 2795 C C . PHE A 1 357 ? 8.446 5.692 -20.168 1.00 96.31 357 PHE A C 1
ATOM 2797 O O . PHE A 1 357 ? 7.589 6.164 -19.426 1.00 96.31 357 PHE A O 1
ATOM 2804 N N . LEU A 1 358 ? 9.721 5.553 -19.779 1.00 97.94 358 LEU A N 1
ATOM 2805 C CA . LEU A 1 358 ? 10.219 6.004 -18.478 1.00 97.94 358 LEU A CA 1
ATOM 2806 C C . LEU A 1 358 ? 10.460 7.515 -18.428 1.00 97.94 358 LEU A C 1
ATOM 2808 O O . LEU A 1 358 ? 10.440 8.092 -17.347 1.00 97.94 358 LEU A O 1
ATOM 2812 N N . ARG A 1 359 ? 10.677 8.177 -19.574 1.00 97.44 359 ARG A N 1
ATOM 2813 C CA . ARG A 1 359 ? 11.092 9.590 -19.648 1.00 97.44 359 ARG A CA 1
ATOM 2814 C C . ARG A 1 359 ? 10.252 10.555 -18.795 1.00 97.44 359 ARG A C 1
ATOM 2816 O O . ARG A 1 359 ? 10.862 11.422 -18.175 1.00 97.44 359 ARG A O 1
ATOM 2823 N N . PRO A 1 360 ? 8.910 10.455 -18.747 1.00 98.06 360 PRO A N 1
ATOM 2824 C CA . PRO A 1 360 ? 8.081 11.380 -17.973 1.00 98.06 360 PRO A CA 1
ATOM 2825 C C . PRO A 1 360 ? 7.947 11.016 -16.480 1.00 98.06 360 PRO A C 1
ATOM 2827 O O . PRO A 1 360 ? 7.289 11.745 -15.739 1.00 98.06 360 PRO A O 1
ATOM 2830 N N . LEU A 1 361 ? 8.548 9.916 -16.008 1.00 98.38 361 LEU A N 1
ATOM 2831 C CA . LEU A 1 361 ? 8.419 9.425 -14.628 1.00 98.38 361 LEU A CA 1
ATOM 2832 C C . LEU A 1 361 ? 9.431 10.083 -13.673 1.00 98.38 361 LEU A C 1
ATOM 2834 O O . LEU A 1 361 ? 10.163 9.413 -12.951 1.00 98.38 361 LEU A O 1
ATOM 2838 N N . GLU A 1 362 ? 9.489 11.414 -13.644 1.00 97.75 362 GLU A N 1
ATOM 2839 C CA . GLU A 1 362 ? 10.510 12.173 -12.895 1.00 97.75 362 GLU A CA 1
ATOM 2840 C C . GLU A 1 362 ? 10.474 11.951 -11.367 1.00 97.75 362 GLU A C 1
ATOM 2842 O O . GLU A 1 362 ? 11.454 12.234 -10.674 1.00 97.75 362 GLU A O 1
ATOM 2847 N N . ARG A 1 363 ? 9.357 11.433 -10.836 1.00 98.38 363 ARG A N 1
ATOM 2848 C CA . ARG A 1 363 ? 9.176 11.090 -9.415 1.00 98.38 363 ARG A CA 1
ATOM 2849 C C . ARG A 1 363 ? 9.653 9.686 -9.048 1.00 98.38 363 ARG A C 1
ATOM 2851 O O . ARG A 1 363 ? 9.647 9.353 -7.864 1.00 98.38 363 ARG A O 1
ATOM 2858 N N . LEU A 1 364 ? 10.066 8.882 -10.028 1.00 98.69 364 LEU A N 1
ATOM 2859 C CA . LEU A 1 364 ? 10.416 7.486 -9.817 1.00 98.69 364 LEU A CA 1
ATOM 2860 C C . LEU A 1 364 ? 11.642 7.365 -8.901 1.00 98.69 364 LEU A C 1
ATOM 2862 O O . LEU A 1 364 ? 12.710 7.901 -9.192 1.00 98.69 364 LEU A O 1
ATOM 2866 N N . LYS A 1 365 ? 11.474 6.646 -7.791 1.00 98.62 365 LYS A N 1
ATOM 2867 C CA . LYS A 1 365 ? 12.497 6.349 -6.778 1.00 98.62 365 LYS A CA 1
ATOM 2868 C C . LYS A 1 365 ? 13.011 4.921 -6.912 1.00 98.62 365 LYS A C 1
ATOM 2870 O O . LYS A 1 365 ? 14.187 4.668 -6.650 1.00 98.62 365 LYS A O 1
ATOM 2875 N N . THR A 1 366 ? 12.150 4.004 -7.341 1.00 98.69 366 THR A N 1
ATOM 2876 C CA . THR A 1 366 ? 12.477 2.586 -7.486 1.00 98.69 366 THR A CA 1
ATOM 2877 C C . THR A 1 366 ? 12.042 2.080 -8.852 1.00 98.69 366 THR A C 1
ATOM 2879 O O . THR A 1 366 ? 10.888 2.253 -9.239 1.00 98.69 366 THR A O 1
ATOM 2882 N N . LEU A 1 367 ? 12.967 1.436 -9.566 1.00 98.44 367 LEU A N 1
ATOM 2883 C CA . LEU A 1 367 ? 12.693 0.746 -10.823 1.00 98.44 367 LEU A CA 1
ATOM 2884 C C . LEU A 1 367 ? 13.192 -0.695 -10.752 1.00 98.44 367 LEU A C 1
ATOM 2886 O O . LEU A 1 367 ? 14.381 -0.928 -10.533 1.00 98.44 367 LEU A O 1
ATOM 2890 N N . MET A 1 368 ? 12.301 -1.642 -11.026 1.00 97.38 368 MET A N 1
ATOM 2891 C CA . MET A 1 368 ? 12.627 -3.041 -11.251 1.00 97.38 368 MET A CA 1
ATOM 2892 C C . MET A 1 368 ? 12.110 -3.483 -12.622 1.00 97.38 368 MET A C 1
ATOM 2894 O O . MET A 1 368 ? 10.933 -3.334 -12.937 1.00 97.38 368 MET A O 1
ATOM 2898 N N . MET A 1 369 ? 12.991 -4.041 -13.445 1.00 93.94 369 MET A N 1
ATOM 2899 C CA . MET A 1 369 ? 12.629 -4.683 -14.707 1.00 93.94 369 MET A CA 1
ATOM 2900 C C . MET A 1 369 ? 13.238 -6.075 -14.745 1.00 93.94 369 MET A C 1
ATOM 2902 O O . MET A 1 369 ? 14.454 -6.235 -14.610 1.00 93.94 369 MET A O 1
ATOM 2906 N N . TRP A 1 370 ? 12.400 -7.080 -14.960 1.00 88.81 370 TRP A N 1
ATOM 2907 C CA . TRP A 1 370 ? 12.819 -8.475 -14.943 1.00 88.81 370 TRP A CA 1
ATOM 2908 C C . TRP A 1 370 ? 12.006 -9.310 -15.942 1.00 88.81 370 TRP A C 1
ATOM 2910 O O . TRP A 1 370 ? 11.085 -8.810 -16.572 1.00 88.81 370 TRP A O 1
ATOM 2920 N N . GLY A 1 371 ? 12.373 -10.570 -16.167 1.00 85.06 371 GLY A N 1
ATOM 2921 C CA . GLY A 1 371 ? 11.698 -11.423 -17.148 1.00 85.06 371 GLY A CA 1
ATOM 2922 C C . GLY A 1 371 ? 12.499 -12.676 -17.489 1.00 85.06 371 GLY A C 1
ATOM 2923 O O . GLY A 1 371 ? 13.643 -12.823 -17.057 1.00 85.06 371 GLY A O 1
ATOM 2924 N N . GLY A 1 372 ? 11.889 -13.587 -18.253 1.00 80.69 372 GLY A N 1
ATOM 2925 C CA . GLY A 1 372 ? 12.544 -14.811 -18.743 1.00 80.69 372 GLY A CA 1
ATOM 2926 C C . GLY A 1 372 ? 13.413 -14.599 -19.990 1.00 80.69 372 GLY A C 1
ATOM 2927 O O . GLY A 1 372 ? 14.249 -15.438 -20.315 1.00 80.69 372 GLY A O 1
ATOM 2928 N N . ALA A 1 373 ? 13.224 -13.476 -20.681 1.00 81.94 373 ALA A N 1
ATOM 2929 C CA . ALA A 1 373 ? 14.047 -13.002 -21.784 1.00 81.94 373 ALA A CA 1
ATOM 2930 C C . ALA A 1 373 ? 14.116 -11.473 -21.710 1.00 81.94 373 ALA A C 1
ATOM 2932 O O . ALA A 1 373 ? 13.186 -10.839 -21.215 1.00 81.94 373 ALA A O 1
ATOM 2933 N N . TYR A 1 374 ? 15.218 -10.892 -22.181 1.00 85.31 374 TYR A N 1
ATOM 2934 C CA . TYR A 1 374 ? 15.519 -9.480 -21.949 1.00 85.31 374 TYR A CA 1
ATOM 2935 C C . TYR A 1 374 ? 15.570 -8.689 -23.249 1.00 85.31 374 TYR A C 1
ATOM 2937 O O . TYR A 1 374 ? 16.021 -9.224 -24.268 1.00 85.31 374 TYR A O 1
ATOM 2945 N N . PRO A 1 375 ? 15.130 -7.423 -23.223 1.00 88.56 375 PRO A N 1
ATOM 2946 C CA . PRO A 1 375 ? 15.086 -6.610 -24.418 1.00 88.56 375 PRO A CA 1
ATOM 2947 C C . PRO A 1 375 ? 16.483 -6.205 -24.885 1.00 88.56 375 PRO A C 1
ATOM 2949 O O . PRO A 1 375 ? 17.401 -5.979 -24.092 1.00 88.56 375 PRO A O 1
ATOM 2952 N N . ASN A 1 376 ? 16.624 -6.062 -26.200 1.00 90.00 376 ASN A N 1
ATOM 2953 C CA . ASN A 1 376 ? 17.844 -5.578 -26.838 1.00 90.00 376 ASN A CA 1
ATOM 2954 C C . ASN A 1 376 ? 17.870 -4.038 -26.864 1.00 90.00 376 ASN A C 1
ATOM 2956 O O . ASN A 1 376 ? 17.851 -3.411 -27.923 1.00 90.00 376 ASN A O 1
ATOM 2960 N N . VAL A 1 377 ? 17.858 -3.426 -25.678 1.00 93.75 377 VAL A N 1
ATOM 2961 C CA . VAL A 1 377 ? 17.988 -1.974 -25.527 1.00 93.75 377 VAL A CA 1
ATOM 2962 C C . VAL A 1 377 ? 19.460 -1.609 -25.398 1.00 93.75 377 VAL A C 1
ATOM 2964 O O . VAL A 1 377 ? 20.169 -2.118 -24.530 1.00 93.75 377 VAL A O 1
ATOM 2967 N N . THR A 1 378 ? 19.897 -0.666 -26.231 1.00 93.44 378 THR A N 1
ATOM 2968 C CA . THR A 1 378 ? 21.251 -0.094 -26.184 1.00 93.44 378 THR A CA 1
ATOM 2969 C C . THR A 1 378 ? 21.280 1.356 -25.705 1.00 93.44 378 THR A C 1
ATOM 2971 O O . THR A 1 378 ? 22.328 1.830 -25.274 1.00 93.44 378 THR A O 1
ATOM 2974 N N . ASP A 1 379 ? 20.161 2.077 -25.813 1.00 95.25 379 ASP A N 1
ATOM 2975 C CA . ASP A 1 379 ? 20.048 3.474 -25.386 1.00 95.25 379 ASP A CA 1
ATOM 2976 C C . ASP A 1 379 ? 19.363 3.560 -24.019 1.00 95.25 379 ASP A C 1
ATOM 2978 O O . ASP A 1 379 ? 18.192 3.219 -23.863 1.00 95.25 379 ASP A O 1
ATOM 2982 N N . ILE A 1 380 ? 20.121 4.028 -23.030 1.00 96.69 380 ILE A N 1
ATOM 2983 C CA . ILE A 1 380 ? 19.672 4.257 -21.652 1.00 96.69 380 ILE A CA 1
ATOM 2984 C C . ILE A 1 380 ? 19.753 5.742 -21.270 1.00 96.69 380 ILE A C 1
ATOM 2986 O O . ILE A 1 380 ? 19.768 6.098 -20.094 1.00 96.69 380 ILE A O 1
ATOM 2990 N N . SER A 1 381 ? 19.792 6.646 -22.252 1.00 96.62 381 SER A N 1
ATOM 2991 C CA . SER A 1 381 ? 19.827 8.094 -22.011 1.00 96.62 381 SER A CA 1
ATOM 2992 C C . SER A 1 381 ? 18.599 8.608 -21.254 1.00 96.62 381 SER A C 1
ATOM 2994 O O . SER A 1 381 ? 18.684 9.635 -20.579 1.00 96.62 381 SER A O 1
ATOM 2996 N N . VAL A 1 382 ? 17.479 7.876 -21.292 1.00 97.06 382 VAL A N 1
ATOM 2997 C CA . VAL A 1 382 ? 16.255 8.206 -20.549 1.00 97.06 382 VAL A CA 1
ATOM 2998 C C . VAL A 1 382 ? 16.496 8.386 -19.047 1.00 97.06 382 VAL A C 1
ATOM 3000 O O . VAL A 1 382 ? 15.898 9.275 -18.438 1.00 97.06 382 VAL A O 1
ATOM 3003 N N . PHE A 1 383 ? 17.424 7.616 -18.467 1.00 98.12 383 PHE A N 1
ATOM 3004 C CA . PHE A 1 383 ? 17.717 7.655 -17.035 1.00 98.12 383 PHE A CA 1
ATOM 3005 C C . PHE A 1 383 ? 18.235 9.020 -16.575 1.00 98.12 383 PHE A C 1
ATOM 3007 O O . PHE A 1 383 ? 18.011 9.374 -15.425 1.00 98.12 383 PHE A O 1
ATOM 3014 N N . GLN A 1 384 ? 18.830 9.832 -17.459 1.00 95.88 384 GLN A N 1
ATOM 3015 C CA . GLN A 1 384 ? 19.352 11.167 -17.122 1.00 95.88 384 GLN A CA 1
ATOM 3016 C C . GLN A 1 384 ? 18.301 12.100 -16.493 1.00 95.88 384 GLN A C 1
ATOM 3018 O O . GLN A 1 384 ? 18.665 13.000 -15.740 1.00 95.88 384 GLN A O 1
ATOM 3023 N N . ASN A 1 385 ? 17.012 11.892 -16.786 1.00 93.69 385 ASN A N 1
ATOM 3024 C CA . ASN A 1 385 ? 15.922 12.720 -16.257 1.00 93.69 385 ASN A CA 1
ATOM 3025 C C . ASN A 1 385 ? 15.344 12.181 -14.937 1.00 93.69 385 ASN A C 1
ATOM 3027 O O . ASN A 1 385 ? 14.642 12.896 -14.226 1.00 93.69 385 ASN A O 1
ATOM 3031 N N . LEU A 1 386 ? 15.669 10.940 -14.566 1.00 98.31 386 LEU A N 1
ATOM 3032 C CA . LEU A 1 386 ? 15.111 10.239 -13.408 1.00 98.31 386 LEU A CA 1
ATOM 3033 C C . LEU A 1 386 ? 15.929 10.527 -12.142 1.00 98.31 386 LEU A C 1
ATOM 3035 O O . LEU A 1 386 ? 16.446 9.635 -11.473 1.00 98.31 386 LEU A O 1
ATOM 3039 N N . THR A 1 387 ? 16.076 11.813 -11.825 1.00 97.81 387 THR A N 1
ATOM 3040 C CA . THR A 1 387 ? 16.977 12.300 -10.763 1.00 97.81 387 THR A CA 1
ATOM 3041 C C . THR A 1 387 ? 16.572 11.878 -9.348 1.00 97.81 387 THR A C 1
ATOM 3043 O O . THR A 1 387 ? 17.386 11.983 -8.431 1.00 97.81 387 THR A O 1
ATOM 3046 N N . GLN A 1 388 ? 15.336 11.404 -9.157 1.00 98.44 388 GLN A N 1
ATOM 3047 C CA . GLN A 1 388 ? 14.828 10.897 -7.879 1.00 98.44 388 GLN A CA 1
ATOM 3048 C C . GLN A 1 388 ? 15.106 9.402 -7.659 1.00 98.44 388 GLN A C 1
ATOM 3050 O O . GLN A 1 388 ? 14.846 8.915 -6.557 1.00 98.44 388 GLN A O 1
ATOM 3055 N N . LEU A 1 389 ? 15.650 8.685 -8.654 1.00 98.62 389 LEU A N 1
ATOM 3056 C CA . LEU A 1 389 ? 15.957 7.262 -8.523 1.00 98.62 389 LEU A CA 1
ATOM 3057 C C . LEU A 1 389 ? 16.951 7.021 -7.392 1.00 98.62 389 LEU A C 1
ATOM 3059 O O . LEU A 1 389 ? 18.031 7.610 -7.360 1.00 98.62 389 LEU A O 1
ATOM 3063 N N . LYS A 1 390 ? 16.571 6.101 -6.508 1.00 98.56 390 LYS A N 1
ATOM 3064 C CA . LYS A 1 390 ? 17.374 5.587 -5.400 1.00 98.56 390 LYS A CA 1
ATOM 3065 C C . LYS A 1 390 ? 17.801 4.149 -5.614 1.00 98.56 390 LYS A C 1
ATOM 3067 O O . LYS A 1 390 ? 18.900 3.782 -5.217 1.00 98.56 390 LYS A O 1
ATOM 3072 N N . SER A 1 391 ? 16.946 3.344 -6.240 1.00 98.44 391 SER A N 1
ATOM 3073 C CA . SER A 1 391 ? 17.195 1.922 -6.453 1.00 98.44 391 SER A CA 1
ATOM 3074 C C . SER A 1 391 ? 16.793 1.510 -7.865 1.00 98.44 391 SER A C 1
ATOM 3076 O O . SER A 1 391 ? 15.676 1.789 -8.309 1.00 98.44 391 SER A O 1
ATOM 3078 N N . VAL A 1 392 ? 17.721 0.871 -8.576 1.00 98.44 392 VAL A N 1
ATOM 3079 C CA . VAL A 1 392 ? 17.524 0.363 -9.937 1.00 98.44 392 VAL A CA 1
ATOM 3080 C C . VAL A 1 392 ? 17.954 -1.097 -9.990 1.00 98.44 392 VAL A C 1
ATOM 3082 O O . VAL A 1 392 ? 19.105 -1.416 -9.696 1.00 98.44 392 VAL A O 1
ATOM 3085 N N . MET A 1 393 ? 17.043 -1.966 -10.421 1.00 97.25 393 MET A N 1
ATOM 3086 C CA . MET A 1 393 ? 17.307 -3.365 -10.745 1.00 97.25 393 MET A CA 1
ATOM 3087 C C . MET A 1 393 ? 16.831 -3.651 -12.167 1.00 97.25 393 MET A C 1
ATOM 3089 O O . MET A 1 393 ? 15.631 -3.723 -12.417 1.00 97.25 393 MET A O 1
ATOM 3093 N N . ILE A 1 394 ? 17.755 -3.803 -13.112 1.00 95.25 394 ILE A N 1
ATOM 3094 C CA . ILE A 1 394 ? 17.410 -4.016 -14.524 1.00 95.25 394 ILE A CA 1
ATOM 3095 C C . ILE A 1 394 ? 18.323 -5.048 -15.179 1.00 95.25 394 ILE A C 1
ATOM 3097 O O . ILE A 1 394 ? 19.455 -5.279 -14.755 1.00 95.25 394 ILE A O 1
ATOM 3101 N N . ILE A 1 395 ? 17.842 -5.652 -16.261 1.00 93.75 395 ILE A N 1
ATOM 3102 C CA . ILE A 1 395 ? 18.626 -6.590 -17.060 1.00 93.75 395 ILE A CA 1
ATOM 3103 C C . ILE A 1 395 ? 18.587 -6.136 -18.515 1.00 93.75 395 ILE A C 1
ATOM 3105 O O . ILE A 1 395 ? 17.556 -6.236 -19.173 1.00 93.75 395 ILE A O 1
ATOM 3109 N N . LEU A 1 396 ? 19.719 -5.618 -18.995 1.00 94.50 396 LEU A N 1
ATOM 3110 C CA . LEU A 1 396 ? 19.905 -5.049 -20.329 1.00 94.50 396 LEU A CA 1
ATOM 3111 C C . LEU A 1 396 ? 21.217 -5.583 -20.938 1.00 94.50 396 LEU A C 1
ATOM 3113 O O . LEU A 1 396 ? 22.262 -4.935 -20.816 1.00 94.50 396 LEU A O 1
ATOM 3117 N N . PRO A 1 397 ? 21.190 -6.763 -21.588 1.00 94.12 397 PRO A N 1
ATOM 3118 C CA . PRO A 1 397 ? 22.393 -7.513 -21.974 1.00 94.12 397 PRO A CA 1
ATOM 3119 C C . PRO A 1 397 ? 23.369 -6.795 -22.916 1.00 94.12 397 PRO A C 1
ATOM 3121 O O . PRO A 1 397 ? 24.532 -7.177 -22.991 1.00 94.12 397 PRO A O 1
ATOM 3124 N N . GLU A 1 398 ? 22.927 -5.761 -23.634 1.00 94.50 398 GLU A N 1
ATOM 3125 C CA . GLU A 1 398 ? 23.752 -5.072 -24.636 1.00 94.50 398 GLU A CA 1
ATOM 3126 C C . GLU A 1 398 ? 24.405 -3.778 -24.140 1.00 94.50 398 GLU A C 1
ATOM 3128 O O . GLU A 1 398 ? 25.224 -3.175 -24.846 1.00 94.50 398 GLU A O 1
ATOM 3133 N N . ILE A 1 399 ? 24.089 -3.356 -22.916 1.00 96.06 399 ILE A N 1
ATOM 3134 C CA . ILE A 1 399 ? 24.647 -2.139 -22.332 1.00 96.06 399 ILE A CA 1
ATOM 3135 C C . ILE A 1 399 ? 26.115 -2.350 -21.976 1.00 96.06 399 ILE A C 1
ATOM 3137 O O . ILE A 1 399 ? 26.479 -3.307 -21.299 1.00 96.06 399 ILE A O 1
ATOM 3141 N N . ARG A 1 400 ? 26.955 -1.418 -22.437 1.00 95.75 400 ARG A N 1
ATOM 3142 C CA . ARG A 1 400 ? 28.413 -1.415 -22.226 1.00 95.75 400 ARG A CA 1
ATOM 3143 C C . ARG A 1 400 ? 28.922 -0.162 -21.506 1.00 95.75 400 ARG A C 1
ATOM 3145 O O . ARG A 1 400 ? 30.080 -0.129 -21.105 1.00 95.75 400 ARG A O 1
ATOM 3152 N N . ASP A 1 401 ? 28.077 0.850 -21.327 1.00 95.94 401 ASP A N 1
ATOM 3153 C CA . ASP A 1 401 ? 28.408 2.100 -20.639 1.00 95.94 401 ASP A CA 1
ATOM 3154 C C . ASP A 1 401 ? 27.359 2.387 -19.561 1.00 95.94 401 ASP A C 1
ATOM 3156 O O . ASP A 1 401 ? 26.172 2.497 -19.860 1.00 95.94 401 ASP A O 1
ATOM 3160 N N . LEU A 1 402 ? 27.807 2.493 -18.309 1.00 96.88 402 LEU A N 1
ATOM 3161 C CA . LEU A 1 402 ? 26.964 2.763 -17.141 1.00 96.88 402 LEU A CA 1
ATOM 3162 C C . LEU A 1 402 ? 27.108 4.199 -16.620 1.00 96.88 402 LEU A C 1
ATOM 3164 O O . LEU A 1 402 ? 26.593 4.520 -15.550 1.00 96.88 402 LEU A O 1
ATOM 3168 N N . SER A 1 403 ? 27.800 5.078 -17.351 1.00 97.19 403 SER A N 1
ATOM 3169 C CA . SER A 1 403 ? 28.080 6.455 -16.927 1.00 97.19 403 SER A CA 1
ATOM 3170 C C . SER A 1 403 ? 26.823 7.262 -16.595 1.00 97.19 403 SER A C 1
ATOM 3172 O O . SER A 1 403 ? 26.865 8.111 -15.705 1.00 97.19 403 SER A O 1
ATOM 3174 N N . VAL A 1 404 ? 25.686 6.957 -17.232 1.00 97.88 404 VAL A N 1
ATOM 3175 C CA . VAL A 1 404 ? 24.398 7.581 -16.904 1.00 97.88 404 VAL A CA 1
ATOM 3176 C C . VAL A 1 404 ? 23.988 7.353 -15.448 1.00 97.88 404 VAL A C 1
ATOM 3178 O O . VAL A 1 404 ? 23.518 8.287 -14.807 1.00 97.88 404 VAL A O 1
ATOM 3181 N N . PHE A 1 405 ? 24.218 6.156 -14.898 1.00 98.19 405 PHE A N 1
ATOM 3182 C CA . PHE A 1 405 ? 23.853 5.829 -13.519 1.00 98.19 405 PHE A CA 1
ATOM 3183 C C . PHE A 1 405 ? 24.759 6.538 -12.512 1.00 98.19 405 PHE A C 1
ATOM 3185 O O . PHE A 1 405 ? 24.284 7.021 -11.490 1.00 98.19 405 PHE A O 1
ATOM 3192 N N . ALA A 1 406 ? 26.046 6.684 -12.835 1.00 97.31 406 ALA A N 1
ATOM 3193 C CA . ALA A 1 406 ? 26.991 7.443 -12.016 1.00 97.31 406 ALA A CA 1
ATOM 3194 C C . ALA A 1 406 ? 26.629 8.937 -11.910 1.00 97.31 406 ALA A C 1
ATOM 3196 O O . ALA A 1 406 ? 27.005 9.593 -10.940 1.00 97.31 406 ALA A O 1
ATOM 3197 N N . ALA A 1 407 ? 25.895 9.475 -12.891 1.00 97.62 407 ALA A N 1
ATOM 3198 C CA . ALA A 1 407 ? 25.430 10.859 -12.902 1.00 97.62 407 ALA A CA 1
ATOM 3199 C C . ALA A 1 407 ? 24.132 11.089 -12.101 1.00 97.62 407 ALA A C 1
ATOM 3201 O O . ALA A 1 407 ? 23.745 12.243 -11.906 1.00 97.62 407 ALA A O 1
ATOM 3202 N N . LEU A 1 408 ? 23.455 10.030 -11.634 1.00 98.31 408 LEU A N 1
ATOM 3203 C CA . LEU A 1 408 ? 22.229 10.160 -10.844 1.00 98.31 408 LEU A CA 1
ATOM 3204 C C . LEU A 1 408 ? 22.572 10.521 -9.390 1.00 98.31 408 LEU A C 1
ATOM 3206 O O . LEU A 1 408 ? 23.260 9.747 -8.720 1.00 98.31 408 LEU A O 1
ATOM 3210 N N . PRO A 1 409 ? 22.101 11.673 -8.875 1.00 97.69 409 PRO A N 1
ATOM 3211 C CA . PRO A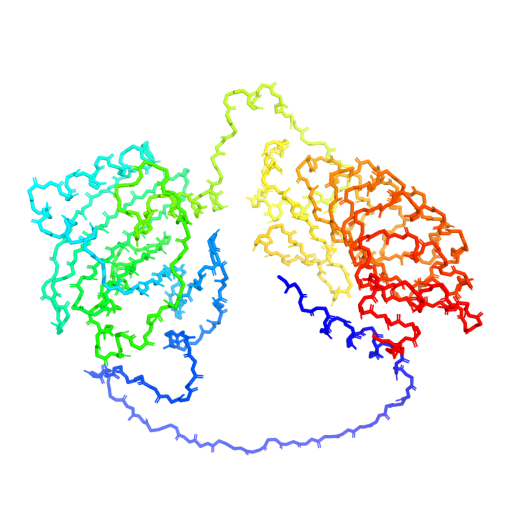 1 409 ? 22.579 12.216 -7.602 1.00 97.69 409 PRO A CA 1
ATOM 3212 C C . PRO A 1 409 ? 22.096 11.435 -6.375 1.00 97.69 409 PRO A C 1
ATOM 3214 O O . PRO A 1 409 ? 22.754 11.479 -5.342 1.00 97.69 409 PRO A O 1
ATOM 3217 N N . ASN A 1 410 ? 20.958 10.742 -6.486 1.00 97.94 410 ASN A N 1
ATOM 3218 C CA . ASN A 1 410 ? 20.312 10.039 -5.377 1.00 97.94 410 ASN A CA 1
ATOM 3219 C C . ASN A 1 410 ? 20.393 8.508 -5.497 1.00 97.94 410 ASN A C 1
ATOM 3221 O O . ASN A 1 410 ? 19.781 7.821 -4.686 1.00 97.94 410 ASN A O 1
ATOM 3225 N N . LEU A 1 411 ? 21.100 7.972 -6.502 1.00 98.56 411 LEU A N 1
ATOM 3226 C CA . LEU A 1 411 ? 21.145 6.532 -6.751 1.00 98.56 411 LEU A CA 1
ATOM 3227 C C . LEU A 1 411 ? 22.023 5.836 -5.707 1.00 98.56 411 LEU A C 1
ATOM 3229 O O . LEU A 1 411 ? 23.244 5.940 -5.751 1.00 98.56 411 LEU A O 1
ATOM 3233 N N . GLU A 1 412 ? 21.394 5.100 -4.800 1.00 98.25 412 GLU A N 1
ATOM 3234 C CA . GLU A 1 412 ? 22.050 4.386 -3.702 1.00 98.25 412 GLU A CA 1
ATOM 3235 C C . GLU A 1 412 ? 22.297 2.913 -4.050 1.00 98.25 412 GLU A C 1
ATOM 3237 O O . GLU A 1 412 ? 23.299 2.337 -3.629 1.00 98.25 412 GLU A O 1
ATOM 3242 N N . GLN A 1 413 ? 21.411 2.306 -4.844 1.00 98.25 413 GLN A N 1
ATOM 3243 C CA . GLN A 1 413 ? 21.456 0.885 -5.181 1.00 98.25 413 GLN A CA 1
ATOM 3244 C C . GLN A 1 413 ? 21.363 0.680 -6.692 1.00 98.25 413 GLN A C 1
ATOM 3246 O O . GLN A 1 413 ? 20.400 1.110 -7.333 1.00 98.25 413 GLN A O 1
ATOM 3251 N N . LEU A 1 414 ? 22.351 -0.011 -7.259 1.00 98.00 414 LEU A N 1
ATOM 3252 C CA . LEU A 1 414 ? 22.380 -0.382 -8.668 1.00 98.00 414 LEU A CA 1
ATOM 3253 C C . LEU A 1 414 ? 22.649 -1.878 -8.803 1.00 98.00 414 LEU A C 1
ATOM 3255 O O . LEU A 1 414 ? 23.771 -2.345 -8.600 1.00 98.00 414 LEU A O 1
ATOM 3259 N N . TRP A 1 415 ? 21.624 -2.613 -9.220 1.00 97.31 415 TRP A N 1
ATOM 3260 C CA . TRP A 1 415 ? 21.768 -3.964 -9.730 1.00 97.31 415 TRP A CA 1
ATOM 3261 C C . TRP A 1 415 ? 21.512 -3.979 -11.233 1.00 97.31 415 TRP A C 1
ATOM 3263 O O . TRP A 1 415 ? 20.404 -3.722 -11.701 1.00 97.31 415 TRP A O 1
ATOM 3273 N N . ILE A 1 416 ? 22.541 -4.318 -12.003 1.00 95.44 416 ILE A N 1
ATOM 3274 C CA . ILE A 1 416 ? 22.404 -4.490 -13.441 1.00 95.44 416 ILE A CA 1
ATOM 3275 C C . ILE A 1 416 ? 23.042 -5.785 -13.948 1.00 95.44 416 ILE A C 1
ATOM 3277 O O . ILE A 1 416 ? 24.190 -6.093 -13.640 1.00 95.44 416 ILE A O 1
ATOM 3281 N N . ASN A 1 417 ? 22.312 -6.535 -14.774 1.00 94.25 417 ASN A N 1
ATOM 3282 C CA . ASN A 1 417 ? 22.916 -7.529 -15.665 1.00 94.25 417 ASN A CA 1
ATOM 3283 C C . ASN A 1 417 ? 23.030 -6.914 -17.065 1.00 94.25 417 ASN A C 1
ATOM 3285 O O . ASN A 1 417 ? 22.035 -6.465 -17.632 1.00 94.25 417 ASN A O 1
ATOM 3289 N N . CYS A 1 418 ? 24.241 -6.866 -17.604 1.00 95.19 418 CYS A N 1
ATOM 3290 C CA . CYS A 1 418 ? 24.585 -6.190 -18.849 1.00 95.19 418 CYS A CA 1
ATOM 3291 C C . CYS A 1 418 ? 25.714 -6.921 -19.584 1.00 95.19 418 CYS A C 1
ATOM 3293 O O . CYS A 1 418 ? 26.032 -8.068 -19.263 1.00 95.19 418 CYS A O 1
ATOM 3295 N N . HIS A 1 419 ? 26.299 -6.284 -20.597 1.00 96.50 419 HIS A N 1
ATOM 3296 C CA . HIS A 1 419 ? 27.346 -6.902 -21.398 1.00 96.50 419 HIS A CA 1
ATOM 3297 C C . HIS A 1 419 ? 28.575 -7.257 -20.543 1.00 96.50 419 HIS A C 1
ATOM 3299 O O . HIS A 1 419 ? 28.896 -6.568 -19.576 1.00 96.50 419 HIS A O 1
ATOM 3305 N N . GLU A 1 420 ? 29.300 -8.314 -20.913 1.00 93.94 420 GLU A N 1
ATOM 3306 C CA . GLU A 1 420 ? 30.486 -8.764 -20.169 1.00 93.94 420 GLU A CA 1
ATOM 3307 C C . GLU A 1 420 ? 31.629 -7.731 -20.176 1.00 93.94 420 GLU A C 1
ATOM 3309 O O . GLU A 1 420 ? 32.249 -7.490 -19.145 1.00 93.94 420 GLU A O 1
ATOM 3314 N N . ASP A 1 421 ? 31.839 -7.048 -21.305 1.00 94.75 421 ASP A N 1
ATOM 3315 C CA . ASP A 1 421 ? 32.840 -5.977 -21.473 1.00 94.75 421 ASP A CA 1
ATOM 3316 C C . ASP A 1 421 ? 32.366 -4.584 -20.994 1.00 94.75 421 ASP A C 1
ATOM 3318 O O . ASP A 1 421 ? 32.773 -3.556 -21.542 1.00 94.75 421 ASP A O 1
ATOM 3322 N N . VAL A 1 422 ? 31.442 -4.517 -20.034 1.00 95.81 422 VAL A N 1
ATOM 3323 C CA . VAL A 1 422 ? 30.906 -3.241 -19.537 1.00 95.81 422 VAL A CA 1
ATOM 3324 C C . VAL A 1 422 ? 31.989 -2.381 -18.868 1.00 95.81 422 VAL A C 1
ATOM 3326 O O . VAL A 1 422 ? 32.807 -2.862 -18.084 1.00 95.81 422 VAL A O 1
ATOM 3329 N N . ASN A 1 423 ? 31.979 -1.073 -19.143 1.00 94.62 423 ASN A N 1
ATOM 3330 C CA . ASN A 1 423 ? 32.822 -0.115 -18.435 1.00 94.62 423 ASN A CA 1
ATOM 3331 C C . ASN A 1 423 ? 32.218 0.225 -17.062 1.00 94.62 423 ASN A C 1
ATOM 3333 O O . ASN A 1 423 ? 31.166 0.863 -16.972 1.00 94.62 423 ASN A O 1
ATOM 3337 N N . LEU A 1 424 ? 32.921 -0.172 -15.999 1.00 95.94 424 LEU A N 1
ATOM 3338 C CA . LEU A 1 424 ? 32.510 0.041 -14.610 1.00 95.94 424 LEU A CA 1
ATOM 3339 C C . LEU A 1 424 ? 33.126 1.282 -13.954 1.00 95.94 424 LEU A C 1
ATOM 3341 O O . LEU A 1 424 ? 32.710 1.645 -12.855 1.00 95.94 424 LEU A O 1
ATOM 3345 N N . ASP A 1 425 ? 34.095 1.945 -14.592 1.00 96.19 425 ASP A N 1
ATOM 3346 C CA . ASP A 1 425 ? 34.917 2.980 -13.953 1.00 96.19 425 ASP A CA 1
ATOM 3347 C C . ASP A 1 425 ? 34.062 4.098 -13.341 1.00 96.19 425 ASP A C 1
ATOM 3349 O O . ASP A 1 425 ? 34.274 4.493 -12.194 1.00 96.19 425 ASP A O 1
ATOM 3353 N N . ALA A 1 426 ? 33.054 4.570 -14.079 1.00 96.50 426 ALA A N 1
ATOM 3354 C CA . ALA A 1 426 ? 32.172 5.644 -13.628 1.00 96.50 426 ALA A CA 1
ATOM 3355 C C . ALA A 1 426 ? 31.334 5.237 -12.403 1.00 96.50 426 ALA A C 1
ATOM 3357 O O . ALA A 1 426 ? 31.263 5.983 -11.427 1.00 96.50 426 ALA A O 1
ATOM 3358 N N . VAL A 1 427 ? 30.732 4.042 -12.420 1.00 96.75 427 VAL A N 1
ATOM 3359 C CA . VAL A 1 427 ? 29.865 3.565 -11.326 1.00 96.75 427 VAL A CA 1
ATOM 3360 C C . VAL A 1 427 ? 30.645 3.083 -10.104 1.00 96.75 427 VAL A C 1
ATOM 3362 O O . VAL A 1 427 ? 30.082 3.069 -9.016 1.00 96.75 427 VAL A O 1
ATOM 3365 N N . ILE A 1 428 ? 31.934 2.749 -10.245 1.00 96.06 428 ILE A N 1
ATOM 3366 C CA . ILE A 1 428 ? 32.859 2.494 -9.125 1.00 96.06 428 ILE A CA 1
ATOM 3367 C C . ILE A 1 428 ? 33.335 3.807 -8.481 1.00 96.06 428 ILE A C 1
ATOM 3369 O O . ILE A 1 428 ? 33.633 3.843 -7.290 1.00 96.06 428 ILE A O 1
ATOM 3373 N N . GLN A 1 429 ? 33.422 4.903 -9.234 1.00 96.88 429 GLN A N 1
ATOM 3374 C CA . GLN A 1 429 ? 33.824 6.207 -8.686 1.00 96.88 429 GLN A CA 1
ATOM 3375 C C . GLN A 1 429 ? 32.662 6.978 -8.044 1.00 96.88 429 GLN A C 1
ATOM 3377 O O . GLN A 1 429 ? 32.899 7.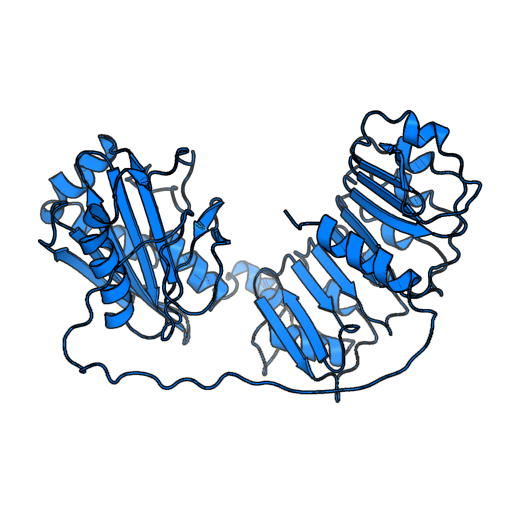879 -7.246 1.00 96.88 429 GLN A O 1
ATOM 3382 N N . ALA A 1 430 ? 31.419 6.621 -8.365 1.00 97.50 430 ALA A N 1
ATOM 3383 C CA . ALA A 1 430 ? 30.212 7.255 -7.843 1.00 97.50 430 ALA A CA 1
ATOM 3384 C C . ALA A 1 430 ? 30.008 6.960 -6.343 1.00 97.50 430 ALA A C 1
ATOM 3386 O O . ALA A 1 430 ? 29.536 5.886 -5.984 1.00 97.50 430 ALA A O 1
ATOM 3387 N N . GLU A 1 431 ? 30.384 7.874 -5.450 1.00 95.69 431 GLU A N 1
ATOM 3388 C CA . GLU A 1 431 ? 30.325 7.663 -3.989 1.00 95.69 431 GLU A CA 1
ATOM 3389 C C . GLU A 1 431 ? 28.903 7.475 -3.441 1.00 95.69 431 GLU A C 1
ATOM 3391 O O . GLU A 1 431 ? 28.731 6.898 -2.370 1.00 95.69 431 GLU A O 1
ATOM 3396 N N . GLN A 1 432 ? 27.887 7.944 -4.168 1.00 97.50 432 GLN A N 1
ATOM 3397 C CA . GLN A 1 432 ? 26.491 7.801 -3.771 1.00 97.50 432 GLN A CA 1
ATOM 3398 C C . GLN A 1 432 ? 25.967 6.363 -3.909 1.00 97.50 432 GLN A C 1
ATOM 3400 O O . GLN A 1 432 ? 25.060 5.994 -3.169 1.00 97.50 432 GLN A O 1
ATOM 3405 N N . ILE A 1 433 ? 26.549 5.552 -4.807 1.00 98.00 433 ILE A N 1
ATOM 3406 C CA . ILE A 1 433 ? 26.138 4.159 -5.030 1.00 98.00 433 ILE A CA 1
ATOM 3407 C C . ILE A 1 433 ? 26.782 3.286 -3.950 1.00 98.00 433 ILE A C 1
ATOM 3409 O O . ILE A 1 433 ? 27.986 3.016 -3.989 1.00 98.00 433 ILE A O 1
ATOM 3413 N N . GLN A 1 434 ? 25.961 2.856 -2.996 1.00 95.25 434 GLN A N 1
ATOM 3414 C CA . GLN A 1 434 ? 26.347 2.087 -1.815 1.00 95.25 434 GLN A CA 1
ATOM 3415 C C . GLN A 1 434 ? 26.280 0.581 -2.063 1.00 95.25 434 GLN A C 1
ATOM 3417 O O . GLN A 1 434 ? 27.185 -0.123 -1.638 1.00 95.25 434 GLN A O 1
ATOM 3422 N N . ASP A 1 435 ? 25.251 0.117 -2.779 1.00 95.75 435 ASP A N 1
ATOM 3423 C CA . ASP A 1 435 ? 25.083 -1.289 -3.148 1.00 95.75 435 ASP A CA 1
ATOM 3424 C C . ASP A 1 435 ? 25.227 -1.431 -4.671 1.00 95.75 435 ASP A C 1
ATOM 3426 O O . ASP A 1 435 ? 24.314 -1.082 -5.428 1.00 95.75 435 ASP A O 1
ATOM 3430 N N . LEU A 1 436 ? 26.374 -1.936 -5.139 1.00 96.88 436 LEU A N 1
ATOM 3431 C CA . LEU A 1 436 ? 26.642 -2.137 -6.567 1.00 96.88 436 LEU A CA 1
ATOM 3432 C C . LEU A 1 436 ? 26.780 -3.624 -6.892 1.00 96.88 436 LEU A C 1
ATOM 3434 O O . LEU A 1 436 ? 27.774 -4.267 -6.541 1.00 96.88 436 LEU A O 1
ATOM 3438 N N . MET A 1 437 ? 25.823 -4.156 -7.650 1.00 96.88 437 MET A N 1
ATOM 3439 C CA . MET A 1 437 ? 25.887 -5.502 -8.207 1.00 96.88 437 MET A CA 1
ATOM 3440 C C . MET A 1 437 ? 25.841 -5.457 -9.732 1.00 96.88 437 MET A C 1
ATOM 3442 O O . MET A 1 437 ? 24.882 -4.967 -10.327 1.00 96.88 437 MET A O 1
ATOM 3446 N N . VAL A 1 438 ? 26.861 -6.025 -10.372 1.00 95.56 438 VAL A N 1
ATOM 3447 C CA . VAL A 1 438 ? 26.924 -6.139 -11.830 1.00 95.56 438 VAL A CA 1
ATOM 3448 C C . VAL A 1 438 ? 27.110 -7.595 -12.219 1.00 95.56 438 VAL A C 1
ATOM 3450 O O . VAL A 1 438 ? 28.006 -8.255 -11.701 1.00 95.56 438 VAL A O 1
ATOM 3453 N N . ASN A 1 439 ? 26.272 -8.111 -13.121 1.00 94.00 439 ASN A N 1
ATOM 3454 C CA . ASN A 1 439 ? 26.368 -9.487 -13.628 1.00 94.00 439 ASN A CA 1
ATOM 3455 C C . ASN A 1 439 ? 26.417 -10.535 -12.498 1.00 94.00 439 ASN A C 1
ATOM 3457 O O . ASN A 1 439 ? 27.250 -11.442 -12.501 1.00 94.00 439 ASN A O 1
ATOM 3461 N N . ALA A 1 440 ? 25.531 -10.370 -11.507 1.00 89.31 440 ALA A N 1
ATOM 3462 C CA . ALA A 1 440 ? 25.450 -11.171 -10.279 1.00 89.31 440 ALA A CA 1
ATOM 3463 C C . ALA A 1 440 ? 26.722 -11.171 -9.398 1.00 89.31 440 ALA A C 1
ATOM 3465 O O . ALA A 1 440 ? 26.896 -12.052 -8.554 1.00 89.31 440 ALA A O 1
ATOM 3466 N N . GLN A 1 441 ? 27.608 -10.186 -9.564 1.00 89.62 441 GLN A N 1
ATOM 3467 C CA . GLN A 1 441 ? 28.780 -9.984 -8.715 1.00 89.62 441 GLN A CA 1
ATOM 3468 C C . GLN A 1 441 ? 28.626 -8.698 -7.908 1.00 89.62 441 GLN A C 1
ATOM 3470 O O . GLN A 1 441 ? 28.456 -7.617 -8.474 1.00 89.62 441 GLN A O 1
ATOM 3475 N N . THR A 1 442 ? 28.706 -8.809 -6.582 1.00 91.50 442 THR A N 1
ATOM 3476 C CA . THR A 1 442 ? 28.818 -7.643 -5.701 1.00 91.50 442 THR A CA 1
ATOM 3477 C C . THR A 1 442 ? 30.183 -7.002 -5.909 1.00 91.50 442 THR A C 1
ATOM 3479 O O . THR A 1 442 ? 31.214 -7.633 -5.677 1.00 91.50 442 THR A O 1
ATOM 3482 N N . ILE A 1 443 ? 30.180 -5.752 -6.359 1.00 88.81 443 ILE A N 1
ATOM 3483 C CA . ILE A 1 443 ? 31.388 -4.963 -6.589 1.00 88.81 443 ILE A CA 1
ATOM 3484 C C . ILE A 1 443 ? 31.759 -4.190 -5.322 1.00 88.81 443 ILE A C 1
ATOM 3486 O O . ILE A 1 443 ? 32.937 -4.139 -4.965 1.00 88.81 443 ILE A O 1
ATOM 3490 N N . ARG A 1 444 ? 30.762 -3.613 -4.643 1.00 77.12 444 ARG A N 1
ATOM 3491 C CA . ARG A 1 444 ? 30.892 -2.963 -3.336 1.00 77.12 444 ARG A CA 1
ATOM 3492 C C . ARG A 1 444 ? 29.550 -2.855 -2.634 1.00 77.12 444 ARG A C 1
ATOM 3494 O O . ARG A 1 444 ? 28.533 -2.798 -3.368 1.00 77.12 444 ARG A O 1
#

pLDDT: mean 79.5, std 23.56, range [22.55, 98.69]